Protein 1WUF (pdb70)

Organism: Listeria innocua serovar 6a (strain ATCC BAA-680 / CLIP 11262) (NCBI:txid272626)

Foldseek 3Di:
DWAFFWKKKFWFKFAWPDWDDAQPDIHRIQTWIWIWTATPVGFTFIFIQQADQDCRQPNDHRVVLVVCLVVPQLLQRLVDDDDDLVCQCVVCVVPDASQSSLARVSNRSLLRVLQVVQWASLVVVPFDDFKAFAAEEDEADPDLVVVLVVVVVLVVLQRQEYEYEDAPVGHLVNLCSNCVVCVPRAYAYEDPQHDDLVCLVVVQSNLVSNHQEYEPPHDLQDLQSLQVSQVSHPHWYEHENQAQALVSVVVSVVSNNTQEYADEQSSNRHDVRRVVNLVSSQVVNRQYAYEDRLDAVNSLLSSVSSCSHPSHDDHYNHDFNVVIGPDGQWPPTWDDDNSMTGRAGGGRSNTDGPVPVRVVGTDDMDMGGSD/DWAFFWKKKFWFKFAWPDWDDAQPDIHRIQTWIWIWTATPVGFTFIFIQQADQDCRQPNDHRVVLVVCLVVPQLLQRLVDDDDDLVCQCVVCVVPDASQSSLARVSNRSLLRVLQVVQWASLVVVPFDDFKAFAAEEDEADPDLVVVLVVVVVVVVLQRQEYEYEDAPVGHLVNLCSNCVVCVPRAYAYEDPQHDDLVCLVVVQSNLVSNHQEYEDPHDLQDLQSLQVSQVSHPHWYEHENQAQALVSVVVSVVSNNTQEYADEQSSNRHDSRRVVNLVSSQVVNRQYEYEDRLDAVNSLLSSVSSCSHPSHDDHYNGDFNVVIGPDGQWPPTWDDDNSMTGRAGGGRSNTDGPVPVRVVGTDDMDMGGSD

Radius of gyration: 26.87 Å; Cα contacts (8 Å, |Δi|>4): 1756; chains: 2; bounding box: 59×60×78 Å

Nearest PDB structures (foldseek):
  1wuf-assembly1_B  TM=1.003E+00  e=7.081E-83  Listeria innocua Clip11262
  1wue-assembly1_B  TM=9.805E-01  e=2.266E-53  Enterococcus faecalis V583
  2zc8-assembly1_A  TM=9.809E-01  e=2.786E-46  Thermus thermophilus HB8
  2ggg-assembly1_A  TM=9.840E-01  e=3.243E-42  Deinococcus radiodurans
  1xs2-assembly2_D  TM=9.824E-01  e=2.876E-42  Deinococcus radiodurans

GO terms:
  GO:0043748 O-succinylbenzoate synthase activity (F, EXP)

CATH classification: 3.30.390.10 (+1 more: 3.20.20.120)

Sequence (742 aa):
HMYFQKARLIHAELPLLAPFKTSYGELKSKDFYIIELINEEGIHGYGELEAFPLPDYTEETLSSAILIIKEQLLPLLAQRKIRKPEEIQELFSWIQGNEMAKAAVELAVWDAFAKMEKRSLAKMIGATKESIKVGVSIGLQQNVETLLQLVNQYVDQGYERVKLKIAPNKDIQFVEAVRKSFPKLSLMADANSAYNREDFLLLKELDQYDLEMIEQPFGTKDFVDHAWLQKQLKTRICLDENIRSVKDVEQAHSIGSCRAINLKLARVGGMSSALKIAEYCALNEILVWCGGMLEAGVGRAHNIALAARNEFVFPGDISASNRFFAEDIVTPAFELNQGRLKVPTNEGIGVTLDLKVLKKYTKSTEEILLNHMYFQKARLIHAELPLLAPFKTSYGELKSKDFYIIELINEEGIHGYGELEAFPLPDYTEETLSSAILIIKEQLLPLLAQRKIRKPEEIQELFSWIQGNEMAKAAVELAVWDAFAKMEKRSLAKMIGATKESIKVGVSIGLQQNVETLLQLVNQYVDQGYERVKLKIAPNKDIQFVEAVRKSFPKLSLMADANSAYNREDFLLLKELDQYDLEMIEQPFGTKDFVDHAWLQKQLKTRICLDENIRSVKDVEQAHSIGSCRAINLKLARVGGMSSALKIAEYCALNEILVWCGGMLEAGVGRAHNIALAARNEFVFPGDISASNRFFAEDIVTPAFELNQGRLKVPTNEGIGVTLDLKVLKKYTKSTEEILLN

Solvent-accessible surface area: 28281 Å² total; per-residue (Å²): 121,4,73,2,63,42,0,66,3,12,29,0,53,0,61,16,106,63,73,62,121,28,95,126,32,110,9,121,7,1,26,0,29,0,0,10,0,9,1,96,131,50,37,57,0,30,0,3,0,7,0,21,44,53,0,9,29,5,27,12,0,8,36,9,1,7,31,3,0,74,80,16,0,3,60,30,1,37,97,82,89,1,138,122,10,70,36,0,53,118,34,1,73,40,5,48,19,10,18,3,0,25,1,0,0,1,8,0,0,9,0,0,6,0,36,51,70,160,96,1,2,5,102,32,11,46,9,104,64,135,44,12,91,1,4,6,58,8,31,74,36,149,76,60,129,40,4,35,101,47,0,65,93,31,49,114,69,16,4,71,0,0,24,3,62,1,19,47,123,54,4,28,90,15,0,54,22,0,24,146,56,26,94,195,21,34,1,0,0,13,0,72,42,46,11,87,88,149,28,58,108,49,0,72,80,0,16,111,16,120,6,53,0,0,7,1,0,6,30,31,94,1,10,25,26,0,4,75,0,8,153,64,14,150,9,74,0,0,0,5,17,17,0,30,34,29,85,4,0,76,4,0,65,81,27,21,0,9,86,0,0,1,0,24,11,7,0,2,10,0,0,7,3,0,19,110,0,0,82,43,0,59,152,54,160,11,29,4,0,2,1,19,6,12,19,0,0,0,6,11,0,1,5,0,3,0,8,0,32,103,38,7,123,15,14,8,31,6,9,8,8,106,74,73,2,70,63,17,0,8,61,64,63,12,102,54,76,115,0,86,0,104,12,19,88,95,90,1,4,6,15,82,15,20,117,126,20,6,164,128,44,42,98,59,88,76,95,42,132,5,129,123,4,75,4,66,41,0,65,3,12,29,0,54,0,61,16,105,64,72,64,123,30,97,124,32,110,8,119,7,2,26,0,29,0,0,9,0,10,1,106,131,50,36,58,0,32,0,3,0,7,0,20,44,53,0,10,27,4,28,11,0,7,38,10,0,7,32,3,0,75,80,13,0,2,61,29,1,37,98,81,91,2,134,123,10,72,34,0,53,118,34,1,72,36,5,46,17,10,17,3,0,25,1,0,0,2,8,0,0,9,0,0,6,0,38,52,69,159,95,1,1,4,102,32,10,46,10,106,64,135,44,13,94,1,3,5,57,8,33,72,37,148,76,59,129,39,4,38,100,48,0,67,93,30,49,115,68,15,4,70,0,0,24,4,63,0,19,47,124,54,4,27,91,15,0,53,20,0,25,149,56,26,95,195,20,32,1,0,0,12,0,72,41,47,12,87,88,150,28,59,109,49,1,71,78,0,16,111,17,119,8,52,0,0,7,1,0,5,31,33,96,1,10,25,28,0,4,75,0,8,154,65,14,149,9,74,0,0,0,5,17,15,0,30,33,27,83,4,0,75,3,0,62,79,26,22,0,7,86,0,0,1,0,24,11,6,0,2,9,0,1,8,2,0,19,112,0,0,82,42,0,59,153,54,159,10,29,4,0,1,0,20,5,13,20,0,0,0,5,11,0,2,4,0,3,0,7,0,32,101,38,7,126,16,14,7,33,5,9,9,8,106,77,73,2,72,63,18,0,9,63,63,64,12,102,54,78,115,0,84,0,105,10,19,89,97,91,0,3,6,15,85,16,20,118,125,19,6,163,128,44,43,99,60,88,74,96,42,132,4,136

B-factor: mean 42.64, std 15.62, range [5.73, 101.29]

Structure (mmCIF, N/CA/C/O backbone):
data_1WUF
#
_entry.id   1WUF
#
_cell.length_a   54.721
_cell.length_b   87.346
_cell.length_c   161.489
_cell.angle_alpha   90.00
_cell.angle_beta   90.00
_cell.angle_gamma   90.00
#
_symmetry.space_group_name_H-M   'P 21 21 21'
#
loop_
_entity.id
_entity.type
_entity.pdbx_description
1 polymer 'hypothetical protein lin2664'
2 non-polymer 'MAGNESIUM ION'
#
loop_
_atom_site.group_PDB
_atom_site.id
_atom_site.type_symbol
_atom_site.label_atom_id
_atom_site.label_alt_id
_atom_site.label_comp_id
_atom_site.label_asym_id
_atom_site.label_entity_id
_atom_site.label_seq_id
_atom_site.pdbx_PDB_ins_code
_atom_site.Cartn_x
_atom_site.Cartn_y
_atom_site.Cartn_z
_atom_site.occupancy
_atom_site.B_iso_or_equiv
_atom_site.auth_seq_id
_atom_site.auth_comp_id
_atom_site.auth_asym_id
_atom_site.auth_atom_id
_atom_site.pdbx_PDB_model_num
ATOM 1 N N . HIS A 1 19 ? 12.493 34.550 126.105 1.00 73.30 1000 HIS A N 1
ATOM 2 C CA . HIS A 1 19 ? 12.376 34.042 127.498 1.00 74.49 1000 HIS A CA 1
ATOM 3 C C . HIS A 1 19 ? 12.804 32.584 127.605 1.00 71.12 1000 HIS A C 1
ATOM 4 O O . HIS A 1 19 ? 12.171 31.706 127.018 1.00 69.99 1000 HIS A O 1
ATOM 11 N N . MET A 1 20 ? 13.878 32.324 128.347 1.00 64.20 1001 MET A N 1
ATOM 12 C CA . MET A 1 20 ? 14.347 30.950 128.539 1.00 58.67 1001 MET A CA 1
ATOM 13 C C . MET A 1 20 ? 15.045 30.718 129.884 1.00 54.69 1001 MET A C 1
ATOM 14 O O . MET A 1 20 ? 15.497 31.663 130.531 1.00 53.85 1001 MET A O 1
ATOM 19 N N . TYR A 1 21 ? 15.097 29.455 130.306 1.00 50.50 1002 TYR A N 1
ATOM 20 C CA . TYR A 1 21 ? 15.760 29.057 131.551 1.00 46.18 1002 TYR A CA 1
ATOM 21 C C . TYR A 1 21 ? 16.777 27.979 131.187 1.00 43.86 1002 TYR A C 1
ATOM 22 O O . TYR A 1 21 ? 16.470 27.081 130.411 1.00 44.46 1002 TYR A O 1
ATOM 31 N N . PHE A 1 22 ? 17.983 28.054 131.737 1.00 44.22 1003 PHE A N 1
ATOM 32 C CA . PHE A 1 22 ? 18.972 27.041 131.412 1.00 42.49 1003 PHE A CA 1
ATOM 33 C C . PHE A 1 22 ? 18.913 25.843 132.334 1.00 44.12 1003 PHE A C 1
ATOM 34 O O . PHE A 1 22 ? 19.236 25.912 133.519 1.00 43.96 1003 PHE A O 1
ATOM 42 N N . GLN A 1 23 ? 18.474 24.736 131.757 1.00 44.23 1004 GLN A N 1
ATOM 43 C CA . GLN A 1 23 ? 18.323 23.473 132.459 1.00 47.20 1004 GLN A CA 1
ATOM 44 C C . GLN A 1 23 ? 19.652 22.902 132.960 1.00 43.70 1004 GLN A C 1
ATOM 45 O O . GLN A 1 23 ? 19.804 22.593 134.145 1.00 44.20 1004 GLN A O 1
ATOM 51 N N . LYS A 1 24 ? 20.619 22.757 132.066 1.00 40.47 1005 LYS A N 1
ATOM 52 C CA . LYS A 1 24 ? 21.907 22.239 132.485 1.00 36.97 1005 LYS A CA 1
ATOM 53 C C . LYS A 1 24 ? 23.050 22.762 131.641 1.00 33.89 1005 LYS A C 1
ATOM 54 O O . LYS A 1 24 ? 22.839 23.364 130.573 1.00 33.23 1005 LYS A O 1
ATOM 60 N N . ALA A 1 25 ? 24.262 22.521 132.133 1.00 33.27 1006 ALA A N 1
ATOM 61 C CA . ALA A 1 25 ? 25.467 22.951 131.454 1.00 33.58 1006 ALA A CA 1
ATOM 62 C C . ALA A 1 25 ? 26.408 21.764 131.312 1.00 33.14 1006 ALA A C 1
ATOM 63 O O . ALA A 1 25 ? 26.540 20.951 132.220 1.00 34.05 1006 ALA A O 1
ATOM 65 N N . ARG A 1 26 ? 27.067 21.673 130.167 1.00 32.36 1007 ARG A N 1
ATOM 66 C CA . ARG A 1 26 ? 27.976 20.573 129.897 1.00 34.99 1007 ARG A CA 1
ATOM 67 C C . ARG A 1 26 ? 29.339 21.154 129.533 1.00 32.26 1007 ARG A C 1
ATOM 68 O O . ARG A 1 26 ? 29.483 21.818 128.512 1.00 32.03 1007 ARG A O 1
ATOM 76 N N . LEU A 1 27 ? 30.335 20.906 130.379 1.00 30.95 1008 LEU A N 1
ATOM 77 C CA . LEU A 1 27 ? 31.690 21.434 130.175 1.00 28.59 1008 LEU A CA 1
ATOM 78 C C . LEU A 1 27 ? 32.609 20.403 129.563 1.00 29.17 1008 LEU A C 1
ATOM 79 O O . LEU A 1 27 ? 33.059 19.467 130.236 1.00 28.29 1008 LEU A O 1
ATOM 84 N N . ILE A 1 28 ? 32.906 20.594 128.284 1.00 30.79 1009 ILE A N 1
ATOM 85 C CA . ILE A 1 28 ? 33.756 19.667 127.553 1.00 29.83 1009 ILE A CA 1
ATOM 86 C C . ILE A 1 28 ? 35.160 20.206 127.380 1.00 32.25 1009 ILE A C 1
ATOM 87 O O . ILE A 1 28 ? 35.358 21.255 126.778 1.00 31.15 1009 ILE A O 1
ATOM 92 N N . HIS A 1 29 ? 36.128 19.466 127.911 1.00 32.72 1010 HIS A N 1
ATOM 93 C CA . HIS A 1 29 ? 37.545 19.827 127.837 1.00 32.70 1010 HIS A CA 1
ATOM 94 C C . HIS A 1 29 ? 38.205 19.080 126.677 1.00 32.02 1010 HIS A C 1
ATOM 95 O O . HIS A 1 29 ? 38.322 17.863 126.709 1.00 33.21 1010 HIS A O 1
ATOM 102 N N . ALA A 1 30 ? 38.622 19.807 125.648 1.00 31.59 1011 ALA A N 1
ATOM 103 C CA . ALA A 1 30 ? 39.260 19.177 124.506 1.00 29.76 1011 ALA A CA 1
ATOM 104 C C . ALA A 1 30 ? 40.579 19.851 124.167 1.00 28.89 1011 ALA A C 1
ATOM 105 O O . ALA A 1 30 ? 40.865 20.965 124.616 1.00 27.11 1011 ALA A O 1
ATOM 107 N N . GLU A 1 31 ? 41.383 19.162 123.368 1.00 28.23 1012 GLU A N 1
ATOM 108 C CA . GLU A 1 31 ? 42.685 19.675 122.970 1.00 28.77 1012 GLU A CA 1
ATOM 109 C C . GLU A 1 31 ? 42.993 19.246 121.530 1.00 29.07 1012 GLU A C 1
ATOM 110 O O . GLU A 1 31 ? 43.103 18.062 121.243 1.00 29.24 1012 GLU A O 1
ATOM 116 N N . LEU A 1 32 ? 43.118 20.221 120.635 1.00 29.29 1013 LEU A N 1
ATOM 117 C CA . LEU A 1 32 ? 43.392 19.962 119.228 1.00 29.94 1013 LEU A CA 1
ATOM 118 C C . LEU A 1 32 ? 44.859 20.114 118.860 1.00 33.15 1013 LEU A C 1
ATOM 119 O O . LEU A 1 32 ? 45.510 21.069 119.284 1.00 32.39 1013 LEU A O 1
ATOM 124 N N . PRO A 1 33 ? 45.399 19.174 118.056 1.00 33.97 1014 PRO A N 1
ATOM 125 C CA . PRO A 1 33 ? 46.797 19.217 117.628 1.00 33.38 1014 PRO A CA 1
ATOM 126 C C . PRO A 1 33 ? 47.001 20.337 116.640 1.00 33.77 1014 PRO A C 1
ATOM 127 O O . PRO A 1 33 ? 46.289 20.426 115.642 1.00 34.63 1014 PRO A O 1
ATOM 131 N N . LEU A 1 34 ? 47.956 21.208 116.922 1.00 31.59 1015 LEU A N 1
ATOM 132 C CA . LEU A 1 34 ? 48.233 22.290 116.001 1.00 32.80 1015 LEU A CA 1
ATOM 133 C C . LEU A 1 34 ? 49.166 21.751 114.936 1.00 34.20 1015 LEU A C 1
ATOM 134 O O . LEU A 1 34 ? 50.063 20.952 115.231 1.00 34.56 1015 LEU A O 1
ATOM 139 N N . LEU A 1 35 ? 48.941 22.165 113.695 1.00 36.99 1016 LEU A N 1
ATOM 140 C CA . LEU A 1 35 ? 49.804 21.745 112.600 1.00 38.65 1016 LEU A CA 1
ATOM 141 C C . LEU A 1 35 ? 51.231 22.163 112.963 1.00 40.28 1016 LEU A C 1
ATOM 142 O O . LEU A 1 35 ? 52.149 21.341 112.979 1.00 40.64 1016 LEU A O 1
ATOM 147 N N . ALA A 1 36 ? 51.400 23.444 113.282 1.00 43.06 1017 ALA A N 1
ATOM 148 C CA . ALA A 1 36 ? 52.702 23.977 113.667 1.00 44.27 1017 ALA A CA 1
ATOM 149 C C . ALA A 1 36 ? 52.610 24.624 115.043 1.00 44.91 1017 ALA A C 1
ATOM 150 O O . ALA A 1 36 ? 51.566 25.152 115.411 1.00 44.15 1017 ALA A O 1
ATOM 152 N N . PRO A 1 37 ? 53.714 24.605 115.812 1.00 46.03 1018 PRO A N 1
ATOM 153 C CA . PRO A 1 37 ? 53.737 25.196 117.153 1.00 44.53 1018 PRO A CA 1
ATOM 154 C C . PRO A 1 37 ? 53.437 26.678 117.109 1.00 44.06 1018 PRO A C 1
ATOM 155 O O . PRO A 1 37 ? 53.875 27.374 116.205 1.00 43.31 1018 PRO A O 1
ATOM 159 N N . PHE A 1 38 ? 52.686 27.148 118.096 1.00 45.18 1019 PHE A N 1
ATOM 160 C CA . PHE A 1 38 ? 52.305 28.552 118.198 1.00 45.63 1019 PHE A CA 1
ATOM 161 C C . PHE A 1 38 ? 53.153 29.173 119.295 1.00 47.25 1019 PHE A C 1
ATOM 162 O O . PHE A 1 38 ? 53.160 28.686 120.415 1.00 48.99 1019 PHE A O 1
ATOM 170 N N . LYS A 1 39 ? 53.869 30.242 118.989 1.00 49.05 1020 LYS A N 1
ATOM 171 C CA . LYS A 1 39 ? 54.705 30.860 120.007 1.00 52.48 1020 LYS A CA 1
ATOM 172 C C . LYS A 1 39 ? 53.992 31.936 120.814 1.00 53.79 1020 LYS A C 1
ATOM 173 O O . LYS A 1 39 ? 53.394 32.840 120.244 1.00 55.99 1020 LYS A O 1
ATOM 179 N N . THR A 1 40 ? 54.028 31.817 122.141 1.00 54.12 1021 THR A N 1
ATOM 180 C CA . THR A 1 40 ? 53.434 32.830 123.011 1.00 51.66 1021 THR A CA 1
ATOM 181 C C . THR A 1 40 ? 54.599 33.580 123.653 1.00 52.98 1021 THR A C 1
ATOM 182 O O . THR A 1 40 ? 55.765 33.275 123.381 1.00 52.10 1021 THR A O 1
ATOM 186 N N . SER A 1 41 ? 54.294 34.552 124.504 1.00 51.12 1022 SER A N 1
ATOM 187 C CA . SER A 1 41 ? 55.334 35.354 125.147 1.00 50.01 1022 SER A CA 1
ATOM 188 C C . SER A 1 41 ? 56.410 34.577 125.915 1.00 50.13 1022 SER A C 1
ATOM 189 O O . SER A 1 41 ? 57.606 34.798 125.705 1.00 51.16 1022 SER A O 1
ATOM 192 N N . TYR A 1 42 ? 55.984 33.675 126.797 1.00 50.36 1023 TYR A N 1
ATOM 193 C CA . TYR A 1 42 ? 56.903 32.874 127.601 1.00 50.50 1023 TYR A CA 1
ATOM 194 C C . TYR A 1 42 ? 56.544 31.398 127.437 1.00 49.39 1023 TYR A C 1
ATOM 195 O O . TYR A 1 42 ? 56.569 30.616 128.391 1.00 47.22 1023 TYR A O 1
ATOM 204 N N . GLY A 1 43 ? 56.209 31.026 126.205 1.00 48.50 1024 GLY A N 1
ATOM 205 C CA . GLY A 1 43 ? 55.847 29.648 125.917 1.00 49.06 1024 GLY A CA 1
ATOM 206 C C . GLY A 1 43 ? 55.684 29.342 124.434 1.00 48.18 1024 GLY A C 1
ATOM 207 O O . GLY A 1 43 ? 55.894 30.193 123.565 1.00 47.41 1024 GLY A O 1
ATOM 208 N N . GLU A 1 44 ? 55.317 28.105 124.137 1.00 50.01 1025 GLU A N 1
ATOM 209 C CA . GLU A 1 44 ? 55.123 27.689 122.763 1.00 48.90 1025 GLU A CA 1
ATOM 210 C C . GLU A 1 44 ? 54.049 26.624 122.795 1.00 49.56 1025 GLU A C 1
ATOM 211 O O . GLU A 1 44 ? 54.234 25.556 123.387 1.00 50.37 1025 GLU A O 1
ATOM 217 N N . LEU A 1 45 ? 52.910 26.937 122.189 1.00 48.80 1026 LEU A N 1
ATOM 218 C CA . LEU A 1 45 ? 51.807 26.002 122.137 1.00 47.45 1026 LEU A CA 1
ATOM 219 C C . LEU A 1 45 ? 52.084 24.953 121.088 1.00 49.27 1026 LEU A C 1
ATOM 220 O O . LEU A 1 45 ? 52.725 25.207 120.077 1.00 48.45 1026 LEU A O 1
ATOM 225 N N . LYS A 1 46 ? 51.583 23.763 121.358 1.00 49.41 1027 LYS A N 1
ATOM 226 C CA . LYS A 1 46 ? 51.742 22.602 120.502 1.00 48.87 1027 LYS A CA 1
ATOM 227 C C . LYS A 1 46 ? 50.337 22.210 120.090 1.00 46.34 1027 LYS A C 1
ATOM 228 O O . LYS A 1 46 ? 50.140 21.403 119.188 1.00 48.67 1027 LYS A O 1
ATOM 234 N N . SER A 1 47 ? 49.367 22.821 120.762 1.00 44.45 1028 SER A N 1
ATOM 235 C CA . SER A 1 47 ? 47.957 22.547 120.534 1.00 39.45 1028 SER A CA 1
ATOM 236 C C . SER A 1 47 ? 47.068 23.657 121.105 1.00 36.69 1028 SER A C 1
ATOM 237 O O . SER A 1 47 ? 47.561 24.616 121.693 1.00 34.72 1028 SER A O 1
ATOM 240 N N . LYS A 1 48 ? 45.754 23.509 120.927 1.00 31.75 1029 LYS A N 1
ATOM 241 C CA . LYS A 1 48 ? 44.780 24.462 121.469 1.00 29.44 1029 LYS A CA 1
ATOM 242 C C . LYS A 1 48 ? 44.033 23.725 122.552 1.00 28.10 1029 LYS A C 1
ATOM 243 O O . LYS A 1 48 ? 43.213 22.874 122.253 1.00 30.50 1029 LYS A O 1
ATOM 249 N N . ASP A 1 49 ? 44.347 24.027 123.806 1.00 29.14 1030 ASP A N 1
ATOM 250 C CA . ASP A 1 49 ? 43.677 23.403 124.936 1.00 27.70 1030 ASP A CA 1
ATOM 251 C C . ASP A 1 49 ? 42.549 24.371 125.258 1.00 26.20 1030 ASP A C 1
ATOM 252 O O . ASP A 1 49 ? 42.785 25.563 125.498 1.00 25.87 1030 ASP A O 1
ATOM 257 N N . PHE A 1 50 ? 41.317 23.871 125.244 1.00 24.65 1031 PHE A N 1
ATOM 258 C CA . PHE A 1 50 ? 40.168 24.736 125.496 1.00 24.81 1031 PHE A CA 1
ATOM 259 C C . PHE A 1 50 ? 38.995 24.009 126.127 1.00 23.15 1031 PHE A C 1
ATOM 260 O O . PHE A 1 50 ? 39.058 22.816 126.404 1.00 23.31 1031 PHE A O 1
ATOM 268 N N . TYR A 1 51 ? 37.924 24.747 126.366 1.00 24.20 1032 TYR A N 1
ATOM 269 C CA . TYR A 1 51 ? 36.720 24.155 126.901 1.00 23.68 1032 TYR A CA 1
ATOM 270 C C . TYR A 1 51 ? 35.568 24.569 126.029 1.00 23.56 1032 TYR A C 1
ATOM 271 O O . TYR A 1 51 ? 35.592 25.617 125.382 1.00 23.12 1032 TYR A O 1
ATOM 280 N N . ILE A 1 52 ? 34.551 23.722 126.011 1.00 21.92 1033 ILE A N 1
ATOM 281 C CA . ILE A 1 52 ? 33.356 24.012 125.268 1.00 18.76 1033 ILE A CA 1
ATOM 282 C C . ILE A 1 52 ? 32.289 24.097 126.322 1.00 18.42 1033 ILE A C 1
ATOM 283 O O . ILE A 1 52 ? 32.101 23.170 127.105 1.00 16.60 1033 ILE A O 1
ATOM 288 N N . ILE A 1 53 ? 31.644 25.249 126.385 1.00 19.04 1034 ILE A N 1
ATOM 289 C CA . ILE A 1 53 ? 30.562 25.451 127.320 1.00 18.99 1034 ILE A CA 1
ATOM 290 C C . ILE A 1 53 ? 29.281 25.216 126.531 1.00 19.86 1034 ILE A C 1
ATOM 291 O O . ILE A 1 53 ? 28.942 25.979 125.626 1.00 18.97 1034 ILE A O 1
ATOM 296 N N . GLU A 1 54 ? 28.605 24.120 126.861 1.00 23.07 1035 GLU A N 1
ATOM 297 C CA . GLU A 1 54 ? 27.350 23.746 126.227 1.00 24.77 1035 GLU A CA 1
ATOM 298 C C . GLU A 1 54 ? 26.236 24.066 127.215 1.00 26.17 1035 GLU A C 1
ATOM 299 O O . GLU A 1 54 ? 26.085 23.404 128.249 1.00 25.31 1035 GLU A O 1
ATOM 305 N N . LEU A 1 55 ? 25.483 25.116 126.909 1.00 27.46 1036 LEU A N 1
ATOM 306 C CA . LEU A 1 55 ? 24.362 25.530 127.743 1.00 29.19 1036 LEU A CA 1
ATOM 307 C C . LEU A 1 55 ? 23.094 24.965 127.106 1.00 30.63 1036 LEU A C 1
ATOM 308 O O . LEU A 1 55 ? 22.821 25.205 125.923 1.00 29.47 1036 LEU A O 1
ATOM 313 N N . ILE A 1 56 ? 22.337 24.185 127.874 1.00 34.88 1037 ILE A N 1
ATOM 314 C CA . ILE A 1 56 ? 21.115 23.591 127.337 1.00 40.01 1037 ILE A CA 1
ATOM 315 C C . ILE A 1 56 ? 19.827 24.194 127.889 1.00 38.63 1037 ILE A C 1
ATOM 316 O O . ILE A 1 56 ? 19.563 24.187 129.088 1.00 38.07 1037 ILE A O 1
ATOM 321 N N . ASN A 1 57 ? 19.039 24.713 126.961 1.00 40.58 1038 ASN A N 1
ATOM 322 C CA . ASN A 1 57 ? 17.756 25.356 127.213 1.00 44.07 1038 ASN A CA 1
ATOM 323 C C . ASN A 1 57 ? 16.803 24.443 127.972 1.00 46.20 1038 ASN A C 1
ATOM 324 O O . ASN A 1 57 ? 17.120 23.283 128.254 1.00 46.19 1038 ASN A O 1
ATOM 329 N N . GLU A 1 58 ? 15.627 24.968 128.299 1.00 51.54 1039 GLU A N 1
ATOM 330 C CA . GLU A 1 58 ? 14.631 24.170 128.996 1.00 55.50 1039 GLU A CA 1
ATOM 331 C C . GLU A 1 58 ? 13.667 23.651 127.924 1.00 55.09 1039 GLU A C 1
ATOM 332 O O . GLU A 1 58 ? 12.798 22.829 128.193 1.00 55.57 1039 GLU A O 1
ATOM 338 N N . GLU A 1 59 ? 13.851 24.135 126.697 1.00 53.59 1040 GLU A N 1
ATOM 339 C CA . GLU A 1 59 ? 13.035 23.727 125.558 1.00 53.83 1040 GLU A CA 1
ATOM 340 C C . GLU A 1 59 ? 13.863 22.886 124.589 1.00 52.29 1040 GLU A C 1
ATOM 341 O O . GLU A 1 59 ? 13.480 22.680 123.432 1.00 52.67 1040 GLU A O 1
ATOM 347 N N . GLY A 1 60 ? 15.019 22.427 125.063 1.00 51.42 1041 GLY A N 1
ATOM 348 C CA . GLY A 1 60 ? 15.874 21.582 124.250 1.00 45.80 1041 GLY A CA 1
ATOM 349 C C . GLY A 1 60 ? 16.886 22.239 123.335 1.00 42.93 1041 GLY A C 1
ATOM 350 O O . GLY A 1 60 ? 17.467 21.552 122.500 1.00 43.05 1041 GLY A O 1
ATOM 351 N N . ILE A 1 61 ? 17.112 23.544 123.472 1.00 41.24 1042 ILE A N 1
ATOM 352 C CA . ILE A 1 61 ? 18.091 24.209 122.611 1.00 36.67 1042 ILE A CA 1
ATOM 353 C C . ILE A 1 61 ? 19.469 24.216 123.245 1.00 40.39 1042 ILE A C 1
ATOM 354 O O . ILE A 1 61 ? 19.604 24.458 124.443 1.00 38.16 1042 ILE A O 1
ATOM 359 N N . HIS A 1 62 ? 20.489 23.961 122.427 1.00 39.84 1043 HIS A N 1
ATOM 360 C CA . HIS A 1 62 ? 21.869 23.912 122.902 1.00 38.80 1043 HIS A CA 1
ATOM 361 C C . HIS A 1 62 ? 22.664 25.130 122.462 1.00 36.95 1043 HIS A C 1
ATOM 362 O O . HIS A 1 62 ? 22.778 25.406 121.266 1.00 38.93 1043 HIS A O 1
ATOM 369 N N . GLY A 1 63 ? 23.200 25.861 123.434 1.00 35.91 1044 GLY A N 1
ATOM 370 C CA . GLY A 1 63 ? 24.009 27.030 123.128 1.00 33.38 1044 GLY A CA 1
ATOM 371 C C . GLY A 1 63 ? 25.471 26.666 123.338 1.00 31.53 1044 GLY A C 1
ATOM 372 O O . GLY A 1 63 ? 25.801 25.981 124.308 1.00 30.86 1044 GLY A O 1
ATOM 373 N N . TYR A 1 64 ? 26.353 27.116 122.451 1.00 28.12 1045 TYR A N 1
ATOM 374 C CA . TYR A 1 64 ? 27.773 26.777 122.573 1.00 27.57 1045 TYR A CA 1
ATOM 375 C C . TYR A 1 64 ? 28.733 27.944 122.683 1.00 27.05 1045 TYR A C 1
ATOM 376 O O . TYR A 1 64 ? 28.699 28.876 121.878 1.00 26.86 1045 TYR A O 1
ATOM 385 N N . GLY A 1 65 ? 29.607 27.873 123.679 1.00 28.30 1046 GLY A N 1
ATOM 386 C CA . GLY A 1 65 ? 30.603 28.910 123.876 1.00 27.35 1046 GLY A CA 1
ATOM 387 C C . GLY A 1 65 ? 31.955 28.236 123.949 1.00 26.28 1046 GLY A C 1
ATOM 388 O O . GLY A 1 65 ? 32.035 27.025 124.081 1.00 26.85 1046 GLY A O 1
ATOM 389 N N . GLU A 1 66 ? 33.028 28.998 123.855 1.00 27.14 1047 GLU A N 1
ATOM 390 C CA . GLU A 1 66 ? 34.343 28.394 123.937 1.00 29.23 1047 GLU A CA 1
ATOM 391 C C . GLU A 1 66 ? 35.222 29.210 124.859 1.00 28.38 1047 GLU A C 1
ATOM 392 O O . GLU A 1 66 ? 35.283 30.420 124.728 1.00 29.44 1047 GLU A O 1
ATOM 398 N N . LEU A 1 67 ? 35.881 28.551 125.807 1.00 27.50 1048 LEU A N 1
ATOM 399 C CA . LEU A 1 67 ? 36.795 29.237 126.725 1.00 26.85 1048 LEU A CA 1
ATOM 400 C C . LEU A 1 67 ? 38.124 29.330 125.997 1.00 27.18 1048 LEU A C 1
ATOM 401 O O . LEU A 1 67 ? 38.721 28.308 125.689 1.00 28.06 1048 LEU A O 1
ATOM 406 N N . GLU A 1 68 ? 38.586 30.548 125.728 1.00 30.12 1049 GLU A N 1
ATOM 407 C CA . GLU A 1 68 ? 39.831 30.752 124.988 1.00 30.45 1049 GLU A CA 1
ATOM 408 C C . GLU A 1 68 ? 41.118 30.917 125.788 1.00 29.92 1049 GLU A C 1
ATOM 409 O O . GLU A 1 68 ? 42.205 30.868 125.218 1.00 30.58 1049 GLU A O 1
ATOM 415 N N . ALA A 1 69 ? 41.001 31.116 127.095 1.00 26.44 1050 ALA A N 1
ATOM 416 C CA . ALA A 1 69 ? 42.175 31.307 127.952 1.00 27.31 1050 ALA A CA 1
ATOM 417 C C . ALA A 1 69 ? 43.355 30.374 127.675 1.00 25.68 1050 ALA A C 1
ATOM 418 O O . ALA A 1 69 ? 43.210 29.146 127.593 1.00 24.72 1050 ALA A O 1
ATOM 420 N N . PHE A 1 70 ? 44.530 30.977 127.534 1.00 25.95 1051 PHE A N 1
ATOM 421 C CA . PHE A 1 70 ? 45.751 30.221 127.284 1.00 26.84 1051 PHE A CA 1
ATOM 422 C C . PHE A 1 70 ? 46.145 29.494 128.564 1.00 26.67 1051 PHE A C 1
ATOM 423 O O . PHE A 1 70 ? 45.697 29.842 129.656 1.00 24.26 1051 PHE A O 1
ATOM 431 N N . PRO A 1 71 ? 46.987 28.461 128.444 1.00 24.29 1052 PRO A N 1
ATOM 432 C CA . PRO A 1 71 ? 47.437 27.677 129.598 1.00 23.62 1052 PRO A CA 1
ATOM 433 C C . PRO A 1 71 ? 48.340 28.412 130.597 1.00 24.73 1052 PRO A C 1
ATOM 434 O O . PRO A 1 71 ? 48.354 28.074 131.782 1.00 24.94 1052 PRO A O 1
ATOM 438 N N . LEU A 1 72 ? 49.097 29.402 130.126 1.00 22.20 1053 LEU A N 1
ATOM 439 C CA . LEU A 1 72 ? 49.971 30.165 131.002 1.00 21.32 1053 LEU A CA 1
ATOM 440 C C . LEU A 1 72 ? 49.508 31.615 131.067 1.00 20.77 1053 LEU A C 1
ATOM 441 O O . LEU A 1 72 ? 48.997 32.162 130.081 1.00 21.06 1053 LEU A O 1
ATOM 446 N N . PRO A 1 73 ? 49.698 32.270 132.225 1.00 20.82 1054 PRO A N 1
ATOM 447 C CA . PRO A 1 73 ? 49.269 33.666 132.320 1.00 20.66 1054 PRO A CA 1
ATOM 448 C C . PRO A 1 73 ? 50.323 34.563 131.689 1.00 20.16 1054 PRO A C 1
ATOM 449 O O . PRO A 1 73 ? 50.780 35.526 132.298 1.00 18.91 1054 PRO A O 1
ATOM 453 N N . ASP A 1 74 ? 50.718 34.233 130.465 1.00 23.51 1055 ASP A N 1
ATOM 454 C CA . ASP A 1 74 ? 51.717 35.030 129.783 1.00 26.39 1055 ASP A CA 1
ATOM 455 C C . ASP A 1 74 ? 51.092 35.982 128.777 1.00 28.03 1055 ASP A C 1
ATOM 456 O O . ASP A 1 74 ? 51.788 36.766 128.160 1.00 29.73 1055 ASP A O 1
ATOM 461 N N . TYR A 1 75 ? 49.774 35.908 128.617 1.00 27.76 1056 TYR A N 1
ATOM 462 C CA . TYR A 1 75 ? 49.046 36.818 127.728 1.00 26.48 1056 TYR A CA 1
ATOM 463 C C . TYR A 1 75 ? 48.328 37.806 128.641 1.00 25.43 1056 TYR A C 1
ATOM 464 O O . TYR A 1 75 ? 48.703 38.974 128.700 1.00 26.80 1056 TYR A O 1
ATOM 473 N N . THR A 1 76 ? 47.276 37.341 129.321 1.00 22.75 1057 THR A N 1
ATOM 474 C CA . THR A 1 76 ? 46.551 38.173 130.293 1.00 21.59 1057 THR A CA 1
ATOM 475 C C . THR A 1 76 ? 46.583 37.347 131.571 1.00 18.54 1057 THR A C 1
ATOM 476 O O . THR A 1 76 ? 47.114 36.234 131.537 1.00 19.23 1057 THR A O 1
ATOM 480 N N . GLU A 1 77 ? 46.038 37.857 132.682 1.00 17.92 1058 GLU A N 1
ATOM 481 C CA . GLU A 1 77 ? 46.099 37.116 133.947 1.00 18.90 1058 GLU A CA 1
ATOM 482 C C . GLU A 1 77 ? 45.391 35.791 133.944 1.00 18.37 1058 GLU A C 1
ATOM 483 O O . GLU A 1 77 ? 45.755 34.902 134.712 1.00 19.98 1058 GLU A O 1
ATOM 489 N N . GLU A 1 78 ? 44.383 35.645 133.088 1.00 19.15 1059 GLU A N 1
ATOM 490 C CA . GLU A 1 78 ? 43.612 34.406 133.028 1.00 18.59 1059 GLU A CA 1
ATOM 491 C C . GLU A 1 78 ? 44.331 33.210 132.430 1.00 18.07 1059 GLU A C 1
ATOM 492 O O . GLU A 1 78 ? 45.243 33.343 131.626 1.00 17.32 1059 GLU A O 1
ATOM 498 N N . THR A 1 79 ? 43.907 32.033 132.861 1.00 19.43 1060 THR A N 1
ATOM 499 C CA . THR A 1 79 ? 44.441 30.778 132.368 1.00 20.23 1060 THR A CA 1
ATOM 500 C C . THR A 1 79 ? 43.251 29.818 132.267 1.00 20.38 1060 THR A C 1
ATOM 501 O O . THR A 1 79 ? 42.265 29.970 132.985 1.00 18.65 1060 THR A O 1
ATOM 505 N N . LEU A 1 80 ? 43.355 28.839 131.375 1.00 19.96 1061 LEU A N 1
ATOM 506 C CA . LEU A 1 80 ? 42.307 27.858 131.169 1.00 20.94 1061 LEU A CA 1
ATOM 507 C C . LEU A 1 80 ? 41.841 27.194 132.464 1.00 21.78 1061 LEU A C 1
ATOM 508 O O . LEU A 1 80 ? 40.651 27.162 132.753 1.00 21.63 1061 LEU A O 1
ATOM 513 N N . SER A 1 81 ? 42.785 26.666 133.237 1.00 22.65 1062 SER A N 1
ATOM 514 C CA . SER A 1 81 ? 42.486 25.984 134.491 1.00 24.95 1062 SER A CA 1
ATOM 515 C C . SER A 1 81 ? 41.820 26.879 135.535 1.00 26.48 1062 SER A C 1
ATOM 516 O O . SER A 1 81 ? 40.889 26.459 136.229 1.00 27.73 1062 SER A O 1
ATOM 519 N N . SER A 1 82 ? 42.284 28.115 135.644 1.00 28.59 1063 SER A N 1
ATOM 520 C CA . SER A 1 82 ? 41.708 29.044 136.605 1.00 27.87 1063 SER A CA 1
ATOM 521 C C . SER A 1 82 ? 40.390 29.626 136.104 1.00 29.31 1063 SER A C 1
ATOM 522 O O . SER A 1 82 ? 39.497 29.896 136.898 1.00 29.79 1063 SER A O 1
ATOM 525 N N . ALA A 1 83 ? 40.265 29.822 134.795 1.00 29.95 1064 ALA A N 1
ATOM 526 C CA . ALA A 1 83 ? 39.051 30.402 134.235 1.00 29.20 1064 ALA A CA 1
ATOM 527 C C . ALA A 1 83 ? 37.886 29.447 134.318 1.00 30.13 1064 ALA A C 1
ATOM 528 O O . ALA A 1 83 ? 36.793 29.830 134.718 1.00 29.79 1064 ALA A O 1
ATOM 530 N N . ILE A 1 84 ? 38.119 28.199 133.937 1.00 29.05 1065 ILE A N 1
ATOM 531 C CA . ILE A 1 84 ? 37.068 27.194 133.990 1.00 25.27 1065 ILE A CA 1
ATOM 532 C C . ILE A 1 84 ? 36.668 27.001 135.447 1.00 24.35 1065 ILE A C 1
ATOM 533 O O . ILE A 1 84 ? 35.566 26.570 135.735 1.00 24.54 1065 ILE A O 1
ATOM 538 N N . LEU A 1 85 ? 37.572 27.322 136.363 1.00 22.13 1066 LEU A N 1
ATOM 539 C CA . LEU A 1 85 ? 37.293 27.214 137.795 1.00 20.48 1066 LEU A CA 1
ATOM 540 C C . LEU A 1 85 ? 36.307 28.336 138.175 1.00 18.92 1066 LEU A C 1
ATOM 541 O O . LEU A 1 85 ? 35.344 28.111 138.903 1.00 18.38 1066 LEU A O 1
ATOM 546 N N . ILE A 1 86 ? 36.558 29.541 137.671 1.00 18.34 1067 ILE A N 1
ATOM 547 C CA . ILE A 1 86 ? 35.691 30.686 137.918 1.00 18.05 1067 ILE A CA 1
ATOM 548 C C . ILE A 1 86 ? 34.313 30.419 137.279 1.00 18.11 1067 ILE A C 1
ATOM 549 O O . ILE A 1 86 ? 33.278 30.780 137.843 1.00 16.64 1067 ILE A O 1
ATOM 554 N N . ILE A 1 87 ? 34.298 29.780 136.105 1.00 18.69 1068 ILE A N 1
ATOM 555 C CA . ILE A 1 87 ? 33.035 29.459 135.438 1.00 17.32 1068 ILE A CA 1
ATOM 556 C C . ILE A 1 87 ? 32.180 28.576 136.335 1.00 20.37 1068 ILE A C 1
ATOM 557 O O . ILE A 1 87 ? 31.000 28.834 136.526 1.00 19.32 1068 ILE A O 1
ATOM 562 N N . LYS A 1 88 ? 32.790 27.529 136.881 1.00 22.99 1069 LYS A N 1
ATOM 563 C CA . LYS A 1 88 ? 32.088 26.590 137.744 1.00 24.45 1069 LYS A CA 1
ATOM 564 C C . LYS A 1 88 ? 31.687 27.212 139.057 1.00 25.73 1069 LYS A C 1
ATOM 565 O O . LYS A 1 88 ? 30.546 27.115 139.471 1.00 28.56 1069 LYS A O 1
ATOM 571 N N . GLU A 1 89 ? 32.626 27.870 139.707 1.00 26.66 1070 GLU A N 1
ATOM 572 C CA . GLU A 1 89 ? 32.360 28.469 140.999 1.00 27.29 1070 GLU A CA 1
ATOM 573 C C . GLU A 1 89 ? 31.696 29.818 141.012 1.00 27.03 1070 GLU A C 1
ATOM 574 O O . GLU A 1 89 ? 31.135 30.210 142.023 1.00 26.91 1070 GLU A O 1
ATOM 580 N N . GLN A 1 90 ? 31.746 30.534 139.898 1.00 26.38 1071 GLN A N 1
ATOM 581 C CA . GLN A 1 90 ? 31.199 31.878 139.875 1.00 23.81 1071 GLN A CA 1
ATOM 582 C C . GLN A 1 90 ? 30.116 32.214 138.849 1.00 22.31 1071 GLN A C 1
ATOM 583 O O . GLN A 1 90 ? 29.104 32.820 139.193 1.00 21.46 1071 GLN A O 1
ATOM 589 N N . LEU A 1 91 ? 30.314 31.828 137.597 1.00 23.08 1072 LEU A N 1
ATOM 590 C CA . LEU A 1 91 ? 29.333 32.170 136.580 1.00 22.56 1072 LEU A CA 1
ATOM 591 C C . LEU A 1 91 ? 28.120 31.266 136.483 1.00 23.99 1072 LEU A C 1
ATOM 592 O O . LEU A 1 91 ? 26.997 31.749 136.488 1.00 25.11 1072 LEU A O 1
ATOM 597 N N . LEU A 1 92 ? 28.327 29.959 136.412 1.00 24.13 1073 LEU A N 1
ATOM 598 C CA . LEU A 1 92 ? 27.201 29.050 136.284 1.00 28.29 1073 LEU A CA 1
ATOM 599 C C . LEU A 1 92 ? 26.189 29.103 137.429 1.00 31.30 1073 LEU A C 1
ATOM 600 O O . LEU A 1 92 ? 24.990 28.972 137.206 1.00 29.90 1073 LEU A O 1
ATOM 605 N N . PRO A 1 93 ? 26.643 29.314 138.662 1.00 27.78 1074 PRO A N 1
ATOM 606 C CA . PRO A 1 93 ? 25.666 29.367 139.757 1.00 32.39 1074 PRO A CA 1
ATOM 607 C C . PRO A 1 93 ? 24.644 30.491 139.604 1.00 34.96 1074 PRO A C 1
ATOM 608 O O . PRO A 1 93 ? 23.524 30.384 140.078 1.00 35.12 1074 PRO A O 1
ATOM 612 N N . LEU A 1 94 ? 25.042 31.572 138.948 1.00 36.29 1075 LEU A N 1
ATOM 613 C CA . LEU A 1 94 ? 24.164 32.717 138.734 1.00 35.79 1075 LEU A CA 1
ATOM 614 C C . LEU A 1 94 ? 23.021 32.425 137.783 1.00 39.72 1075 LEU A C 1
ATOM 615 O O . LEU A 1 94 ? 21.953 33.009 137.918 1.00 39.28 1075 LEU A O 1
ATOM 620 N N . LEU A 1 95 ? 23.255 31.543 136.811 1.00 39.50 1076 LEU A N 1
ATOM 621 C CA . LEU A 1 95 ? 22.238 31.181 135.824 1.00 38.70 1076 LEU A CA 1
ATOM 622 C C . LEU A 1 95 ? 21.251 30.167 136.378 1.00 40.66 1076 LEU A C 1
ATOM 623 O O . LEU A 1 95 ? 20.106 30.094 135.940 1.00 41.51 1076 LEU A O 1
ATOM 628 N N . ALA A 1 96 ? 21.724 29.382 137.335 1.00 44.64 1077 ALA A N 1
ATOM 629 C CA . ALA A 1 96 ? 20.948 28.326 137.966 1.00 46.44 1077 ALA A CA 1
ATOM 630 C C . ALA A 1 96 ? 19.473 28.626 138.095 1.00 47.76 1077 ALA A C 1
ATOM 631 O O . ALA A 1 96 ? 18.619 27.976 137.494 1.00 48.16 1077 ALA A O 1
ATOM 633 N N . GLN A 1 97 ? 19.180 29.626 138.899 1.00 50.54 1078 GLN A N 1
ATOM 634 C CA . GLN A 1 97 ? 17.806 30.029 139.151 1.00 53.79 1078 GLN A CA 1
ATOM 635 C C . GLN A 1 97 ? 17.151 30.755 137.965 1.00 51.07 1078 GLN A C 1
ATOM 636 O O . GLN A 1 97 ? 16.135 30.336 137.427 1.00 51.85 1078 GLN A O 1
ATOM 642 N N . ARG A 1 98 ? 17.793 31.843 137.579 1.00 49.58 1079 ARG A N 1
ATOM 643 C CA . ARG A 1 98 ? 17.388 32.767 136.541 1.00 47.87 1079 ARG A CA 1
ATOM 644 C C . ARG A 1 98 ? 16.636 32.454 135.275 1.00 43.73 1079 ARG A C 1
ATOM 645 O O . ARG A 1 98 ? 16.787 31.416 134.657 1.00 43.19 1079 ARG A O 1
ATOM 653 N N . LYS A 1 99 ? 15.845 33.450 134.901 1.00 42.68 1080 LYS A N 1
ATOM 654 C CA . LYS A 1 99 ? 15.039 33.487 133.693 1.00 42.84 1080 LYS A CA 1
ATOM 655 C C . LYS A 1 99 ? 15.773 34.544 132.880 1.00 40.36 1080 LYS A C 1
ATOM 656 O O . LYS A 1 99 ? 16.000 35.651 133.355 1.00 40.82 1080 LYS A O 1
ATOM 662 N N . ILE A 1 100 ? 16.167 34.207 131.665 1.00 39.97 1081 ILE A N 1
ATOM 663 C CA . ILE A 1 100 ? 16.904 35.156 130.853 1.00 39.45 1081 ILE A CA 1
ATOM 664 C C . ILE A 1 100 ? 16.016 35.617 129.716 1.00 41.07 1081 ILE A C 1
ATOM 665 O O . ILE A 1 100 ? 15.466 34.788 128.992 1.00 40.57 1081 ILE A O 1
ATOM 670 N N . ARG A 1 101 ? 15.872 36.934 129.567 1.00 42.72 1082 ARG A N 1
ATOM 671 C CA . ARG A 1 101 ? 15.046 37.511 128.508 1.00 46.03 1082 ARG A CA 1
ATOM 672 C C . ARG A 1 101 ? 15.856 38.015 127.322 1.00 46.31 1082 ARG A C 1
ATOM 673 O O . ARG A 1 101 ? 15.439 37.869 126.179 1.00 48.14 1082 ARG A O 1
ATOM 681 N N . LYS A 1 102 ? 17.003 38.621 127.581 1.00 47.51 1083 LYS A N 1
ATOM 682 C CA . LYS A 1 102 ? 17.840 39.104 126.489 1.00 47.62 1083 LYS A CA 1
ATOM 683 C C . LYS A 1 102 ? 19.231 38.511 126.662 1.00 47.77 1083 LYS A C 1
ATOM 684 O O . LYS A 1 102 ? 19.712 38.374 127.787 1.00 48.73 1083 LYS A O 1
ATOM 690 N N . PRO A 1 103 ? 19.897 38.140 125.561 1.00 46.34 1084 PRO A N 1
ATOM 691 C CA . PRO A 1 103 ? 21.233 37.590 125.794 1.00 46.68 1084 PRO A CA 1
ATOM 692 C C . PRO A 1 103 ? 22.090 38.629 126.532 1.00 46.03 1084 PRO A C 1
ATOM 693 O O . PRO A 1 103 ? 22.995 38.281 127.289 1.00 47.81 1084 PRO A O 1
ATOM 697 N N . GLU A 1 104 ? 21.779 39.907 126.337 1.00 45.18 1085 GLU A N 1
ATOM 698 C CA . GLU A 1 104 ? 22.546 40.951 126.989 1.00 43.84 1085 GLU A CA 1
ATOM 699 C C . GLU A 1 104 ? 22.340 41.061 128.486 1.00 40.59 1085 GLU A C 1
ATOM 700 O O . GLU A 1 104 ? 23.027 41.830 129.134 1.00 40.74 1085 GLU A O 1
ATOM 706 N N . GLU A 1 105 ? 21.404 40.309 129.050 1.00 38.42 1086 GLU A N 1
ATOM 707 C CA . GLU A 1 105 ? 21.208 40.365 130.506 1.00 38.23 1086 GLU A CA 1
ATOM 708 C C . GLU A 1 105 ? 22.408 39.688 131.192 1.00 36.09 1086 GLU A C 1
ATOM 709 O O . GLU A 1 105 ? 22.689 39.919 132.370 1.00 33.55 1086 GLU A O 1
ATOM 715 N N . ILE A 1 106 ? 23.106 38.848 130.436 1.00 36.26 1087 ILE A N 1
ATOM 716 C CA . ILE A 1 106 ? 24.251 38.112 130.946 1.00 34.84 1087 ILE A CA 1
ATOM 717 C C . ILE A 1 106 ? 25.434 38.983 131.400 1.00 36.25 1087 ILE A C 1
ATOM 718 O O . ILE A 1 106 ? 26.038 38.725 132.447 1.00 33.62 1087 ILE A O 1
ATOM 723 N N . GLN A 1 107 ? 25.780 40.004 130.623 1.00 36.12 1088 GLN A N 1
ATOM 724 C CA . GLN A 1 107 ? 26.868 40.867 131.031 1.00 39.46 1088 GLN A CA 1
ATOM 725 C C . GLN A 1 107 ? 26.504 41.500 132.373 1.00 39.71 1088 GLN A C 1
ATOM 726 O O . GLN A 1 107 ? 27.346 41.658 133.261 1.00 42.72 1088 GLN A O 1
ATOM 732 N N . GLU A 1 108 ? 25.233 41.847 132.520 1.00 41.33 1089 GLU A N 1
ATOM 733 C CA . GLU A 1 108 ? 24.750 42.474 133.735 1.00 39.92 1089 GLU A CA 1
ATOM 734 C C . GLU A 1 108 ? 24.911 41.646 134.995 1.00 38.75 1089 GLU A C 1
ATOM 735 O O . GLU A 1 108 ? 25.514 42.110 135.951 1.00 38.94 1089 GLU A O 1
ATOM 741 N N . LEU A 1 109 ? 24.387 40.427 135.031 1.00 37.41 1090 LEU A N 1
ATOM 742 C CA . LEU A 1 109 ? 24.538 39.688 136.270 1.00 35.19 1090 LEU A CA 1
ATOM 743 C C . LEU A 1 109 ? 25.978 39.311 136.547 1.00 33.92 1090 LEU A C 1
ATOM 744 O O . LEU A 1 109 ? 26.309 38.904 137.657 1.00 31.88 1090 LEU A O 1
ATOM 749 N N . PHE A 1 110 ? 26.839 39.458 135.545 1.00 30.68 1091 PHE A N 1
ATOM 750 C CA . PHE A 1 110 ? 28.263 39.168 135.734 1.00 30.26 1091 PHE A CA 1
ATOM 751 C C . PHE A 1 110 ? 28.998 40.489 136.003 1.00 30.11 1091 PHE A C 1
ATOM 752 O O . PHE A 1 110 ? 30.181 40.504 136.314 1.00 29.83 1091 PHE A O 1
ATOM 760 N N . SER A 1 111 ? 28.283 41.598 135.872 1.00 31.26 1092 SER A N 1
ATOM 761 C CA . SER A 1 111 ? 28.867 42.920 136.074 1.00 30.51 1092 SER A CA 1
ATOM 762 C C . SER A 1 111 ? 29.632 43.102 137.382 1.00 28.91 1092 SER A C 1
ATOM 763 O O . SER A 1 111 ? 30.708 43.693 137.388 1.00 27.40 1092 SER A O 1
ATOM 766 N N . TRP A 1 112 ? 29.083 42.607 138.484 1.00 28.14 1093 TRP A N 1
ATOM 767 C CA . TRP A 1 112 ? 29.737 42.763 139.775 1.00 28.47 1093 TRP A CA 1
ATOM 768 C C . TRP A 1 112 ? 31.058 42.017 139.846 1.00 30.57 1093 TRP A C 1
ATOM 769 O O . TRP A 1 112 ? 31.829 42.194 140.785 1.00 31.86 1093 TRP A O 1
ATOM 780 N N . ILE A 1 113 ? 31.320 41.171 138.862 1.00 32.31 1094 ILE A N 1
ATOM 781 C CA . ILE A 1 113 ? 32.561 40.419 138.861 1.00 32.84 1094 ILE A CA 1
ATOM 782 C C . ILE A 1 113 ? 33.682 41.214 138.205 1.00 30.46 1094 ILE A C 1
ATOM 783 O O . ILE A 1 113 ? 33.558 41.675 137.077 1.00 29.52 1094 ILE A O 1
ATOM 788 N N . GLN A 1 114 ? 34.775 41.370 138.942 1.00 27.69 1095 GLN A N 1
ATOM 789 C CA . GLN A 1 114 ? 35.948 42.090 138.470 1.00 27.25 1095 GLN A CA 1
ATOM 790 C C . GLN A 1 114 ? 36.837 41.195 137.593 1.00 26.72 1095 GLN A C 1
ATOM 791 O O . GLN A 1 114 ? 37.169 40.070 137.973 1.00 26.97 1095 GLN A O 1
ATOM 797 N N . GLY A 1 115 ? 37.225 41.703 136.427 1.00 25.47 1096 GLY A N 1
ATOM 798 C CA . GLY A 1 115 ? 38.082 40.944 135.542 1.00 24.62 1096 GLY A CA 1
ATOM 799 C C . GLY A 1 115 ? 37.453 39.637 135.148 1.00 24.59 1096 GLY A C 1
ATOM 800 O O . GLY A 1 115 ? 36.238 39.558 135.047 1.00 26.21 1096 GLY A O 1
ATOM 801 N N . ASN A 1 116 ? 38.270 38.617 134.926 1.00 25.41 1097 ASN A N 1
ATOM 802 C CA . ASN A 1 116 ? 37.749 37.315 134.547 1.00 26.49 1097 ASN A CA 1
ATOM 803 C C . ASN A 1 116 ? 36.876 37.390 133.296 1.00 27.62 1097 ASN A C 1
ATOM 804 O O . ASN A 1 116 ? 35.853 36.715 133.219 1.00 28.45 1097 ASN A O 1
ATOM 809 N N . GLU A 1 117 ? 37.287 38.197 132.320 1.00 27.65 1098 GLU A N 1
ATOM 810 C CA . GLU A 1 117 ? 36.528 38.369 131.089 1.00 28.91 1098 GLU A CA 1
ATOM 811 C C . GLU A 1 117 ? 36.428 37.150 130.194 1.00 28.24 1098 GLU A C 1
ATOM 812 O O . GLU A 1 117 ? 35.395 36.926 129.579 1.00 27.92 1098 GLU A O 1
ATOM 818 N N . MET A 1 118 ? 37.497 36.377 130.096 1.00 27.66 1099 MET A N 1
ATOM 819 C CA . MET A 1 118 ? 37.476 35.215 129.227 1.00 25.59 1099 MET A CA 1
ATOM 820 C C . MET A 1 118 ? 36.597 34.108 129.763 1.00 24.45 1099 MET A C 1
ATOM 821 O O . MET A 1 118 ? 36.141 33.261 128.996 1.00 25.20 1099 MET A O 1
ATOM 826 N N . ALA A 1 119 ? 36.358 34.109 131.071 1.00 25.21 1100 ALA A N 1
ATOM 827 C CA . ALA A 1 119 ? 35.481 33.114 131.669 1.00 25.82 1100 ALA A CA 1
ATOM 828 C C . ALA A 1 119 ? 34.066 33.560 131.311 1.00 26.94 1100 ALA A C 1
ATOM 829 O O . ALA A 1 119 ? 33.263 32.776 130.804 1.00 28.42 1100 ALA A O 1
ATOM 831 N N . LYS A 1 120 ? 33.773 34.833 131.557 1.00 24.68 1101 LYS A N 1
ATOM 832 C CA . LYS A 1 120 ? 32.467 35.392 131.234 1.00 24.23 1101 LYS A CA 1
ATOM 833 C C . LYS A 1 120 ? 32.095 35.135 129.772 1.00 24.73 1101 LYS A C 1
ATOM 834 O O . LYS A 1 120 ? 31.000 34.679 129.462 1.00 24.47 1101 LYS A O 1
ATOM 840 N N . ALA A 1 121 ? 33.026 35.442 128.881 1.00 27.43 1102 ALA A N 1
ATOM 841 C CA . ALA A 1 121 ? 32.829 35.288 127.450 1.00 26.95 1102 ALA A CA 1
ATOM 842 C C . ALA A 1 121 ? 32.406 33.890 127.045 1.00 27.67 1102 ALA A C 1
ATOM 843 O O . ALA A 1 121 ? 31.469 33.725 126.274 1.00 26.04 1102 ALA A O 1
ATOM 845 N N . ALA A 1 122 ? 33.102 32.882 127.560 1.00 28.23 1103 ALA A N 1
ATOM 846 C CA . ALA A 1 122 ? 32.783 31.500 127.220 1.00 27.01 1103 ALA A CA 1
ATOM 847 C C . ALA A 1 122 ? 31.323 31.182 127.532 1.00 26.61 1103 ALA A C 1
ATOM 848 O O . ALA A 1 122 ? 30.639 30.537 126.737 1.00 24.27 1103 ALA A O 1
ATOM 850 N N . VAL A 1 123 ? 30.850 31.648 128.686 1.00 25.14 1104 VAL A N 1
ATOM 851 C CA . VAL A 1 123 ? 29.474 31.397 129.107 1.00 25.30 1104 VAL A CA 1
ATOM 852 C C . VAL A 1 123 ? 28.471 32.295 128.403 1.00 26.79 1104 VAL A C 1
ATOM 853 O O . VAL A 1 123 ? 27.442 31.824 127.937 1.00 25.94 1104 VAL A O 1
ATOM 857 N N . GLU A 1 124 ? 28.776 33.588 128.323 1.00 28.67 1105 GLU A N 1
ATOM 858 C CA . GLU A 1 124 ? 27.878 34.543 127.687 1.00 29.51 1105 GLU A CA 1
ATOM 859 C C . GLU A 1 124 ? 27.673 34.284 126.198 1.00 30.38 1105 GLU A C 1
ATOM 860 O O . GLU A 1 124 ? 26.557 34.392 125.706 1.00 30.98 1105 GLU A O 1
ATOM 866 N N . LEU A 1 125 ? 28.744 33.955 125.480 1.00 30.64 1106 LEU A N 1
ATOM 867 C CA . LEU A 1 125 ? 28.639 33.682 124.048 1.00 29.73 1106 LEU A CA 1
ATOM 868 C C . LEU A 1 125 ? 27.770 32.458 123.825 1.00 31.23 1106 LEU A C 1
ATOM 869 O O . LEU A 1 125 ? 27.149 32.316 122.779 1.00 29.71 1106 LEU A O 1
ATOM 874 N N . ALA A 1 126 ? 27.736 31.570 124.810 1.00 33.37 1107 ALA A N 1
ATOM 875 C CA . ALA A 1 126 ? 26.910 30.383 124.713 1.00 33.58 1107 ALA A CA 1
ATOM 876 C C . ALA A 1 126 ? 25.457 30.834 124.767 1.00 35.14 1107 ALA A C 1
ATOM 877 O O . ALA A 1 126 ? 24.622 30.380 123.980 1.00 34.95 1107 ALA A O 1
ATOM 879 N N . VAL A 1 127 ? 25.163 31.737 125.701 1.00 34.67 1108 VAL A N 1
ATOM 880 C CA . VAL A 1 127 ? 23.814 32.256 125.859 1.00 31.85 1108 VAL A CA 1
ATOM 881 C C . VAL A 1 127 ? 23.339 32.966 124.601 1.00 33.54 1108 VAL A C 1
ATOM 882 O O . VAL A 1 127 ? 22.167 32.870 124.262 1.00 33.91 1108 VAL A O 1
ATOM 886 N N . TRP A 1 128 ? 24.227 33.676 123.902 1.00 33.28 1109 TRP A N 1
ATOM 887 C CA . TRP A 1 128 ? 23.809 34.351 122.670 1.00 33.99 1109 TRP A CA 1
ATOM 888 C C . TRP A 1 128 ? 23.407 33.328 121.616 1.00 34.76 1109 TRP A C 1
ATOM 889 O O . TRP A 1 128 ? 22.327 33.419 121.041 1.00 35.80 1109 TRP A O 1
ATOM 900 N N . ASP A 1 129 ? 24.281 32.357 121.367 1.00 37.06 1110 ASP A N 1
ATOM 901 C CA . ASP A 1 129 ? 24.022 31.305 120.392 1.00 37.61 1110 ASP A CA 1
ATOM 902 C C . ASP A 1 129 ? 22.673 30.650 120.676 1.00 39.20 1110 ASP A C 1
ATOM 903 O O . ASP A 1 129 ? 21.915 30.337 119.756 1.00 39.32 1110 ASP A O 1
ATOM 908 N N . ALA A 1 130 ? 22.374 30.452 121.956 1.00 38.88 1111 ALA A N 1
ATOM 909 C CA . ALA A 1 130 ? 21.111 29.843 122.372 1.00 39.17 1111 ALA A CA 1
ATOM 910 C C . ALA A 1 130 ? 19.911 30.688 121.959 1.00 40.70 1111 ALA A C 1
ATOM 911 O O . ALA A 1 130 ? 18.867 30.148 121.625 1.00 41.22 1111 ALA A O 1
ATOM 913 N N . PHE A 1 131 ? 20.049 32.009 122.001 1.00 42.19 1112 PHE A N 1
ATOM 914 C CA . PHE A 1 131 ? 18.953 32.883 121.610 1.00 41.71 1112 PHE A CA 1
ATOM 915 C C . PHE A 1 131 ? 18.809 32.965 120.102 1.00 45.10 1112 PHE A C 1
ATOM 916 O O . PHE A 1 131 ? 17.716 32.821 119.578 1.00 45.68 1112 PHE A O 1
ATOM 924 N N . ALA A 1 132 ? 19.908 33.201 119.399 1.00 48.34 1113 ALA A N 1
ATOM 925 C CA . ALA A 1 132 ? 19.843 33.278 117.950 1.00 50.45 1113 ALA A CA 1
ATOM 926 C C . ALA A 1 132 ? 19.190 31.995 117.434 1.00 51.84 1113 ALA A C 1
ATOM 927 O O . ALA A 1 132 ? 18.437 32.020 116.460 1.00 52.99 1113 ALA A O 1
ATOM 929 N N . LYS A 1 133 ? 19.475 30.879 118.102 1.00 50.54 1114 LYS A N 1
ATOM 930 C CA . LYS A 1 133 ? 18.907 29.588 117.728 1.00 49.43 1114 LYS A CA 1
ATOM 931 C C . LYS A 1 133 ? 17.393 29.637 117.900 1.00 50.35 1114 LYS A C 1
ATOM 932 O O . LYS A 1 133 ? 16.630 29.238 117.011 1.00 50.17 1114 LYS A O 1
ATOM 938 N N . MET A 1 134 ? 16.970 30.135 119.057 1.00 49.59 1115 MET A N 1
ATOM 939 C CA . MET A 1 134 ? 15.559 30.268 119.380 1.00 48.67 1115 MET A CA 1
ATOM 940 C C . MET A 1 134 ? 14.832 31.116 118.339 1.00 50.16 1115 MET A C 1
ATOM 941 O O . MET A 1 134 ? 13.702 30.817 117.979 1.00 51.46 1115 MET A O 1
ATOM 946 N N . GLU A 1 135 ? 15.487 32.161 117.845 1.00 52.84 1116 GLU A N 1
ATOM 947 C CA . GLU A 1 135 ? 14.886 33.043 116.853 1.00 55.51 1116 GLU A CA 1
ATOM 948 C C . GLU A 1 135 ? 15.132 32.626 115.408 1.00 55.24 1116 GLU A C 1
ATOM 949 O O . GLU A 1 135 ? 14.987 33.436 114.495 1.00 56.68 1116 GLU A O 1
ATOM 955 N N . LYS A 1 136 ? 15.496 31.367 115.197 1.00 54.42 1117 LYS A N 1
ATOM 956 C CA . LYS A 1 136 ? 15.755 30.858 113.854 1.00 55.32 1117 LYS A CA 1
ATOM 957 C C . LYS A 1 136 ? 16.565 31.815 112.985 1.00 54.36 1117 LYS A C 1
ATOM 958 O O . LYS A 1 136 ? 16.287 31.959 111.790 1.00 54.07 1117 LYS A O 1
ATOM 964 N N . ARG A 1 137 ? 17.565 32.465 113.579 1.00 54.28 1118 ARG A N 1
ATOM 965 C CA . ARG A 1 137 ? 18.416 33.396 112.843 1.00 53.64 1118 ARG A CA 1
ATOM 966 C C . ARG A 1 137 ? 19.892 33.031 112.968 1.00 52.71 1118 ARG A C 1
ATOM 967 O O . ARG A 1 137 ? 20.274 32.227 113.812 1.00 51.69 1118 ARG A O 1
ATOM 975 N N . SER A 1 138 ? 20.721 33.610 112.109 1.00 53.44 1119 SER A N 1
ATOM 976 C CA . SER A 1 138 ? 22.148 33.368 112.205 1.00 54.29 1119 SER A CA 1
ATOM 977 C C . SER A 1 138 ? 22.501 34.205 113.419 1.00 54.94 1119 SER A C 1
ATOM 978 O O . SER A 1 138 ? 21.725 35.075 113.812 1.00 56.49 1119 SER A O 1
ATOM 981 N N . LEU A 1 139 ? 23.646 33.946 114.033 1.00 52.57 1120 LEU A N 1
ATOM 982 C CA . LEU A 1 139 ? 24.042 34.754 115.167 1.00 48.63 1120 LEU A CA 1
ATOM 983 C C . LEU A 1 139 ? 24.459 36.062 114.509 1.00 50.34 1120 LEU A C 1
ATOM 984 O O . LEU A 1 139 ? 24.296 37.144 115.071 1.00 48.98 1120 LEU A O 1
ATOM 989 N N . ALA A 1 140 ? 24.960 35.951 113.282 1.00 50.89 1121 ALA A N 1
ATOM 990 C CA . ALA A 1 140 ? 25.385 37.121 112.528 1.00 52.28 1121 ALA A CA 1
ATOM 991 C C . ALA A 1 140 ? 24.185 37.985 112.180 1.00 52.01 1121 ALA A C 1
ATOM 992 O O . ALA A 1 140 ? 24.218 39.197 112.378 1.00 52.93 1121 ALA A O 1
ATOM 994 N N . LYS A 1 141 ? 23.129 37.362 111.658 1.00 52.87 1122 LYS A N 1
ATOM 995 C CA . LYS A 1 141 ? 21.910 38.092 111.298 1.00 51.52 1122 LYS A CA 1
ATOM 996 C C . LYS A 1 141 ? 21.404 38.853 112.522 1.00 46.69 1122 LYS A C 1
ATOM 997 O O . LYS A 1 141 ? 21.156 40.057 112.470 1.00 44.74 1122 LYS A O 1
ATOM 1003 N N . MET A 1 142 ? 21.265 38.120 113.622 1.00 41.28 1123 MET A N 1
ATOM 1004 C CA . MET A 1 142 ? 20.793 38.655 114.895 1.00 37.08 1123 MET A CA 1
ATOM 1005 C C . MET A 1 142 ? 21.549 39.879 115.416 1.00 34.62 1123 MET A C 1
ATOM 1006 O O . MET A 1 142 ? 20.908 40.889 115.737 1.00 35.70 1123 MET A O 1
ATOM 1011 N N . ILE A 1 143 ? 22.882 39.826 115.530 1.00 32.44 1124 ILE A N 1
ATOM 1012 C CA . ILE A 1 143 ? 23.568 41.021 116.026 1.00 28.51 1124 ILE A CA 1
ATOM 1013 C C . ILE A 1 143 ? 23.487 42.146 115.001 1.00 27.60 1124 ILE A C 1
ATOM 1014 O O . ILE A 1 143 ? 24.096 43.201 115.188 1.00 29.59 1124 ILE A O 1
ATOM 1019 N N . GLY A 1 144 ? 22.751 41.916 113.913 1.00 26.82 1125 GLY A N 1
ATOM 1020 C CA . GLY A 1 144 ? 22.583 42.949 112.900 1.00 26.50 1125 GLY A CA 1
ATOM 1021 C C . GLY A 1 144 ? 23.501 42.974 111.691 1.00 26.45 1125 GLY A C 1
ATOM 1022 O O . GLY A 1 144 ? 23.327 43.817 110.819 1.00 28.07 1125 GLY A O 1
ATOM 1023 N N . ALA A 1 145 ? 24.466 42.067 111.610 1.00 26.37 1126 ALA A N 1
ATOM 1024 C CA . ALA A 1 145 ? 25.381 42.072 110.474 1.00 26.67 1126 ALA A CA 1
ATOM 1025 C C . ALA A 1 145 ? 24.650 41.936 109.149 1.00 27.32 1126 ALA A C 1
ATOM 1026 O O . ALA A 1 145 ? 23.521 41.444 109.082 1.00 27.45 1126 ALA A O 1
ATOM 1028 N N . THR A 1 146 ? 25.303 42.385 108.087 1.00 28.56 1127 THR A N 1
ATOM 1029 C CA . THR A 1 146 ? 24.720 42.295 106.760 1.00 29.73 1127 THR A CA 1
ATOM 1030 C C . THR A 1 146 ? 25.643 41.599 105.770 1.00 29.76 1127 THR A C 1
ATOM 1031 O O . THR A 1 146 ? 25.168 40.937 104.824 1.00 30.96 1127 THR A O 1
ATOM 1035 N N . LYS A 1 147 ? 26.950 41.748 105.968 1.00 27.50 1128 LYS A N 1
ATOM 1036 C CA . LYS A 1 147 ? 27.897 41.107 105.068 1.00 27.33 1128 LYS A CA 1
ATOM 1037 C C . LYS A 1 147 ? 27.543 39.617 104.968 1.00 28.81 1128 LYS A C 1
ATOM 1038 O O . LYS A 1 147 ? 26.758 39.090 105.774 1.00 28.31 1128 LYS A O 1
ATOM 1044 N N . GLU A 1 148 ? 28.113 38.944 103.974 1.00 28.74 1129 GLU A N 1
ATOM 1045 C CA . GLU A 1 148 ? 27.862 37.526 103.798 1.00 32.67 1129 GLU A CA 1
ATOM 1046 C C . GLU A 1 148 ? 29.204 36.820 103.711 1.00 36.09 1129 GLU A C 1
ATOM 1047 O O . GLU A 1 148 ? 29.293 35.578 103.625 1.00 38.25 1129 GLU A O 1
ATOM 1053 N N . SER A 1 149 ? 30.247 37.636 103.736 1.00 37.43 1130 SER A N 1
ATOM 1054 C CA . SER A 1 149 ? 31.614 37.164 103.679 1.00 39.05 1130 SER A CA 1
ATOM 1055 C C . SER A 1 149 ? 32.433 38.286 104.283 1.00 40.65 1130 SER A C 1
ATOM 1056 O O . SER A 1 149 ? 31.987 39.434 104.310 1.00 41.82 1130 SER A O 1
ATOM 1059 N N . ILE A 1 150 ? 33.619 37.964 104.777 1.00 40.01 1131 ILE A N 1
ATOM 1060 C CA . ILE A 1 150 ? 34.469 38.979 105.379 1.00 35.90 1131 ILE A CA 1
ATOM 1061 C C . ILE A 1 150 ? 35.912 38.755 104.954 1.00 40.07 1131 ILE A C 1
ATOM 1062 O O . ILE A 1 150 ? 36.343 37.616 104.772 1.00 39.11 1131 ILE A O 1
ATOM 1067 N N . LYS A 1 151 ? 36.650 39.846 104.778 1.00 40.82 1132 LYS A N 1
ATOM 1068 C CA . LYS A 1 151 ? 38.051 39.769 104.377 1.00 41.56 1132 LYS A CA 1
ATOM 1069 C C . LYS A 1 151 ? 38.910 39.557 105.612 1.00 40.06 1132 LYS A C 1
ATOM 1070 O O . LYS A 1 151 ? 38.989 40.422 106.477 1.00 42.06 1132 LYS A O 1
ATOM 1076 N N . VAL A 1 152 ? 39.539 38.392 105.694 1.00 37.86 1133 VAL A N 1
ATOM 1077 C CA . VAL A 1 152 ? 40.390 38.060 106.820 1.00 34.15 1133 VAL A CA 1
ATOM 1078 C C . VAL A 1 152 ? 41.831 38.320 106.422 1.00 34.60 1133 VAL A C 1
ATOM 1079 O O . VAL A 1 152 ? 42.159 38.299 105.239 1.00 35.07 1133 VAL A O 1
ATOM 1083 N N . GLY A 1 153 ? 42.683 38.545 107.418 1.00 34.74 1134 GLY A N 1
ATOM 1084 C CA . GLY A 1 153 ? 44.087 38.809 107.168 1.00 34.70 1134 GLY A CA 1
ATOM 1085 C C . GLY A 1 153 ? 44.947 37.636 107.567 1.00 36.00 1134 GLY A C 1
ATOM 1086 O O . GLY A 1 153 ? 44.435 36.535 107.776 1.00 35.47 1134 GLY A O 1
ATOM 1087 N N . VAL A 1 154 ? 46.248 37.880 107.692 1.00 38.72 1135 VAL A N 1
ATOM 1088 C CA . VAL A 1 154 ? 47.203 36.834 108.040 1.00 42.13 1135 VAL A CA 1
ATOM 1089 C C . VAL A 1 154 ? 48.365 37.399 108.862 1.00 44.36 1135 VAL A C 1
ATOM 1090 O O . VAL A 1 154 ? 48.807 38.523 108.627 1.00 46.76 1135 VAL A O 1
ATOM 1094 N N . SER A 1 155 ? 48.866 36.622 109.816 1.00 46.17 1136 SER A N 1
ATOM 1095 C CA . SER A 1 155 ? 49.960 37.093 110.654 1.00 46.81 1136 SER A CA 1
ATOM 1096 C C . SER A 1 155 ? 51.248 36.297 110.463 1.00 46.79 1136 SER A C 1
ATOM 1097 O O . SER A 1 155 ? 51.235 35.071 110.453 1.00 48.52 1136 SER A O 1
ATOM 1100 N N . ILE A 1 156 ? 52.362 37.007 110.319 1.00 44.01 1137 ILE A N 1
ATOM 1101 C CA . ILE A 1 156 ? 53.668 36.383 110.126 1.00 41.09 1137 ILE A CA 1
ATOM 1102 C C . ILE A 1 156 ? 54.565 36.738 111.297 1.00 39.04 1137 ILE A C 1
ATOM 1103 O O . ILE A 1 156 ? 54.703 37.910 111.641 1.00 36.87 1137 ILE A O 1
ATOM 1108 N N . GLY A 1 157 ? 55.175 35.722 111.898 1.00 37.32 1138 GLY A N 1
ATOM 1109 C CA . GLY A 1 157 ? 56.060 35.938 113.028 1.00 38.42 1138 GLY A CA 1
ATOM 1110 C C . GLY A 1 157 ? 57.385 36.537 112.595 1.00 40.02 1138 GLY A C 1
ATOM 1111 O O . GLY A 1 157 ? 57.494 37.067 111.487 1.00 39.56 1138 GLY A O 1
ATOM 1112 N N . LEU A 1 158 ? 58.396 36.460 113.456 1.00 42.98 1139 LEU A N 1
ATOM 1113 C CA . LEU A 1 158 ? 59.708 37.015 113.137 1.00 46.52 1139 LEU A CA 1
ATOM 1114 C C . LEU A 1 158 ? 60.498 36.067 112.232 1.00 52.46 1139 LEU A C 1
ATOM 1115 O O . LEU A 1 158 ? 60.524 34.854 112.452 1.00 52.90 1139 LEU A O 1
ATOM 1120 N N . GLN A 1 159 ? 61.139 36.631 111.214 1.00 60.16 1140 GLN A N 1
ATOM 1121 C CA . GLN A 1 159 ? 61.939 35.853 110.275 1.00 66.04 1140 GLN A CA 1
ATOM 1122 C C . GLN A 1 159 ? 63.397 36.265 110.414 1.00 70.42 1140 GLN A C 1
ATOM 1123 O O . GLN A 1 159 ? 63.685 37.425 110.706 1.00 72.77 1140 GLN A O 1
ATOM 1129 N N . GLN A 1 160 ? 64.320 35.329 110.216 1.00 72.41 1141 GLN A N 1
ATOM 1130 C CA . GLN A 1 160 ? 65.731 35.676 110.318 1.00 74.60 1141 GLN A CA 1
ATOM 1131 C C . GLN A 1 160 ? 66.146 36.392 109.041 1.00 74.74 1141 GLN A C 1
ATOM 1132 O O . GLN A 1 160 ? 66.892 37.370 109.072 1.00 72.93 1141 GLN A O 1
ATOM 1138 N N . ASN A 1 161 ? 65.639 35.911 107.916 1.00 72.30 1142 ASN A N 1
ATOM 1139 C CA . ASN A 1 161 ? 65.957 36.520 106.635 1.00 71.55 1142 ASN A CA 1
ATOM 1140 C C . ASN A 1 161 ? 64.899 37.541 106.253 1.00 69.29 1142 ASN A C 1
ATOM 1141 O O . ASN A 1 161 ? 63.729 37.410 106.606 1.00 68.79 1142 ASN A O 1
ATOM 1146 N N . VAL A 1 162 ? 65.325 38.564 105.532 1.00 67.31 1143 VAL A N 1
ATOM 1147 C CA . VAL A 1 162 ? 64.407 39.570 105.039 1.00 62.54 1143 VAL A CA 1
ATOM 1148 C C . VAL A 1 162 ? 63.856 38.876 103.804 1.00 67.45 1143 VAL A C 1
ATOM 1149 O O . VAL A 1 162 ? 62.674 38.971 103.460 1.00 66.95 1143 VAL A O 1
ATOM 1153 N N . GLU A 1 163 ? 64.764 38.158 103.159 1.00 67.90 1144 GLU A N 1
ATOM 1154 C CA . GLU A 1 163 ? 64.501 37.413 101.946 1.00 67.87 1144 GLU A CA 1
ATOM 1155 C C . GLU A 1 163 ? 63.367 36.423 102.138 1.00 71.57 1144 GLU A C 1
ATOM 1156 O O . GLU A 1 163 ? 62.463 36.336 101.310 1.00 72.94 1144 GLU A O 1
ATOM 1162 N N . THR A 1 164 ? 63.416 35.680 103.238 1.00 70.47 1145 THR A N 1
ATOM 1163 C CA . THR A 1 164 ? 62.398 34.677 103.521 1.00 65.63 1145 THR A CA 1
ATOM 1164 C C . THR A 1 164 ? 61.066 35.279 103.953 1.00 71.65 1145 THR A C 1
ATOM 1165 O O . THR A 1 164 ? 60.014 34.669 103.770 1.00 68.81 1145 THR A O 1
ATOM 1169 N N . LEU A 1 165 ? 61.109 36.467 104.540 1.00 72.40 1146 LEU A N 1
ATOM 1170 C CA . LEU A 1 165 ? 59.880 37.125 104.955 1.00 73.59 1146 LEU A CA 1
ATOM 1171 C C . LEU A 1 165 ? 59.130 37.505 103.688 1.00 76.66 1146 LEU A C 1
ATOM 1172 O O . LEU A 1 165 ? 57.924 37.290 103.573 1.00 79.13 1146 LEU A O 1
ATOM 1177 N N . LEU A 1 166 ? 59.871 38.067 102.737 1.00 78.92 1147 LEU A N 1
ATOM 1178 C CA . LEU A 1 166 ? 59.320 38.502 101.461 1.00 78.94 1147 LEU A CA 1
ATOM 1179 C C . LEU A 1 166 ? 58.732 37.330 100.677 1.00 79.18 1147 LEU A C 1
ATOM 1180 O O . LEU A 1 166 ? 57.794 37.504 99.899 1.00 79.84 1147 LEU A O 1
ATOM 1185 N N . GLN A 1 167 ? 59.283 36.137 100.877 1.00 77.44 1148 GLN A N 1
ATOM 1186 C CA . GLN A 1 167 ? 58.774 34.957 100.192 1.00 74.99 1148 GLN A CA 1
ATOM 1187 C C . GLN A 1 167 ? 57.439 34.590 100.828 1.00 72.41 1148 GLN A C 1
ATOM 1188 O O . GLN A 1 167 ? 56.461 34.310 100.130 1.00 73.54 1148 GLN A O 1
ATOM 1194 N N . LEU A 1 168 ? 57.399 34.609 102.157 1.00 68.82 1149 LEU A N 1
ATOM 1195 C CA . LEU A 1 168 ? 56.173 34.296 102.880 1.00 65.07 1149 LEU A CA 1
ATOM 1196 C C . LEU A 1 168 ? 55.098 35.312 102.524 1.00 63.52 1149 LEU A C 1
ATOM 1197 O O . LEU A 1 168 ? 53.944 34.950 102.280 1.00 61.19 1149 LEU A O 1
ATOM 1202 N N . VAL A 1 169 ? 55.482 36.586 102.503 1.00 60.59 1150 VAL A N 1
ATOM 1203 C CA . VAL A 1 169 ? 54.551 37.659 102.173 1.00 62.83 1150 VAL A CA 1
ATOM 1204 C C . VAL A 1 169 ? 53.947 37.443 100.782 1.00 62.01 1150 VAL A C 1
ATOM 1205 O O . VAL A 1 169 ? 52.773 37.747 100.536 1.00 65.01 1150 VAL A O 1
ATOM 1209 N N . ASN A 1 170 ? 54.757 36.901 99.880 1.00 64.72 1151 ASN A N 1
ATOM 1210 C CA . ASN A 1 170 ? 54.326 36.646 98.515 1.00 63.79 1151 ASN A CA 1
ATOM 1211 C C . ASN A 1 170 ? 53.267 35.554 98.423 1.00 64.68 1151 ASN A C 1
ATOM 1212 O O . ASN A 1 170 ? 52.269 35.709 97.721 1.00 63.98 1151 ASN A O 1
ATOM 1217 N N . GLN A 1 171 ? 53.490 34.452 99.129 1.00 64.49 1152 GLN A N 1
ATOM 1218 C CA . GLN A 1 171 ? 52.552 33.338 99.124 1.00 65.77 1152 GLN A CA 1
ATOM 1219 C C . GLN A 1 171 ? 51.140 33.795 99.460 1.00 66.93 1152 GLN A C 1
ATOM 1220 O O . GLN A 1 171 ? 50.208 33.593 98.682 1.00 68.19 1152 GLN A O 1
ATOM 1226 N N . TYR A 1 172 ? 50.989 34.425 100.618 1.00 64.99 1153 TYR A N 1
ATOM 1227 C CA . TYR A 1 172 ? 49.685 34.886 101.063 1.00 62.26 1153 TYR A CA 1
ATOM 1228 C C . TYR A 1 172 ? 49.003 35.850 100.118 1.00 64.63 1153 TYR A C 1
ATOM 1229 O O . TYR A 1 172 ? 47.828 35.669 99.799 1.00 65.10 1153 TYR A O 1
ATOM 1238 N N . VAL A 1 173 ? 49.718 36.880 99.677 1.00 64.64 1154 VAL A N 1
ATOM 1239 C CA . VAL A 1 173 ? 49.122 37.852 98.764 1.00 64.14 1154 VAL A CA 1
ATOM 1240 C C . VAL A 1 173 ? 48.499 37.142 97.573 1.00 67.01 1154 VAL A C 1
ATOM 1241 O O . VAL A 1 173 ? 47.362 37.425 97.195 1.00 68.56 1154 VAL A O 1
ATOM 1245 N N . ASP A 1 174 ? 49.248 36.214 96.989 1.00 68.44 1155 ASP A N 1
ATOM 1246 C CA . ASP A 1 174 ? 48.759 35.451 95.851 1.00 68.82 1155 ASP A CA 1
ATOM 1247 C C . ASP A 1 174 ? 47.578 34.594 96.286 1.00 72.57 1155 ASP A C 1
ATOM 1248 O O . ASP A 1 174 ? 46.703 34.280 95.481 1.00 73.16 1155 ASP A O 1
ATOM 1253 N N . GLN A 1 175 ? 47.553 34.216 97.560 1.00 72.66 1156 GLN A N 1
ATOM 1254 C CA . GLN A 1 175 ? 46.466 33.400 98.082 1.00 72.96 1156 GLN A CA 1
ATOM 1255 C C . GLN A 1 175 ? 45.183 34.198 98.295 1.00 74.60 1156 GLN A C 1
ATOM 1256 O O . GLN A 1 175 ? 44.114 33.614 98.490 1.00 77.43 1156 GLN A O 1
ATOM 1262 N N . GLY A 1 176 ? 45.289 35.526 98.269 1.00 74.46 1157 GLY A N 1
ATOM 1263 C CA . GLY A 1 176 ? 44.109 36.356 98.438 1.00 72.17 1157 GLY A CA 1
ATOM 1264 C C . GLY A 1 176 ? 44.036 37.204 99.693 1.00 71.26 1157 GLY A C 1
ATOM 1265 O O . GLY A 1 176 ? 43.172 38.079 99.795 1.00 73.29 1157 GLY A O 1
ATOM 1266 N N . TYR A 1 177 ? 44.922 36.954 100.653 1.00 67.56 1158 TYR A N 1
ATOM 1267 C CA . TYR A 1 177 ? 44.917 37.728 101.889 1.00 64.08 1158 TYR A CA 1
ATOM 1268 C C . TYR A 1 177 ? 45.166 39.186 101.571 1.00 60.82 1158 TYR A C 1
ATOM 1269 O O . TYR A 1 177 ? 46.219 39.547 101.057 1.00 59.11 1158 TYR A O 1
ATOM 1278 N N . GLU A 1 178 ? 44.185 40.024 101.873 1.00 57.81 1159 GLU A N 1
ATOM 1279 C CA . GLU A 1 178 ? 44.305 41.448 101.587 1.00 56.73 1159 GLU A CA 1
ATOM 1280 C C . GLU A 1 178 ? 44.979 42.273 102.685 1.00 52.48 1159 GLU A C 1
ATOM 1281 O O . GLU A 1 178 ? 45.049 43.492 102.581 1.00 52.50 1159 GLU A O 1
ATOM 1287 N N . ARG A 1 179 ? 45.459 41.624 103.739 1.00 50.79 1160 ARG A N 1
ATOM 1288 C CA . ARG A 1 179 ? 46.127 42.352 104.817 1.00 48.06 1160 ARG A CA 1
ATOM 1289 C C . ARG A 1 179 ? 47.121 41.447 105.536 1.00 45.97 1160 ARG A C 1
ATOM 1290 O O . ARG A 1 179 ? 46.851 40.270 105.781 1.00 45.18 1160 ARG A O 1
ATOM 1298 N N . VAL A 1 180 ? 48.278 42.003 105.869 1.00 43.09 1161 VAL A N 1
ATOM 1299 C CA . VAL A 1 180 ? 49.305 41.234 106.550 1.00 39.21 1161 VAL A CA 1
ATOM 1300 C C . VAL A 1 180 ? 49.776 41.899 107.831 1.00 39.94 1161 VAL A C 1
ATOM 1301 O O . VAL A 1 180 ? 50.063 43.094 107.854 1.00 36.40 1161 VAL A O 1
ATOM 1305 N N . LYS A 1 181 ? 49.838 41.114 108.900 1.00 38.49 1162 LYS A N 1
ATOM 1306 C CA . LYS A 1 181 ? 50.320 41.606 110.181 1.00 38.82 1162 LYS A CA 1
ATOM 1307 C C . LYS A 1 181 ? 51.751 41.103 110.324 1.00 38.10 1162 LYS A C 1
ATOM 1308 O O . LYS A 1 181 ? 51.997 39.904 110.283 1.00 37.83 1162 LYS A O 1
ATOM 1314 N N . LEU A 1 182 ? 52.699 42.017 110.461 1.00 39.80 1163 LEU A N 1
ATOM 1315 C CA . LEU A 1 182 ? 54.088 41.617 110.599 1.00 41.54 1163 LEU A CA 1
ATOM 1316 C C . LEU A 1 182 ? 54.473 41.704 112.061 1.00 41.75 1163 LEU A C 1
ATOM 1317 O O . LEU A 1 182 ? 54.137 42.672 112.731 1.00 42.65 1163 LEU A O 1
ATOM 1322 N N . LYS A 1 183 ? 55.158 40.685 112.565 1.00 43.24 1164 LYS A N 1
ATOM 1323 C CA . LYS A 1 183 ? 55.571 40.709 113.953 1.00 45.61 1164 LYS A CA 1
ATOM 1324 C C . LYS A 1 183 ? 56.871 41.499 113.981 1.00 45.68 1164 LYS A C 1
ATOM 1325 O O . LYS A 1 183 ? 57.784 41.239 113.201 1.00 45.72 1164 LYS A O 1
ATOM 1331 N N . ILE A 1 184 ? 56.933 42.467 114.886 1.00 46.10 1165 ILE A N 1
ATOM 1332 C CA . ILE A 1 184 ? 58.068 43.367 115.025 1.00 50.40 1165 ILE A CA 1
ATOM 1333 C C . ILE A 1 184 ? 58.830 43.192 116.326 1.00 46.59 1165 ILE A C 1
ATOM 1334 O O . ILE A 1 184 ? 58.297 42.683 117.292 1.00 48.80 1165 ILE A O 1
ATOM 1339 N N . ALA A 1 185 ? 60.085 43.622 116.335 1.00 48.72 1166 ALA A N 1
ATOM 1340 C CA . ALA A 1 185 ? 60.943 43.552 117.516 1.00 50.08 1166 ALA A CA 1
ATOM 1341 C C . ALA A 1 185 ? 62.181 44.418 117.256 1.00 52.64 1166 ALA A C 1
ATOM 1342 O O . ALA A 1 185 ? 62.717 44.420 116.150 1.00 50.39 1166 ALA A O 1
ATOM 1344 N N . PRO A 1 186 ? 62.649 45.158 118.277 1.00 53.20 1167 PRO A N 1
ATOM 1345 C CA . PRO A 1 186 ? 63.807 46.057 118.243 1.00 55.82 1167 PRO A CA 1
ATOM 1346 C C . PRO A 1 186 ? 64.941 45.774 117.246 1.00 58.19 1167 PRO A C 1
ATOM 1347 O O . PRO A 1 186 ? 65.431 46.696 116.588 1.00 58.10 1167 PRO A O 1
ATOM 1351 N N . ASN A 1 187 ? 65.371 44.522 117.132 1.00 58.34 1168 ASN A N 1
ATOM 1352 C CA . ASN A 1 187 ? 66.446 44.189 116.193 1.00 58.61 1168 ASN A CA 1
ATOM 1353 C C . ASN A 1 187 ? 65.904 43.788 114.817 1.00 56.70 1168 ASN A C 1
ATOM 1354 O O . ASN A 1 187 ? 66.625 43.831 113.821 1.00 56.90 1168 ASN A O 1
ATOM 1359 N N . LYS A 1 188 ? 64.635 43.393 114.769 1.00 54.00 1169 LYS A N 1
ATOM 1360 C CA . LYS A 1 188 ? 64.008 42.967 113.525 1.00 50.60 1169 LYS A CA 1
ATOM 1361 C C . LYS A 1 188 ? 62.748 43.759 113.265 1.00 49.19 1169 LYS A C 1
ATOM 1362 O O . LYS A 1 188 ? 61.655 43.203 113.295 1.00 48.53 1169 LYS A O 1
ATOM 1368 N N . ASP A 1 189 ? 62.886 45.051 112.999 1.00 48.88 1170 ASP A N 1
ATOM 1369 C CA . ASP A 1 189 ? 61.708 45.867 112.756 1.00 49.36 1170 ASP A CA 1
ATOM 1370 C C . ASP A 1 189 ? 61.719 46.678 111.465 1.00 50.57 1170 ASP A C 1
ATOM 1371 O O . ASP A 1 189 ? 61.102 46.283 110.482 1.00 50.61 1170 ASP A O 1
ATOM 1376 N N . ILE A 1 190 ? 62.424 47.804 111.467 1.00 53.17 1171 ILE A N 1
ATOM 1377 C CA . ILE A 1 190 ? 62.470 48.691 110.306 1.00 55.42 1171 ILE A CA 1
ATOM 1378 C C . ILE A 1 190 ? 62.904 48.063 108.990 1.00 56.19 1171 ILE A C 1
ATOM 1379 O O . ILE A 1 190 ? 62.302 48.307 107.951 1.00 57.21 1171 ILE A O 1
ATOM 1384 N N . GLN A 1 191 ? 63.952 47.259 109.030 1.00 57.33 1172 GLN A N 1
ATOM 1385 C CA . GLN A 1 191 ? 64.454 46.619 107.825 1.00 59.11 1172 GLN A CA 1
ATOM 1386 C C . GLN A 1 191 ? 63.451 45.677 107.155 1.00 57.10 1172 GLN A C 1
ATOM 1387 O O . GLN A 1 191 ? 63.468 45.514 105.933 1.00 57.92 1172 GLN A O 1
ATOM 1393 N N . PHE A 1 192 ? 62.581 45.055 107.944 1.00 54.80 1173 PHE A N 1
ATOM 1394 C CA . PHE A 1 192 ? 61.582 44.143 107.393 1.00 52.41 1173 PHE A CA 1
ATOM 1395 C C . PHE A 1 192 ? 60.388 44.910 106.827 1.00 51.91 1173 PHE A C 1
ATOM 1396 O O . PHE A 1 192 ? 59.878 44.576 105.757 1.00 50.73 1173 PHE A O 1
ATOM 1404 N N . VAL A 1 193 ? 59.946 45.937 107.545 1.00 51.01 1174 VAL A N 1
ATOM 1405 C CA . VAL A 1 193 ? 58.819 46.725 107.091 1.00 51.38 1174 VAL A CA 1
ATOM 1406 C C . VAL A 1 193 ? 59.108 47.276 105.698 1.00 56.20 1174 VAL A C 1
ATOM 1407 O O . VAL A 1 193 ? 58.274 47.136 104.802 1.00 59.76 1174 VAL A O 1
ATOM 1411 N N . GLU A 1 194 ? 60.278 47.894 105.504 1.00 60.23 1175 GLU A N 1
ATOM 1412 C CA . GLU A 1 194 ? 60.648 48.434 104.187 1.00 61.16 1175 GLU A CA 1
ATOM 1413 C C . GLU A 1 194 ? 60.439 47.327 103.190 1.00 61.51 1175 GLU A C 1
ATOM 1414 O O . GLU A 1 194 ? 59.552 47.370 102.344 1.00 62.18 1175 GLU A O 1
ATOM 1420 N N . ALA A 1 195 ? 61.310 46.335 103.312 1.00 59.67 1176 ALA A N 1
ATOM 1421 C CA . ALA A 1 195 ? 61.308 45.172 102.458 1.00 58.67 1176 ALA A CA 1
ATOM 1422 C C . ALA A 1 195 ? 59.907 44.840 101.968 1.00 57.43 1176 ALA A C 1
ATOM 1423 O O . ALA A 1 195 ? 59.687 44.680 100.769 1.00 55.56 1176 ALA A O 1
ATOM 1425 N N . VAL A 1 196 ? 58.959 44.758 102.894 1.00 53.41 1177 VAL A N 1
ATOM 1426 C CA . VAL A 1 196 ? 57.595 44.433 102.531 1.00 50.02 1177 VAL A CA 1
ATOM 1427 C C . VAL A 1 196 ? 56.869 45.624 101.912 1.00 54.60 1177 VAL A C 1
ATOM 1428 O O . VAL A 1 196 ? 56.135 45.460 100.938 1.00 54.37 1177 VAL A O 1
ATOM 1432 N N . ARG A 1 197 ? 57.071 46.819 102.458 1.00 58.84 1178 ARG A N 1
ATOM 1433 C CA . ARG A 1 197 ? 56.400 47.998 101.920 1.00 63.14 1178 ARG A CA 1
ATOM 1434 C C . ARG A 1 197 ? 56.932 48.335 100.533 1.00 68.34 1178 ARG A C 1
ATOM 1435 O O . ARG A 1 197 ? 56.160 48.613 99.615 1.00 71.20 1178 ARG A O 1
ATOM 1443 N N . LYS A 1 198 ? 58.253 48.311 100.388 1.00 73.01 1179 LYS A N 1
ATOM 1444 C CA . LYS A 1 198 ? 58.896 48.582 99.103 1.00 74.21 1179 LYS A CA 1
ATOM 1445 C C . LYS A 1 198 ? 58.906 47.277 98.321 1.00 74.80 1179 LYS A C 1
ATOM 1446 O O . LYS A 1 198 ? 59.966 46.727 98.021 1.00 73.50 1179 LYS A O 1
ATOM 1452 N N . SER A 1 199 ? 57.714 46.786 98.002 1.00 71.98 1180 SER A N 1
ATOM 1453 C CA . SER A 1 199 ? 57.560 45.533 97.280 1.00 68.98 1180 SER A CA 1
ATOM 1454 C C . SER A 1 199 ? 56.062 45.253 97.132 1.00 69.42 1180 SER A C 1
ATOM 1455 O O . SER A 1 199 ? 55.618 44.601 96.188 1.00 69.08 1180 SER A O 1
ATOM 1458 N N . PHE A 1 200 ? 55.290 45.751 98.085 1.00 68.22 1181 PHE A N 1
ATOM 1459 C CA . PHE A 1 200 ? 53.847 45.599 98.068 1.00 65.64 1181 PHE A CA 1
ATOM 1460 C C . PHE A 1 200 ? 53.353 46.960 98.510 1.00 65.42 1181 PHE A C 1
ATOM 1461 O O . PHE A 1 200 ? 52.725 47.100 99.555 1.00 67.66 1181 PHE A O 1
ATOM 1469 N N . PRO A 1 201 ? 53.641 47.990 97.705 1.00 69.32 1182 PRO A N 1
ATOM 1470 C CA . PRO A 1 201 ? 53.260 49.381 97.964 1.00 67.13 1182 PRO A CA 1
ATOM 1471 C C . PRO A 1 201 ? 51.769 49.645 98.162 1.00 65.95 1182 PRO A C 1
ATOM 1472 O O . PRO A 1 201 ? 51.384 50.721 98.630 1.00 66.57 1182 PRO A O 1
ATOM 1476 N N . LYS A 1 202 ? 50.931 48.670 97.821 1.00 64.65 1183 LYS A N 1
ATOM 1477 C CA . LYS A 1 202 ? 49.493 48.859 97.954 1.00 62.61 1183 LYS A CA 1
ATOM 1478 C C . LYS A 1 202 ? 48.821 47.907 98.937 1.00 58.49 1183 LYS A C 1
ATOM 1479 O O . LYS A 1 202 ? 47.621 48.019 99.195 1.00 60.60 1183 LYS A O 1
ATOM 1485 N N . LEU A 1 203 ? 49.597 46.984 99.495 1.00 53.86 1184 LEU A N 1
ATOM 1486 C CA . LEU A 1 203 ? 49.083 46.015 100.456 1.00 46.67 1184 LEU A CA 1
ATOM 1487 C C . LEU A 1 203 ? 48.924 46.647 101.838 1.00 46.24 1184 LEU A C 1
ATOM 1488 O O . LEU A 1 203 ? 49.876 47.235 102.350 1.00 43.76 1184 LEU A O 1
ATOM 1493 N N . SER A 1 204 ? 47.733 46.535 102.437 1.00 44.31 1185 SER A N 1
ATOM 1494 C CA . SER A 1 204 ? 47.517 47.083 103.775 1.00 42.47 1185 SER A CA 1
ATOM 1495 C C . SER A 1 204 ? 48.429 46.250 104.661 1.00 42.62 1185 SER A C 1
ATOM 1496 O O . SER A 1 204 ? 48.453 45.017 104.570 1.00 40.01 1185 SER A O 1
ATOM 1499 N N . LEU A 1 205 ? 49.189 46.928 105.512 1.00 42.05 1186 LEU A N 1
ATOM 1500 C CA . LEU A 1 205 ? 50.148 46.246 106.362 1.00 42.68 1186 LEU A CA 1
ATOM 1501 C C . LEU A 1 205 ? 50.214 46.871 107.739 1.00 39.86 1186 LEU A C 1
ATOM 1502 O O . LEU A 1 205 ? 50.260 48.081 107.866 1.00 40.09 1186 LEU A O 1
ATOM 1507 N N . MET A 1 206 ? 50.213 46.038 108.771 1.00 40.01 1187 MET A N 1
ATOM 1508 C CA . MET A 1 206 ? 50.302 46.528 110.144 1.00 37.57 1187 MET A CA 1
ATOM 1509 C C . MET A 1 206 ? 51.460 45.821 110.829 1.00 36.08 1187 MET A C 1
ATOM 1510 O O . MET A 1 206 ? 51.963 44.815 110.330 1.00 35.13 1187 MET A O 1
ATOM 1515 N N . ALA A 1 207 ? 51.878 46.344 111.973 1.00 36.09 1188 ALA A N 1
ATOM 1516 C CA . ALA A 1 207 ? 52.962 45.728 112.715 1.00 37.58 1188 ALA A CA 1
ATOM 1517 C C . ALA A 1 207 ? 52.523 45.476 114.146 1.00 37.98 1188 ALA A C 1
ATOM 1518 O O . ALA A 1 207 ? 51.855 46.319 114.750 1.00 38.30 1188 ALA A O 1
ATOM 1520 N N . ASP A 1 208 ? 52.883 44.307 114.677 1.00 37.63 1189 ASP A N 1
ATOM 1521 C CA . ASP A 1 208 ? 52.549 43.931 116.055 1.00 39.35 1189 ASP A CA 1
ATOM 1522 C C . ASP A 1 208 ? 53.858 43.918 116.842 1.00 36.40 1189 ASP A C 1
ATOM 1523 O O . ASP A 1 208 ? 54.721 43.096 116.572 1.00 37.73 1189 ASP A O 1
ATOM 1528 N N . ALA A 1 209 ? 54.004 44.818 117.811 1.00 36.99 1190 ALA A N 1
ATOM 1529 C CA . ALA A 1 209 ? 55.237 44.899 118.582 1.00 38.28 1190 ALA A CA 1
ATOM 1530 C C . ALA A 1 209 ? 55.252 44.135 119.910 1.00 39.80 1190 ALA A C 1
ATOM 1531 O O . ALA A 1 209 ? 56.197 44.274 120.694 1.00 39.29 1190 ALA A O 1
ATOM 1533 N N . ASN A 1 210 ? 54.216 43.339 120.165 1.00 41.47 1191 ASN A N 1
ATOM 1534 C CA . ASN A 1 210 ? 54.123 42.546 121.394 1.00 46.23 1191 ASN A CA 1
ATOM 1535 C C . ASN A 1 210 ? 54.809 43.072 122.656 1.00 43.60 1191 ASN A C 1
ATOM 1536 O O . ASN A 1 210 ? 55.513 42.323 123.323 1.00 42.14 1191 ASN A O 1
ATOM 1541 N N . SER A 1 211 ? 54.589 44.338 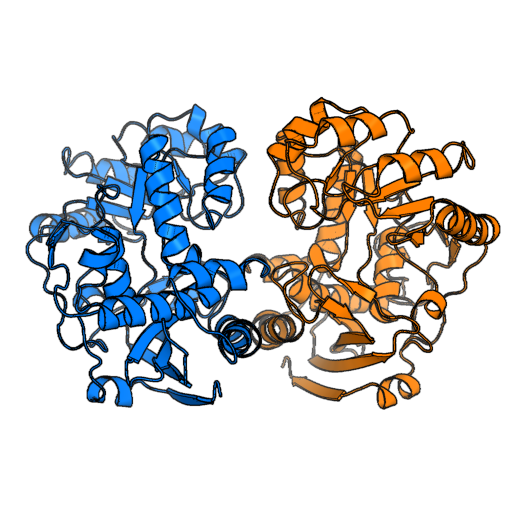122.994 1.00 41.95 1192 SER A N 1
ATOM 1542 C CA . SER A 1 211 ? 55.189 44.923 124.190 1.00 39.71 1192 SER A CA 1
ATOM 1543 C C . SER A 1 211 ? 56.685 44.659 124.282 1.00 40.95 1192 SER A C 1
ATOM 1544 O O . SER A 1 211 ? 57.173 44.217 125.325 1.00 41.43 1192 SER A O 1
ATOM 1547 N N . ALA A 1 212 ? 57.416 44.941 123.210 1.00 41.46 1193 ALA A N 1
ATOM 1548 C CA . ALA A 1 212 ? 58.847 44.690 123.213 1.00 41.91 1193 ALA A CA 1
ATOM 1549 C C . ALA A 1 212 ? 59.700 45.956 123.255 1.00 43.13 1193 ALA A C 1
ATOM 1550 O O . ALA A 1 212 ? 60.933 45.876 123.289 1.00 42.39 1193 ALA A O 1
ATOM 1552 N N . TYR A 1 213 ? 59.049 47.118 123.291 1.00 41.57 1194 TYR A N 1
ATOM 1553 C CA . TYR A 1 213 ? 59.762 48.392 123.294 1.00 42.17 1194 TYR A CA 1
ATOM 1554 C C . TYR A 1 213 ? 59.615 49.218 124.565 1.00 40.72 1194 TYR A C 1
ATOM 1555 O O . TYR A 1 213 ? 58.741 48.949 125.380 1.00 40.67 1194 TYR A O 1
ATOM 1564 N N . ASN A 1 214 ? 60.484 50.219 124.721 1.00 43.41 1195 ASN A N 1
ATOM 1565 C CA . ASN A 1 214 ? 60.464 51.139 125.868 1.00 45.15 1195 ASN A CA 1
ATOM 1566 C C . ASN A 1 214 ? 60.381 52.525 125.254 1.00 45.36 1195 ASN A C 1
ATOM 1567 O O . ASN A 1 214 ? 60.487 52.669 124.037 1.00 47.00 1195 ASN A O 1
ATOM 1572 N N . ARG A 1 215 ? 60.213 53.549 126.079 1.00 45.93 1196 ARG A N 1
ATOM 1573 C CA . ARG A 1 215 ? 60.162 54.902 125.553 1.00 47.35 1196 ARG A CA 1
ATOM 1574 C C . ARG A 1 215 ? 61.455 55.197 124.782 1.00 48.11 1196 ARG A C 1
ATOM 1575 O O . ARG A 1 215 ? 61.444 55.835 123.729 1.00 49.34 1196 ARG A O 1
ATOM 1583 N N . GLU A 1 216 ? 62.565 54.716 125.325 1.00 48.17 1197 GLU A N 1
ATOM 1584 C CA . GLU A 1 216 ? 63.875 54.917 124.738 1.00 48.23 1197 GLU A CA 1
ATOM 1585 C C . GLU A 1 216 ? 63.989 54.478 123.290 1.00 48.29 1197 GLU A C 1
ATOM 1586 O O . GLU A 1 216 ? 64.957 54.831 122.610 1.00 48.30 1197 GLU A O 1
ATOM 1592 N N . ASP A 1 217 ? 63.013 53.707 122.821 1.00 47.10 1198 ASP A N 1
ATOM 1593 C CA . ASP A 1 217 ? 63.021 53.223 121.448 1.00 47.18 1198 ASP A CA 1
ATOM 1594 C C . ASP A 1 217 ? 62.091 54.019 120.535 1.00 49.05 1198 ASP A C 1
ATOM 1595 O O . ASP A 1 217 ? 61.779 53.571 119.432 1.00 49.88 1198 ASP A O 1
ATOM 1600 N N . PHE A 1 218 ? 61.654 55.199 120.966 1.00 51.20 1199 PHE A N 1
ATOM 1601 C CA . PHE A 1 218 ? 60.742 55.957 120.133 1.00 52.54 1199 PHE A CA 1
ATOM 1602 C C . PHE A 1 218 ? 61.334 56.293 118.772 1.00 52.29 1199 PHE A C 1
ATOM 1603 O O . PHE A 1 218 ? 60.600 56.495 117.811 1.00 55.15 1199 PHE A O 1
ATOM 1611 N N . LEU A 1 219 ? 62.658 56.330 118.670 1.00 51.15 1200 LEU A N 1
ATOM 1612 C CA . LEU A 1 219 ? 63.280 56.628 117.388 1.00 47.72 1200 LEU A CA 1
ATOM 1613 C C . LEU A 1 219 ? 62.952 55.504 116.411 1.00 46.60 1200 LEU A C 1
ATOM 1614 O O . LEU A 1 219 ? 62.532 55.752 115.279 1.00 44.62 1200 LEU A O 1
ATOM 1619 N N . LEU A 1 220 ? 63.149 54.267 116.858 1.00 42.98 1201 LEU A N 1
ATOM 1620 C CA . LEU A 1 220 ? 62.864 53.113 116.028 1.00 43.39 1201 LEU A CA 1
ATOM 1621 C C . LEU A 1 220 ? 61.428 53.171 115.577 1.00 44.46 1201 LEU A C 1
ATOM 1622 O O . LEU A 1 220 ? 61.148 53.034 114.395 1.00 44.63 1201 LEU A O 1
ATOM 1627 N N . LEU A 1 221 ? 60.520 53.378 116.529 1.00 45.32 1202 LEU A N 1
ATOM 1628 C CA . LEU A 1 221 ? 59.094 53.450 116.234 1.00 44.60 1202 LEU A CA 1
ATOM 1629 C C . LEU A 1 221 ? 58.711 54.607 115.323 1.00 45.27 1202 LEU A C 1
ATOM 1630 O O . LEU A 1 221 ? 57.782 54.482 114.543 1.00 48.43 1202 LEU A O 1
ATOM 1635 N N . LYS A 1 222 ? 59.406 55.732 115.412 1.00 48.79 1203 LYS A N 1
ATOM 1636 C CA . LYS A 1 222 ? 59.075 56.847 114.544 1.00 51.29 1203 LYS A CA 1
ATOM 1637 C C . LYS A 1 222 ? 59.472 56.554 113.102 1.00 51.59 1203 LYS A C 1
ATOM 1638 O O . LYS A 1 222 ? 58.831 57.033 112.169 1.00 51.99 1203 LYS A O 1
ATOM 1644 N N . GLU A 1 223 ? 60.523 55.759 112.925 1.00 49.31 1204 GLU A N 1
ATOM 1645 C CA . GLU A 1 223 ? 61.012 55.398 111.600 1.00 51.15 1204 GLU A CA 1
ATOM 1646 C C . GLU A 1 223 ? 60.056 54.524 110.813 1.00 49.33 1204 GLU A C 1
ATOM 1647 O O . GLU A 1 223 ? 60.267 54.304 109.626 1.00 50.02 1204 GLU A O 1
ATOM 1653 N N . LEU A 1 224 ? 59.020 54.015 111.476 1.00 47.71 1205 LEU A N 1
ATOM 1654 C CA . LEU A 1 224 ? 58.031 53.159 110.835 1.00 45.17 1205 LEU A CA 1
ATOM 1655 C C . LEU A 1 224 ? 56.838 53.964 110.351 1.00 44.52 1205 LEU A C 1
ATOM 1656 O O . LEU A 1 224 ? 56.079 53.522 109.490 1.00 45.99 1205 LEU A O 1
ATOM 1661 N N . ASP A 1 225 ? 56.678 55.147 110.922 1.00 45.91 1206 ASP A N 1
ATOM 1662 C CA . ASP A 1 225 ? 55.569 56.020 110.592 1.00 45.95 1206 ASP A CA 1
ATOM 1663 C C . ASP A 1 225 ? 55.477 56.256 109.102 1.00 49.73 1206 ASP A C 1
ATOM 1664 O O . ASP A 1 225 ? 54.388 56.325 108.535 1.00 51.59 1206 ASP A O 1
ATOM 1669 N N . GLN A 1 226 ? 56.635 56.367 108.469 1.00 51.09 1207 GLN A N 1
ATOM 1670 C CA . GLN A 1 226 ? 56.700 56.634 107.045 1.00 52.72 1207 GLN A CA 1
ATOM 1671 C C . GLN A 1 226 ? 56.506 55.447 106.102 1.00 52.47 1207 GLN A C 1
ATOM 1672 O O . GLN A 1 226 ? 56.796 55.541 104.915 1.00 51.95 1207 GLN A O 1
ATOM 1678 N N . TYR A 1 227 ? 56.002 54.334 106.614 1.00 50.44 1208 TYR A N 1
ATOM 1679 C CA . TYR A 1 227 ? 55.779 53.181 105.763 1.00 50.21 1208 TYR A CA 1
ATOM 1680 C C . TYR A 1 227 ? 54.298 52.926 105.587 1.00 49.70 1208 TYR A C 1
ATOM 1681 O O . TYR A 1 227 ? 53.892 51.822 105.218 1.00 50.90 1208 TYR A O 1
ATOM 1690 N N . ASP A 1 228 ? 53.489 53.952 105.838 1.00 48.93 1209 ASP A N 1
ATOM 1691 C CA . ASP A 1 228 ? 52.043 53.833 105.704 1.00 47.60 1209 ASP A CA 1
ATOM 1692 C C . ASP A 1 228 ? 51.545 52.602 106.432 1.00 47.81 1209 ASP A C 1
ATOM 1693 O O . ASP A 1 228 ? 50.699 51.872 105.924 1.00 50.06 1209 ASP A O 1
ATOM 1698 N N . LEU A 1 229 ? 52.080 52.364 107.619 1.00 48.95 1210 LEU A N 1
ATOM 1699 C CA . LEU A 1 229 ? 51.664 51.219 108.402 1.00 48.86 1210 LEU A CA 1
ATOM 1700 C C . LEU A 1 229 ? 50.241 51.483 108.889 1.00 51.19 1210 LEU A C 1
ATOM 1701 O O . LEU A 1 229 ? 49.953 52.547 109.430 1.00 51.68 1210 LEU A O 1
ATOM 1706 N N . GLU A 1 230 ? 49.351 50.521 108.678 1.00 48.62 1211 GLU A N 1
ATOM 1707 C CA . GLU A 1 230 ? 47.951 50.655 109.082 1.00 47.83 1211 GLU A CA 1
ATOM 1708 C C . GLU A 1 230 ? 47.831 50.945 110.580 1.00 45.33 1211 GLU A C 1
ATOM 1709 O O . GLU A 1 230 ? 46.985 51.731 111.015 1.00 45.93 1211 GLU A O 1
ATOM 1715 N N . MET A 1 231 ? 48.697 50.299 111.357 1.00 43.69 1212 MET A N 1
ATOM 1716 C CA . MET A 1 231 ? 48.732 50.461 112.803 1.00 38.12 1212 MET A CA 1
ATOM 1717 C C . MET A 1 231 ? 49.897 49.663 113.392 1.00 34.99 1212 MET A C 1
ATOM 1718 O O . MET A 1 231 ? 50.424 48.748 112.755 1.00 31.76 1212 MET A O 1
ATOM 1723 N N . ILE A 1 232 ? 50.287 50.024 114.612 1.00 28.81 1213 ILE A N 1
ATOM 1724 C CA . ILE A 1 232 ? 51.365 49.356 115.336 1.00 26.52 1213 ILE A CA 1
ATOM 1725 C C . ILE A 1 232 ? 50.757 48.925 116.670 1.00 28.60 1213 ILE A C 1
ATOM 1726 O O . ILE A 1 232 ? 50.448 49.776 117.513 1.00 27.85 1213 ILE A O 1
ATOM 1731 N N . GLU A 1 233 ? 50.589 47.612 116.861 1.00 29.73 1214 GLU A N 1
ATOM 1732 C CA . GLU A 1 233 ? 49.976 47.086 118.078 1.00 28.12 1214 GLU A CA 1
ATOM 1733 C C . GLU A 1 233 ? 50.879 46.981 119.289 1.00 27.58 1214 GLU A C 1
ATOM 1734 O O . GLU A 1 233 ? 51.991 46.471 119.212 1.00 28.38 1214 GLU A O 1
ATOM 1740 N N . GLN A 1 234 ? 50.349 47.474 120.405 1.00 27.85 1215 GLN A N 1
ATOM 1741 C CA . GLN A 1 234 ? 50.986 47.490 121.713 1.00 26.25 1215 GLN A CA 1
ATOM 1742 C C . GLN A 1 234 ? 52.513 47.520 121.782 1.00 26.89 1215 GLN A C 1
ATOM 1743 O O . GLN A 1 234 ? 53.142 46.526 122.155 1.00 27.45 1215 GLN A O 1
ATOM 1749 N N . PRO A 1 235 ? 53.129 48.670 121.452 1.00 28.89 1216 PRO A N 1
ATOM 1750 C CA . PRO A 1 235 ? 54.580 48.820 121.490 1.00 27.61 1216 PRO A CA 1
ATOM 1751 C C . PRO A 1 235 ? 55.078 48.717 122.913 1.00 28.78 1216 PRO A C 1
ATOM 1752 O O . PRO A 1 235 ? 56.062 48.037 123.184 1.00 32.59 1216 PRO A O 1
ATOM 1756 N N . PHE A 1 236 ? 54.389 49.395 123.826 1.00 32.91 1217 PHE A N 1
ATOM 1757 C CA . PHE A 1 236 ? 54.789 49.427 125.229 1.00 33.44 1217 PHE A CA 1
ATOM 1758 C C . PHE A 1 236 ? 54.013 48.468 126.130 1.00 33.75 1217 PHE A C 1
ATOM 1759 O O . PHE A 1 236 ? 53.427 47.504 125.650 1.00 33.33 1217 PHE A O 1
ATOM 1767 N N . GLY A 1 237 ? 54.014 48.753 127.433 1.00 32.53 1218 GLY A N 1
ATOM 1768 C CA . GLY A 1 237 ? 53.362 47.909 128.420 1.00 30.26 1218 GLY A CA 1
ATOM 1769 C C . GLY A 1 237 ? 51.955 47.424 128.170 1.00 29.63 1218 GLY A C 1
ATOM 1770 O O . GLY A 1 237 ? 51.138 48.110 127.557 1.00 29.50 1218 GLY A O 1
ATOM 1771 N N . THR A 1 238 ? 51.664 46.234 128.680 1.00 30.81 1219 THR A N 1
ATOM 1772 C CA . THR A 1 238 ? 50.343 45.646 128.529 1.00 27.49 1219 THR A CA 1
ATOM 1773 C C . THR A 1 238 ? 49.282 46.296 129.422 1.00 32.41 1219 THR A C 1
ATOM 1774 O O . THR A 1 238 ? 48.115 45.923 129.370 1.00 30.59 1219 THR A O 1
ATOM 1778 N N . LYS A 1 239 ? 49.684 47.251 130.252 1.00 33.71 1220 LYS A N 1
ATOM 1779 C CA . LYS A 1 239 ? 48.742 47.948 131.119 1.00 36.30 1220 LYS A CA 1
ATOM 1780 C C . LYS A 1 239 ? 48.866 49.431 130.889 1.00 39.05 1220 LYS A C 1
ATOM 1781 O O . LYS A 1 239 ? 48.078 50.213 131.413 1.00 42.09 1220 LYS A O 1
ATOM 1787 N N . ASP A 1 240 ? 49.855 49.807 130.088 1.00 40.98 1221 ASP A N 1
ATOM 1788 C CA . ASP A 1 240 ? 50.131 51.207 129.801 1.00 40.24 1221 ASP A CA 1
ATOM 1789 C C . ASP A 1 240 ? 49.147 51.981 128.931 1.00 37.27 1221 ASP A C 1
ATOM 1790 O O . ASP A 1 240 ? 48.625 51.476 127.938 1.00 37.18 1221 ASP A O 1
ATOM 1795 N N . PHE A 1 241 ? 48.930 53.230 129.323 1.00 33.36 1222 PHE A N 1
ATOM 1796 C CA . PHE A 1 241 ? 48.060 54.157 128.622 1.00 28.25 1222 PHE A CA 1
ATOM 1797 C C . PHE A 1 241 ? 48.938 55.355 128.351 1.00 27.04 1222 PHE A C 1
ATOM 1798 O O . PHE A 1 241 ? 48.997 55.863 127.238 1.00 24.62 1222 PHE A O 1
ATOM 1806 N N . VAL A 1 242 ? 49.622 55.785 129.405 1.00 25.32 1223 VAL A N 1
ATOM 1807 C CA . VAL A 1 242 ? 50.514 56.935 129.388 1.00 23.65 1223 VAL A CA 1
ATOM 1808 C C . VAL A 1 242 ? 51.615 56.950 128.316 1.00 24.99 1223 VAL A C 1
ATOM 1809 O O . VAL A 1 242 ? 51.647 57.853 127.483 1.00 24.07 1223 VAL A O 1
ATOM 1813 N N . ASP A 1 243 ? 52.518 55.974 128.332 1.00 26.09 1224 ASP A N 1
ATOM 1814 C CA . ASP A 1 243 ? 53.590 55.933 127.335 1.00 27.48 1224 ASP A CA 1
ATOM 1815 C C . ASP A 1 243 ? 53.048 55.784 125.916 1.00 25.89 1224 ASP A C 1
ATOM 1816 O O . ASP A 1 243 ? 53.631 56.290 124.961 1.00 25.90 1224 ASP A O 1
ATOM 1821 N N . HIS A 1 244 ? 51.930 55.086 125.781 1.00 26.57 1225 HIS A N 1
ATOM 1822 C CA . HIS A 1 244 ? 51.317 54.905 124.479 1.00 27.17 1225 HIS A CA 1
ATOM 1823 C C . HIS A 1 244 ? 50.861 56.255 123.965 1.00 29.08 1225 HIS A C 1
ATOM 1824 O O . HIS A 1 244 ? 51.094 56.590 122.809 1.00 29.67 1225 HIS A O 1
ATOM 1831 N N . ALA A 1 245 ? 50.219 57.034 124.826 1.00 30.79 1226 ALA A N 1
ATOM 1832 C CA . ALA A 1 245 ? 49.755 58.370 124.448 1.00 32.82 1226 ALA A CA 1
ATOM 1833 C C . ALA A 1 245 ? 50.943 59.267 124.073 1.00 34.16 1226 ALA A C 1
ATOM 1834 O O . ALA A 1 245 ? 50.892 60.022 123.111 1.00 35.13 1226 ALA A O 1
ATOM 1836 N N . TRP A 1 246 ? 52.012 59.177 124.845 1.00 36.40 1227 TRP A N 1
ATOM 1837 C CA . TRP A 1 246 ? 53.191 59.976 124.584 1.00 35.77 1227 TRP A CA 1
ATOM 1838 C C . TRP A 1 246 ? 53.784 59.644 123.217 1.00 37.12 1227 TRP A C 1
ATOM 1839 O O . TRP A 1 246 ? 54.466 60.466 122.610 1.00 36.60 1227 TRP A O 1
ATOM 1850 N N . LEU A 1 247 ? 53.514 58.436 122.735 1.00 34.99 1228 LEU A N 1
ATOM 1851 C CA . LEU A 1 247 ? 54.030 57.980 121.443 1.00 32.59 1228 LEU A CA 1
ATOM 1852 C C . LEU A 1 247 ? 53.060 58.286 120.312 1.00 32.21 1228 LEU A C 1
ATOM 1853 O O . LEU A 1 247 ? 53.470 58.627 119.211 1.00 31.88 1228 LEU A O 1
ATOM 1858 N N . GLN A 1 248 ? 51.770 58.145 120.595 1.00 32.17 1229 GLN A N 1
ATOM 1859 C CA . GLN A 1 248 ? 50.730 58.376 119.605 1.00 31.98 1229 GLN A CA 1
ATOM 1860 C C . GLN A 1 248 ? 50.761 59.792 119.072 1.00 30.91 1229 GLN A C 1
ATOM 1861 O O . GLN A 1 248 ? 50.588 60.025 117.877 1.00 30.49 1229 GLN A O 1
ATOM 1867 N N . LYS A 1 249 ? 50.994 60.736 119.972 1.00 31.58 1230 LYS A N 1
ATOM 1868 C CA . LYS A 1 249 ? 51.035 62.147 119.627 1.00 34.19 1230 LYS A CA 1
ATOM 1869 C C . LYS A 1 249 ? 52.226 62.499 118.732 1.00 33.87 1230 LYS A C 1
ATOM 1870 O O . LYS A 1 249 ? 52.281 63.590 118.167 1.00 35.34 1230 LYS A O 1
ATOM 1876 N N . GLN A 1 250 ? 53.168 61.568 118.601 1.00 35.83 1231 GLN A N 1
ATOM 1877 C CA . GLN A 1 250 ? 54.369 61.772 117.789 1.00 34.76 1231 GLN A CA 1
ATOM 1878 C C . GLN A 1 250 ? 54.331 60.965 116.496 1.00 35.00 1231 GLN A C 1
ATOM 1879 O O . GLN A 1 250 ? 55.306 60.958 115.749 1.00 32.64 1231 GLN A O 1
ATOM 1885 N N . LEU A 1 251 ? 53.212 60.300 116.220 1.00 33.18 1232 LEU A N 1
ATOM 1886 C CA . LEU A 1 251 ? 53.116 59.488 115.012 1.00 36.26 1232 LEU A CA 1
ATOM 1887 C C . LEU A 1 251 ? 51.866 59.723 114.175 1.00 39.13 1232 LEU A C 1
ATOM 1888 O O . LEU A 1 251 ? 50.843 60.163 114.683 1.00 39.96 1232 LEU A O 1
ATOM 1893 N N . LYS A 1 252 ? 51.959 59.395 112.888 1.00 42.63 1233 LYS A N 1
ATOM 1894 C CA . LYS A 1 252 ? 50.837 59.517 111.954 1.00 46.56 1233 LYS A CA 1
ATOM 1895 C C . LYS A 1 252 ? 50.078 58.190 112.014 1.00 47.03 1233 LYS A C 1
ATOM 1896 O O . LYS A 1 252 ? 48.852 58.165 112.009 1.00 49.74 1233 LYS A O 1
ATOM 1902 N N . THR A 1 253 ? 50.835 57.096 112.065 1.00 47.72 1234 THR A N 1
ATOM 1903 C CA . THR A 1 253 ? 50.290 55.750 112.135 1.00 43.02 1234 THR A CA 1
ATOM 1904 C C . THR A 1 253 ? 49.480 55.627 113.414 1.00 45.07 1234 THR A C 1
ATOM 1905 O O . THR A 1 253 ? 49.784 56.273 114.408 1.00 44.58 1234 THR A O 1
ATOM 1909 N N . ARG A 1 254 ? 48.444 54.805 113.392 1.00 43.20 1235 ARG A N 1
ATOM 1910 C CA . ARG A 1 254 ? 47.629 54.609 114.582 1.00 42.28 1235 ARG A CA 1
ATOM 1911 C C . ARG A 1 254 ? 48.337 53.641 115.512 1.00 41.66 1235 ARG A C 1
ATOM 1912 O O . ARG A 1 254 ? 49.086 52.783 115.061 1.00 42.50 1235 ARG A O 1
ATOM 1920 N N . ILE A 1 255 ? 48.100 53.776 116.809 1.00 37.28 1236 ILE A N 1
ATOM 1921 C CA . ILE A 1 255 ? 48.668 52.849 117.782 1.00 32.63 1236 ILE A CA 1
ATOM 1922 C C . ILE A 1 255 ? 47.483 51.954 118.143 1.00 30.56 1236 ILE A C 1
ATOM 1923 O O . ILE A 1 255 ? 46.339 52.414 118.185 1.00 29.96 1236 ILE A O 1
ATOM 1928 N N . CYS A 1 256 ? 47.741 50.682 118.394 1.00 27.42 1237 CYS A N 1
ATOM 1929 C CA . CYS A 1 256 ? 46.653 49.786 118.703 1.00 25.10 1237 CYS A CA 1
ATOM 1930 C C . CYS A 1 256 ? 46.846 49.102 120.031 1.00 25.81 1237 CYS A C 1
ATOM 1931 O O . CYS A 1 256 ? 47.907 48.547 120.295 1.00 26.68 1237 CYS A O 1
ATOM 1934 N N . LEU A 1 257 ? 45.824 49.149 120.878 1.00 27.42 1238 LEU A N 1
ATOM 1935 C CA . LEU A 1 257 ? 45.899 48.490 122.172 1.00 28.12 1238 LEU A CA 1
ATOM 1936 C C . LEU A 1 257 ? 45.265 47.119 122.082 1.00 28.81 1238 LEU A C 1
ATOM 1937 O O . LEU A 1 257 ? 44.460 46.841 121.189 1.00 29.26 1238 LEU A O 1
ATOM 1942 N N . ASP A 1 258 ? 45.630 46.265 123.024 1.00 28.68 1239 ASP A N 1
ATOM 1943 C CA . ASP A 1 258 ? 45.148 44.899 123.032 1.00 28.78 1239 ASP A CA 1
ATOM 1944 C C . ASP A 1 258 ? 44.806 44.455 124.448 1.00 26.68 1239 ASP A C 1
ATOM 1945 O O . ASP A 1 258 ? 43.658 44.536 124.876 1.00 25.47 1239 ASP A O 1
ATOM 1950 N N . GLU A 1 259 ? 45.837 44.006 125.160 1.00 25.01 1240 GLU A N 1
ATOM 1951 C CA . GLU A 1 259 ? 45.732 43.481 126.513 1.00 23.59 1240 GLU A CA 1
ATOM 1952 C C . GLU A 1 259 ? 44.887 44.284 127.495 1.00 23.14 1240 GLU A C 1
ATOM 1953 O O . GLU A 1 259 ? 44.005 43.734 128.136 1.00 22.79 1240 GLU A O 1
ATOM 1959 N N . ASN A 1 260 ? 45.141 45.584 127.614 1.00 23.04 1241 ASN A N 1
ATOM 1960 C CA . ASN A 1 260 ? 44.407 46.409 128.568 1.00 21.33 1241 ASN A CA 1
ATOM 1961 C C . ASN A 1 260 ? 43.048 46.941 128.145 1.00 18.79 1241 ASN A C 1
ATOM 1962 O O . ASN A 1 260 ? 42.471 47.793 128.820 1.00 18.67 1241 ASN A O 1
ATOM 1967 N N . ILE A 1 261 ? 42.539 46.442 127.031 1.00 18.74 1242 ILE A N 1
ATOM 1968 C CA . ILE A 1 261 ? 41.229 46.851 126.537 1.00 17.29 1242 ILE A CA 1
ATOM 1969 C C . ILE A 1 261 ? 40.240 45.753 126.879 1.00 17.38 1242 ILE A C 1
ATOM 1970 O O . ILE A 1 261 ? 40.148 44.759 126.163 1.00 15.97 1242 ILE A O 1
ATOM 1975 N N . ARG A 1 262 ? 39.508 45.933 127.974 1.00 17.13 1243 ARG A N 1
ATOM 1976 C CA . ARG A 1 262 ? 38.528 44.942 128.407 1.00 17.99 1243 ARG A CA 1
ATOM 1977 C C . ARG A 1 262 ? 37.076 45.396 128.262 1.00 20.27 1243 ARG A C 1
ATOM 1978 O O . ARG A 1 262 ? 36.168 44.587 128.347 1.00 19.98 1243 ARG A O 1
ATOM 1986 N N . SER A 1 263 ? 36.849 46.685 128.058 1.00 23.92 1244 SER A N 1
ATOM 1987 C CA . SER A 1 263 ? 35.488 47.176 127.958 1.00 26.42 1244 SER A CA 1
ATOM 1988 C C . SER A 1 263 ? 35.396 48.551 127.303 1.00 29.47 1244 SER A C 1
ATOM 1989 O O . SER A 1 263 ? 36.415 49.175 127.005 1.00 31.45 1244 SER A O 1
ATOM 1992 N N . VAL A 1 264 ? 34.172 49.021 127.075 1.00 31.40 1245 VAL A N 1
ATOM 1993 C CA . VAL A 1 264 ? 33.984 50.333 126.468 1.00 32.66 1245 VAL A CA 1
ATOM 1994 C C . VAL A 1 264 ? 34.660 51.325 127.387 1.00 33.04 1245 VAL A C 1
ATOM 1995 O O . VAL A 1 264 ? 35.351 52.231 126.935 1.00 33.62 1245 VAL A O 1
ATOM 1999 N N . LYS A 1 265 ? 34.450 51.135 128.686 1.00 32.40 1246 LYS A N 1
ATOM 2000 C CA . LYS A 1 265 ? 35.044 51.993 129.703 1.00 35.31 1246 LYS A CA 1
ATOM 2001 C C . LYS A 1 265 ? 36.562 52.045 129.488 1.00 32.93 1246 LYS A C 1
ATOM 2002 O O . LYS A 1 265 ? 37.163 53.109 129.592 1.00 34.01 1246 LYS A O 1
ATOM 2008 N N . ASP A 1 266 ? 37.179 50.904 129.182 1.00 34.27 1247 ASP A N 1
ATOM 2009 C CA . ASP A 1 266 ? 38.617 50.890 128.965 1.00 34.41 1247 ASP A CA 1
ATOM 2010 C C . ASP A 1 266 ? 38.996 51.665 127.721 1.00 33.97 1247 ASP A C 1
ATOM 2011 O O . ASP A 1 266 ? 40.036 52.315 127.686 1.00 34.52 1247 ASP A O 1
ATOM 2016 N N . VAL A 1 267 ? 38.162 51.598 126.693 1.00 33.31 1248 VAL A N 1
ATOM 2017 C CA . VAL A 1 267 ? 38.442 52.333 125.471 1.00 33.87 1248 VAL A CA 1
ATOM 2018 C C . VAL A 1 267 ? 38.308 53.824 125.775 1.00 36.25 1248 VAL A C 1
ATOM 2019 O O . VAL A 1 267 ? 39.142 54.625 125.344 1.00 37.06 1248 VAL A O 1
ATOM 2023 N N . GLU A 1 268 ? 37.271 54.190 126.529 1.00 35.67 1249 GLU A N 1
ATOM 2024 C CA . GLU A 1 268 ? 37.042 55.584 126.899 1.00 36.52 1249 GLU A CA 1
ATOM 2025 C C . GLU A 1 268 ? 38.264 56.212 127.545 1.00 36.85 1249 GLU A C 1
ATOM 2026 O O . GLU A 1 268 ? 38.594 57.357 127.258 1.00 39.88 1249 GLU A O 1
ATOM 2032 N N . GLN A 1 269 ? 38.934 55.477 128.425 1.00 37.21 1250 GLN A N 1
ATOM 2033 C CA . GLN A 1 269 ? 40.125 56.004 129.072 1.00 36.40 1250 GLN A CA 1
ATOM 2034 C C . GLN A 1 269 ? 41.243 56.178 128.069 1.00 36.28 1250 GLN A C 1
ATOM 2035 O O . GLN A 1 269 ? 41.856 57.246 127.993 1.00 35.29 1250 GLN A O 1
ATOM 2041 N N . ALA A 1 270 ? 41.514 55.120 127.309 1.00 35.59 1251 ALA A N 1
ATOM 2042 C CA . ALA A 1 270 ? 42.567 55.163 126.302 1.00 35.79 1251 ALA A CA 1
ATOM 2043 C C . ALA A 1 270 ? 42.329 56.335 125.356 1.00 35.44 1251 ALA A C 1
ATOM 2044 O O . ALA A 1 270 ? 43.269 56.985 124.899 1.00 34.47 1251 ALA A O 1
ATOM 2046 N N . HIS A 1 271 ? 41.060 56.607 125.086 1.00 35.41 1252 HIS A N 1
ATOM 2047 C CA . HIS A 1 271 ? 40.682 57.689 124.197 1.00 36.73 1252 HIS A CA 1
ATOM 2048 C C . HIS A 1 271 ? 40.993 59.051 124.789 1.00 35.73 1252 HIS A C 1
ATOM 2049 O O . HIS A 1 271 ? 41.765 59.809 124.223 1.00 35.92 1252 HIS A O 1
ATOM 2056 N N . SER A 1 272 ? 40.392 59.367 125.930 1.00 36.14 1253 SER A N 1
ATOM 2057 C CA . SER A 1 272 ? 40.623 60.663 126.549 1.00 37.02 1253 SER A CA 1
ATOM 2058 C C . SER A 1 272 ? 42.097 60.904 126.844 1.00 36.01 1253 SER A C 1
ATOM 2059 O O . SER A 1 272 ? 42.558 62.045 126.830 1.00 35.22 1253 SER A O 1
ATOM 2062 N N . ILE A 1 273 ? 42.843 59.834 127.104 1.00 35.05 1254 ILE A N 1
ATOM 2063 C CA . ILE A 1 273 ? 44.274 59.967 127.380 1.00 31.56 1254 ILE A CA 1
ATOM 2064 C C . ILE A 1 273 ? 45.048 60.095 126.061 1.00 34.43 1254 ILE A C 1
ATOM 2065 O O . ILE A 1 273 ? 46.133 60.694 126.004 1.00 33.87 1254 ILE A O 1
ATOM 2070 N N . GLY A 1 274 ? 44.468 59.549 124.998 1.00 33.84 1255 GLY A N 1
ATOM 2071 C CA . GLY A 1 274 ? 45.109 59.613 123.702 1.00 34.38 1255 GLY A CA 1
ATOM 2072 C C . GLY A 1 274 ? 46.173 58.550 123.612 1.00 35.55 1255 GLY A C 1
ATOM 2073 O O . GLY A 1 274 ? 47.259 58.787 123.102 1.00 38.34 1255 GLY A O 1
ATOM 2074 N N . SER A 1 275 ? 45.859 57.368 124.119 1.00 35.15 1256 SER A N 1
ATOM 2075 C CA . SER A 1 275 ? 46.797 56.259 124.099 1.00 32.95 1256 SER A CA 1
ATOM 2076 C C . SER A 1 275 ? 46.811 55.547 122.741 1.00 32.33 1256 SER A C 1
ATOM 2077 O O . SER A 1 275 ? 47.812 54.930 122.367 1.00 30.62 1256 SER A O 1
ATOM 2080 N N . CYS A 1 276 ? 45.710 55.635 121.996 1.00 30.47 1257 CYS A N 1
ATOM 2081 C CA . CYS A 1 276 ? 45.647 54.943 120.716 1.00 31.63 1257 CYS A CA 1
ATOM 2082 C C . CYS A 1 276 ? 44.646 55.502 119.725 1.00 32.02 1257 CYS A C 1
ATOM 2083 O O . CYS A 1 276 ? 43.880 56.392 120.034 1.00 32.55 1257 CYS A O 1
ATOM 2086 N N . ARG A 1 277 ? 44.675 54.961 118.517 1.00 34.79 1258 ARG A N 1
ATOM 2087 C CA . ARG A 1 277 ? 43.770 55.371 117.462 1.00 35.48 1258 ARG A CA 1
ATOM 2088 C C . ARG A 1 277 ? 43.109 54.141 116.876 1.00 33.53 1258 ARG A C 1
ATOM 2089 O O . ARG A 1 277 ? 42.265 54.252 116.000 1.00 33.59 1258 ARG A O 1
ATOM 2097 N N . ALA A 1 278 ? 43.499 52.970 117.380 1.00 33.06 1259 ALA A N 1
ATOM 2098 C CA . ALA A 1 278 ? 42.944 51.697 116.928 1.00 30.70 1259 ALA A CA 1
ATOM 2099 C C . ALA A 1 278 ? 42.855 50.685 118.084 1.00 28.54 1259 ALA A C 1
ATOM 2100 O O . ALA A 1 278 ? 43.676 50.706 118.986 1.00 26.59 1259 ALA A O 1
ATOM 2102 N N . ILE A 1 279 ? 41.852 49.807 118.045 1.00 24.88 1260 ILE A N 1
ATOM 2103 C CA . ILE A 1 279 ? 41.629 48.791 119.082 1.00 21.98 1260 ILE A CA 1
ATOM 2104 C C . ILE A 1 279 ? 41.537 47.366 118.545 1.00 21.47 1260 ILE A C 1
ATOM 2105 O O . ILE A 1 279 ? 40.739 47.084 117.655 1.00 18.97 1260 ILE A O 1
ATOM 2110 N N . ASN A 1 280 ? 42.345 46.464 119.101 1.00 21.89 1261 ASN A N 1
ATOM 2111 C CA . ASN A 1 280 ? 42.335 45.052 118.686 1.00 21.19 1261 ASN A CA 1
ATOM 2112 C C . ASN A 1 280 ? 41.271 44.366 119.520 1.00 21.10 1261 ASN A C 1
ATOM 2113 O O . ASN A 1 280 ? 41.533 43.956 120.644 1.00 21.31 1261 ASN A O 1
ATOM 2118 N N . LEU A 1 281 ? 40.072 44.242 118.978 1.00 22.78 1262 LEU A N 1
ATOM 2119 C CA . LEU A 1 281 ? 38.981 43.635 119.722 1.00 25.15 1262 LEU A CA 1
ATOM 2120 C C . LEU A 1 281 ? 38.853 42.115 119.621 1.00 27.52 1262 LEU A C 1
ATOM 2121 O O . LEU A 1 281 ? 38.612 41.587 118.539 1.00 28.47 1262 LEU A O 1
ATOM 2126 N N . LYS A 1 282 ? 39.016 41.425 120.753 1.00 28.02 1263 LYS A N 1
ATOM 2127 C CA . LYS A 1 282 ? 38.898 39.960 120.824 1.00 30.14 1263 LYS A CA 1
ATOM 2128 C C . LYS A 1 282 ? 37.759 39.604 121.771 1.00 31.71 1263 LYS A C 1
ATOM 2129 O O . LYS A 1 282 ? 37.836 39.914 122.952 1.00 33.97 1263 LYS A O 1
ATOM 2135 N N . LEU A 1 283 ? 36.718 38.948 121.266 1.00 34.66 1264 LEU A N 1
ATOM 2136 C CA . LEU A 1 283 ? 35.569 38.582 122.096 1.00 34.21 1264 LEU A CA 1
ATOM 2137 C C . LEU A 1 283 ? 35.894 38.096 123.504 1.00 32.49 1264 LEU A C 1
ATOM 2138 O O . LEU A 1 283 ? 35.364 38.618 124.486 1.00 31.53 1264 LEU A O 1
ATOM 2143 N N . ALA A 1 284 ? 36.762 37.095 123.604 1.00 28.97 1265 ALA A N 1
ATOM 2144 C CA . ALA A 1 284 ? 37.122 36.535 124.907 1.00 27.68 1265 ALA A CA 1
ATOM 2145 C C . ALA A 1 284 ? 37.697 37.569 125.865 1.00 26.48 1265 ALA A C 1
ATOM 2146 O O . ALA A 1 284 ? 37.209 37.737 126.988 1.00 26.37 1265 ALA A O 1
ATOM 2148 N N . ARG A 1 285 ? 38.731 38.271 125.418 1.00 26.96 1266 ARG A N 1
ATOM 2149 C CA . ARG A 1 285 ? 39.391 39.256 126.258 1.00 25.19 1266 ARG A CA 1
ATOM 2150 C C . ARG A 1 285 ? 38.492 40.410 126.691 1.00 25.82 1266 ARG A C 1
ATOM 2151 O O . ARG A 1 285 ? 38.795 41.118 127.658 1.00 27.73 1266 ARG A O 1
ATOM 2159 N N . VAL A 1 286 ? 37.379 40.591 125.993 1.00 24.06 1267 VAL A N 1
ATOM 2160 C CA . VAL A 1 286 ? 36.488 41.701 126.275 1.00 21.13 1267 VAL A CA 1
ATOM 2161 C C . VAL A 1 286 ? 35.215 41.295 127.012 1.00 21.49 1267 VAL A C 1
ATOM 2162 O O . VAL A 1 286 ? 34.326 42.114 127.236 1.00 20.35 1267 VAL A O 1
ATOM 2166 N N . GLY A 1 287 ? 35.123 40.021 127.376 1.00 22.71 1268 GLY A N 1
ATOM 2167 C CA . GLY A 1 287 ? 33.963 39.538 128.113 1.00 24.50 1268 GLY A CA 1
ATOM 2168 C C . GLY A 1 287 ? 32.686 39.118 127.395 1.00 25.47 1268 GLY A C 1
ATOM 2169 O O . GLY A 1 287 ? 31.642 38.945 128.037 1.00 24.60 1268 GLY A O 1
ATOM 2170 N N . GLY A 1 288 ? 32.737 38.959 126.080 1.00 28.41 1269 GLY A N 1
ATOM 2171 C CA . GLY A 1 288 ? 31.541 38.536 125.377 1.00 31.28 1269 GLY A CA 1
ATOM 2172 C C . GLY A 1 288 ? 31.060 39.412 124.239 1.00 33.92 1269 GLY A C 1
ATOM 2173 O O . GLY A 1 288 ? 31.724 40.365 123.824 1.00 33.51 1269 GLY A O 1
ATOM 2174 N N . MET A 1 289 ? 29.872 39.079 123.750 1.00 36.86 1270 MET A N 1
ATOM 2175 C CA . MET A 1 289 ? 29.241 39.774 122.639 1.00 37.97 1270 MET A CA 1
ATOM 2176 C C . MET A 1 289 ? 28.671 41.147 123.000 1.00 39.91 1270 MET A C 1
ATOM 2177 O O . MET A 1 289 ? 28.954 42.132 122.319 1.00 41.13 1270 MET A O 1
ATOM 2182 N N . SER A 1 290 ? 27.863 41.217 124.055 1.00 39.88 1271 SER A N 1
ATOM 2183 C CA . SER A 1 290 ? 27.265 42.491 124.464 1.00 40.28 1271 SER A CA 1
ATOM 2184 C C . SER A 1 290 ? 28.355 43.534 124.512 1.00 39.95 1271 SER A C 1
ATOM 2185 O O . SER A 1 290 ? 28.252 44.582 123.892 1.00 41.97 1271 SER A O 1
ATOM 2188 N N . SER A 1 291 ? 29.409 43.208 125.252 1.00 39.18 1272 SER A N 1
ATOM 2189 C CA . SER A 1 291 ? 30.565 44.069 125.430 1.00 36.66 1272 SER A CA 1
ATOM 2190 C C . SER A 1 291 ? 31.277 44.406 124.124 1.00 36.82 1272 SER A C 1
ATOM 2191 O O . SER A 1 291 ? 31.633 45.559 123.894 1.00 37.31 1272 SER A O 1
ATOM 2194 N N . ALA A 1 292 ? 31.492 43.413 123.270 1.00 38.23 1273 ALA A N 1
ATOM 2195 C CA . ALA A 1 292 ? 32.181 43.658 122.010 1.00 38.10 1273 ALA A CA 1
ATOM 2196 C C . ALA A 1 292 ? 31.438 44.659 121.122 1.00 39.02 1273 ALA A C 1
ATOM 2197 O O . ALA A 1 292 ? 32.047 45.568 120.550 1.00 39.21 1273 ALA A O 1
ATOM 2199 N N . LEU A 1 293 ? 30.124 44.495 121.005 1.00 37.88 1274 LEU A N 1
ATOM 2200 C CA . LEU A 1 293 ? 29.326 45.401 120.184 1.00 38.49 1274 LEU A CA 1
ATOM 2201 C C . LEU A 1 293 ? 29.372 46.818 120.744 1.00 38.15 1274 LEU A C 1
ATOM 2202 O O . LEU A 1 293 ? 29.555 47.772 119.999 1.00 38.48 1274 LEU A O 1
ATOM 2207 N N . LYS A 1 294 ? 29.207 46.960 122.056 1.00 38.92 1275 LYS A N 1
ATOM 2208 C CA . LYS A 1 294 ? 29.253 48.277 122.676 1.00 37.91 1275 LYS A CA 1
ATOM 2209 C C . LYS A 1 294 ? 30.541 48.983 122.284 1.00 38.46 1275 LYS A C 1
ATOM 2210 O O . LYS A 1 294 ? 30.535 50.173 121.974 1.00 38.32 1275 LYS A O 1
ATOM 2216 N N . ILE A 1 295 ? 31.644 48.239 122.302 1.00 36.82 1276 ILE A N 1
ATOM 2217 C CA . ILE A 1 295 ? 32.953 48.779 121.946 1.00 35.67 1276 ILE A CA 1
ATOM 2218 C C . ILE A 1 295 ? 33.050 49.137 120.467 1.00 38.27 1276 ILE A C 1
ATOM 2219 O O . ILE A 1 295 ? 33.603 50.178 120.119 1.00 35.27 1276 ILE A O 1
ATOM 2224 N N . ALA A 1 296 ? 32.520 48.271 119.606 1.00 39.45 1277 ALA A N 1
ATOM 2225 C CA . ALA A 1 296 ? 32.541 48.502 118.162 1.00 41.27 1277 ALA A CA 1
ATOM 2226 C C . ALA A 1 296 ? 31.788 49.779 117.835 1.00 42.98 1277 ALA A C 1
ATOM 2227 O O . ALA A 1 296 ? 32.268 50.627 117.073 1.00 45.56 1277 ALA A O 1
ATOM 2229 N N . GLU A 1 297 ? 30.598 49.903 118.410 1.00 43.80 1278 GLU A N 1
ATOM 2230 C CA . GLU A 1 297 ? 29.777 51.077 118.201 1.00 42.89 1278 GLU A CA 1
ATOM 2231 C C . GLU A 1 297 ? 30.529 52.323 118.654 1.00 41.67 1278 GLU A C 1
ATOM 2232 O O . GLU A 1 297 ? 30.559 53.325 117.948 1.00 42.75 1278 GLU A O 1
ATOM 2238 N N . TYR A 1 298 ? 31.166 52.251 119.815 1.00 38.01 1279 TYR A N 1
ATOM 2239 C CA . TYR A 1 298 ? 31.923 53.384 120.343 1.00 35.63 1279 TYR A CA 1
ATOM 2240 C C . TYR A 1 298 ? 33.119 53.789 119.483 1.00 34.36 1279 TYR A C 1
ATOM 2241 O O . TYR A 1 298 ? 33.380 54.973 119.295 1.00 34.34 1279 TYR A O 1
ATOM 2250 N N . CYS A 1 299 ? 33.867 52.814 118.984 1.00 34.11 1280 CYS A N 1
ATOM 2251 C CA . CYS A 1 299 ? 35.010 53.130 118.143 1.00 32.72 1280 CYS A CA 1
ATOM 2252 C C . CYS A 1 299 ? 34.525 53.806 116.874 1.00 32.16 1280 CYS A C 1
ATOM 2253 O O . CYS A 1 299 ? 35.156 54.730 116.373 1.00 31.72 1280 CYS A O 1
ATOM 2256 N N . ALA A 1 300 ? 33.394 53.339 116.356 1.00 33.00 1281 ALA A N 1
ATOM 2257 C CA . ALA A 1 300 ? 32.797 53.914 115.150 1.00 34.25 1281 ALA A CA 1
ATOM 2258 C C . ALA A 1 300 ? 32.455 55.403 115.348 1.00 34.79 1281 ALA A C 1
ATOM 2259 O O . ALA A 1 300 ? 32.699 56.228 114.471 1.00 35.33 1281 ALA A O 1
ATOM 2261 N N . LEU A 1 301 ? 31.900 55.741 116.509 1.00 36.10 1282 LEU A N 1
ATOM 2262 C CA . LEU A 1 301 ? 31.535 57.119 116.809 1.00 37.37 1282 LEU A CA 1
ATOM 2263 C C . LEU A 1 301 ? 32.711 58.022 117.148 1.00 40.64 1282 LEU A C 1
ATOM 2264 O O . LEU A 1 301 ? 32.559 59.241 117.173 1.00 40.68 1282 LEU A O 1
ATOM 2269 N N . ASN A 1 302 ? 33.870 57.442 117.441 1.00 43.05 1283 ASN A N 1
ATOM 2270 C CA . ASN A 1 302 ? 35.019 58.256 117.807 1.00 45.18 1283 ASN A CA 1
ATOM 2271 C C . ASN A 1 302 ? 36.259 58.005 116.972 1.00 49.20 1283 ASN A C 1
ATOM 2272 O O . ASN A 1 302 ? 37.376 58.054 117.475 1.00 50.39 1283 ASN A O 1
ATOM 2277 N N . GLU A 1 303 ? 36.041 57.740 115.688 1.00 52.33 1284 GLU A N 1
ATOM 2278 C CA . GLU A 1 303 ? 37.106 57.522 114.719 1.00 54.50 1284 GLU A CA 1
ATOM 2279 C C . GLU A 1 303 ? 38.197 56.530 115.109 1.00 53.56 1284 GLU A C 1
ATOM 2280 O O . GLU A 1 303 ? 39.300 56.568 114.555 1.00 56.00 1284 GLU A O 1
ATOM 2286 N N . ILE A 1 304 ? 37.895 55.641 116.049 1.00 50.47 1285 ILE A N 1
ATOM 2287 C CA . ILE A 1 304 ? 38.867 54.644 116.478 1.00 42.44 1285 ILE A CA 1
ATOM 2288 C C . ILE A 1 304 ? 38.695 53.373 115.638 1.00 42.97 1285 ILE A C 1
ATOM 2289 O O . ILE A 1 304 ? 37.611 52.802 115.579 1.00 39.46 1285 ILE A O 1
ATOM 2294 N N . LEU A 1 305 ? 39.770 52.948 114.978 1.00 39.49 1286 LEU A N 1
ATOM 2295 C CA . LEU A 1 305 ? 39.759 51.761 114.132 1.00 38.74 1286 LEU A CA 1
ATOM 2296 C C . LEU A 1 305 ? 39.573 50.506 114.992 1.00 38.31 1286 LEU A C 1
ATOM 2297 O O . LEU A 1 305 ? 40.281 50.308 115.974 1.00 38.96 1286 LEU A O 1
ATOM 2302 N N . VAL A 1 306 ? 38.622 49.658 114.622 1.00 38.39 1287 VAL A N 1
ATOM 2303 C CA . VAL A 1 306 ? 38.368 48.450 115.382 1.00 35.23 1287 VAL A CA 1
ATOM 2304 C C . VAL A 1 306 ? 38.391 47.239 114.457 1.00 34.99 1287 VAL A C 1
ATOM 2305 O O . VAL A 1 306 ? 37.906 47.292 113.329 1.00 36.06 1287 VAL A O 1
ATOM 2309 N N . TRP A 1 307 ? 38.977 46.148 114.934 1.00 34.24 1288 TRP A N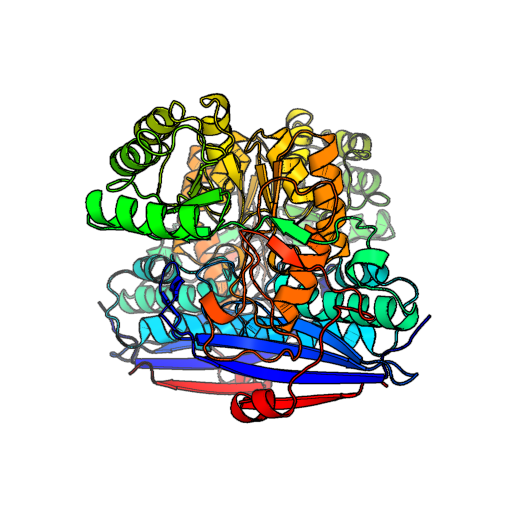 1
ATOM 2310 C CA . TRP A 1 307 ? 39.072 44.928 114.146 1.00 33.74 1288 TRP A CA 1
ATOM 2311 C C . TRP A 1 307 ? 39.124 43.713 115.052 1.00 34.33 1288 TRP A C 1
ATOM 2312 O O . TRP A 1 307 ? 39.500 43.814 116.214 1.00 35.04 1288 TRP A O 1
ATOM 2323 N N . CYS A 1 308 ? 38.754 42.558 114.519 1.00 34.78 1289 CYS A N 1
ATOM 2324 C CA . CYS A 1 308 ? 38.757 41.344 115.318 1.00 36.70 1289 CYS A CA 1
ATOM 2325 C C . CYS A 1 308 ? 40.107 40.659 115.390 1.00 34.75 1289 CYS A C 1
ATOM 2326 O O . CYS A 1 308 ? 40.609 40.165 114.380 1.00 35.66 1289 CYS A O 1
ATOM 2329 N N . GLY A 1 309 ? 40.693 40.633 116.582 1.00 34.15 1290 GLY A N 1
ATOM 2330 C CA . GLY A 1 309 ? 41.959 39.952 116.751 1.00 33.07 1290 GLY A CA 1
ATOM 2331 C C . GLY A 1 309 ? 41.622 38.482 116.919 1.00 31.98 1290 GLY A C 1
ATOM 2332 O O . GLY A 1 309 ? 40.465 38.106 116.816 1.00 31.69 1290 GLY A O 1
ATOM 2333 N N . GLY A 1 310 ? 42.606 37.643 117.189 1.00 31.78 1291 GLY A N 1
ATOM 2334 C CA . GLY A 1 310 ? 42.303 36.237 117.353 1.00 32.28 1291 GLY A CA 1
ATOM 2335 C C . GLY A 1 310 ? 42.938 35.611 118.579 1.00 34.02 1291 GLY A C 1
ATOM 2336 O O . GLY A 1 310 ? 43.787 36.222 119.245 1.00 33.99 1291 GLY A O 1
ATOM 2337 N N . MET A 1 311 ? 42.528 34.381 118.873 1.00 34.72 1292 MET A N 1
ATOM 2338 C CA . MET A 1 311 ? 43.056 33.650 120.017 1.00 33.66 1292 MET A CA 1
ATOM 2339 C C . MET A 1 311 ? 43.176 32.153 119.734 1.00 36.08 1292 MET A C 1
ATOM 2340 O O . MET A 1 311 ? 43.027 31.329 120.647 1.00 36.42 1292 MET A O 1
ATOM 2345 N N . LEU A 1 312 ? 43.448 31.806 118.474 1.00 35.91 1293 LEU A N 1
ATOM 2346 C CA . LEU A 1 312 ? 43.577 30.411 118.078 1.00 35.21 1293 LEU A CA 1
ATOM 2347 C C . LEU A 1 312 ? 42.307 29.645 118.388 1.00 35.73 1293 LEU A C 1
ATOM 2348 O O . LEU A 1 312 ? 42.367 28.561 118.956 1.00 37.03 1293 LEU A O 1
ATOM 2353 N N . GLU A 1 313 ? 41.159 30.195 118.017 1.00 34.08 1294 GLU A N 1
ATOM 2354 C CA . GLU A 1 313 ? 39.894 29.534 118.300 1.00 35.10 1294 GLU A CA 1
ATOM 2355 C C . GLU A 1 313 ? 39.641 28.224 117.558 1.00 34.48 1294 GLU A C 1
ATOM 2356 O O . GLU A 1 313 ? 40.068 28.043 116.419 1.00 36.17 1294 GLU A O 1
ATOM 2362 N N . ALA A 1 314 ? 38.952 27.303 118.219 1.00 34.67 1295 ALA A N 1
ATOM 2363 C CA . ALA A 1 314 ? 38.607 26.043 117.588 1.00 34.17 1295 ALA A CA 1
ATOM 2364 C C . ALA A 1 314 ? 37.367 26.400 116.760 1.00 34.09 1295 ALA A C 1
ATOM 2365 O O . ALA A 1 314 ? 37.086 27.576 116.559 1.00 34.51 1295 ALA A O 1
ATOM 2367 N N . GLY A 1 315 ? 36.619 25.408 116.294 1.00 34.34 1296 GLY A N 1
ATOM 2368 C CA . GLY A 1 315 ? 35.441 25.698 115.487 1.00 34.60 1296 GLY A CA 1
ATOM 2369 C C . GLY A 1 315 ? 34.388 26.634 116.067 1.00 34.22 1296 GLY A C 1
ATOM 2370 O O . GLY A 1 315 ? 33.903 27.525 115.376 1.00 33.54 1296 GLY A O 1
ATOM 2371 N N . VAL A 1 316 ? 34.029 26.428 117.331 1.00 33.14 1297 VAL A N 1
ATOM 2372 C CA . VAL A 1 316 ? 33.024 27.243 118.008 1.00 33.00 1297 VAL A CA 1
ATOM 2373 C C . VAL A 1 316 ? 33.489 28.689 118.198 1.00 30.61 1297 VAL A C 1
ATOM 2374 O O . VAL A 1 316 ? 32.753 29.630 117.924 1.00 29.03 1297 VAL A O 1
ATOM 2378 N N . GLY A 1 317 ? 34.712 28.858 118.680 1.00 31.52 1298 GLY A N 1
ATOM 2379 C CA . GLY A 1 317 ? 35.231 30.191 118.886 1.00 32.93 1298 GLY A CA 1
ATOM 2380 C C . GLY A 1 317 ? 35.226 30.973 117.596 1.00 33.17 1298 GLY A C 1
ATOM 2381 O O . GLY A 1 317 ? 34.814 32.130 117.575 1.00 30.54 1298 GLY A O 1
ATOM 2382 N N . ARG A 1 318 ? 35.672 30.331 116.515 1.00 37.03 1299 ARG A N 1
ATOM 2383 C CA . ARG A 1 318 ? 35.759 30.960 115.200 1.00 42.14 1299 ARG A CA 1
ATOM 2384 C C . ARG A 1 318 ? 34.409 31.382 114.657 1.00 39.48 1299 ARG A C 1
ATOM 2385 O O . ARG A 1 318 ? 34.286 32.460 114.083 1.00 41.37 1299 ARG A O 1
ATOM 2393 N N . ALA A 1 319 ? 33.395 30.535 114.842 1.00 38.65 1300 ALA A N 1
ATOM 2394 C CA . ALA A 1 319 ? 32.050 30.835 114.347 1.00 36.48 1300 ALA A CA 1
ATOM 2395 C C . ALA A 1 319 ? 31.501 32.122 114.936 1.00 35.43 1300 ALA A C 1
ATOM 2396 O O . ALA A 1 319 ? 30.890 32.916 114.224 1.00 34.56 1300 ALA A O 1
ATOM 2398 N N . HIS A 1 320 ? 31.717 32.323 116.233 1.00 34.15 1301 HIS A N 1
ATOM 2399 C CA . HIS A 1 320 ? 31.265 33.539 116.912 1.00 33.70 1301 HIS A CA 1
ATOM 2400 C C . HIS A 1 320 ? 32.052 34.710 116.370 1.00 35.49 1301 HIS A C 1
ATOM 2401 O O . HIS A 1 320 ? 31.496 35.733 115.998 1.00 36.17 1301 HIS A O 1
ATOM 2408 N N . ASN A 1 321 ? 33.363 34.545 116.335 1.00 37.89 1302 ASN A N 1
ATOM 2409 C CA . ASN A 1 321 ? 34.241 35.594 115.869 1.00 38.05 1302 ASN A CA 1
ATOM 2410 C C . ASN A 1 321 ? 33.831 36.119 114.498 1.00 39.07 1302 ASN A C 1
ATOM 2411 O O . ASN A 1 321 ? 33.863 37.324 114.255 1.00 38.32 1302 ASN A O 1
ATOM 2416 N N . ILE A 1 322 ? 33.430 35.218 113.607 1.00 38.60 1303 ILE A N 1
ATOM 2417 C CA . ILE A 1 322 ? 33.041 35.614 112.257 1.00 35.00 1303 ILE A CA 1
ATOM 2418 C C . ILE A 1 322 ? 31.743 36.400 112.227 1.00 36.38 1303 ILE A C 1
ATOM 2419 O O . ILE A 1 322 ? 31.571 37.269 111.380 1.00 36.98 1303 ILE A O 1
ATOM 2424 N N . ALA A 1 323 ? 30.829 36.108 113.147 1.00 35.69 1304 ALA A N 1
ATOM 2425 C CA . ALA A 1 323 ? 29.560 36.837 113.216 1.00 33.51 1304 ALA A CA 1
ATOM 2426 C C . ALA A 1 323 ? 29.829 38.259 113.717 1.00 33.95 1304 ALA A C 1
ATOM 2427 O O . ALA A 1 323 ? 29.185 39.208 113.286 1.00 34.46 1304 ALA A O 1
ATOM 2429 N N . LEU A 1 324 ? 30.777 38.403 114.633 1.00 35.75 1305 LEU A N 1
ATOM 2430 C CA . LEU A 1 324 ? 31.131 39.716 115.154 1.00 36.34 1305 LEU A CA 1
ATOM 2431 C C . LEU A 1 324 ? 31.774 40.489 114.017 1.00 39.52 1305 LEU A C 1
ATOM 2432 O O . LEU A 1 324 ? 31.409 41.626 113.740 1.00 41.86 1305 LEU A O 1
ATOM 2437 N N . ALA A 1 325 ? 32.734 39.850 113.359 1.00 42.15 1306 ALA A N 1
ATOM 2438 C CA . ALA A 1 325 ? 33.460 40.442 112.243 1.00 43.68 1306 ALA A CA 1
ATOM 2439 C C . ALA A 1 325 ? 32.563 40.914 111.089 1.00 44.54 1306 ALA A C 1
ATOM 2440 O O . ALA A 1 325 ? 32.943 41.801 110.324 1.00 45.18 1306 ALA A O 1
ATOM 2442 N N . ALA A 1 326 ? 31.379 40.318 110.968 1.00 42.99 1307 ALA A N 1
ATOM 2443 C CA . ALA A 1 326 ? 30.432 40.667 109.914 1.00 42.32 1307 ALA A CA 1
ATOM 2444 C C . ALA A 1 326 ? 29.784 42.045 110.103 1.00 40.79 1307 ALA A C 1
ATOM 2445 O O . ALA A 1 326 ? 29.169 42.570 109.166 1.00 41.45 1307 ALA A O 1
ATOM 2447 N N . ARG A 1 327 ? 29.910 42.619 111.305 1.00 39.11 1308 ARG A N 1
ATOM 2448 C CA . ARG A 1 327 ? 29.349 43.942 111.605 1.00 37.60 1308 ARG A CA 1
ATOM 2449 C C . ARG A 1 327 ? 29.959 44.987 110.683 1.00 37.26 1308 ARG A C 1
ATOM 2450 O O . ARG A 1 327 ? 31.061 44.794 110.170 1.00 37.74 1308 ARG A O 1
ATOM 2458 N N . ASN A 1 328 ? 29.258 46.100 110.484 1.00 38.23 1309 ASN A N 1
ATOM 2459 C CA . ASN A 1 328 ? 29.762 47.148 109.599 1.00 40.75 1309 ASN A CA 1
ATOM 2460 C C . ASN A 1 328 ? 30.972 47.907 110.131 1.00 41.26 1309 ASN A C 1
ATOM 2461 O O . ASN A 1 328 ? 31.808 48.348 109.342 1.00 41.90 1309 ASN A O 1
ATOM 2466 N N . GLU A 1 329 ? 31.078 48.060 111.454 1.00 40.99 1310 GLU A N 1
ATOM 2467 C CA . GLU A 1 329 ? 32.210 48.787 112.037 1.00 41.82 1310 GLU A CA 1
ATOM 2468 C C . GLU A 1 329 ? 33.565 48.199 111.638 1.00 43.50 1310 GLU A C 1
ATOM 2469 O O . GLU A 1 329 ? 34.519 48.929 111.367 1.00 44.97 1310 GLU A O 1
ATOM 2475 N N . PHE A 1 330 ? 33.649 46.878 111.609 1.00 45.34 1311 PHE A N 1
ATOM 2476 C CA . PHE A 1 330 ? 34.892 46.219 111.262 1.00 44.51 1311 PHE A CA 1
ATOM 2477 C C . PHE A 1 330 ? 35.156 46.317 109.781 1.00 46.45 1311 PHE A C 1
ATOM 2478 O O . PHE A 1 330 ? 34.428 45.763 108.963 1.00 45.91 1311 PHE A O 1
ATOM 2486 N N . VAL A 1 331 ? 36.208 47.045 109.444 1.00 45.50 1312 VAL A N 1
ATOM 2487 C CA . VAL A 1 331 ? 36.583 47.227 108.059 1.00 45.43 1312 VAL A CA 1
ATOM 2488 C C . VAL A 1 331 ? 37.904 46.522 107.831 1.00 47.47 1312 VAL A C 1
ATOM 2489 O O . VAL A 1 331 ? 38.086 45.807 106.851 1.00 46.85 1312 VAL A O 1
ATOM 2493 N N . PHE A 1 332 ? 38.832 46.732 108.749 1.00 46.26 1313 PHE A N 1
ATOM 2494 C CA . PHE A 1 332 ? 40.137 46.108 108.656 1.00 47.23 1313 PHE A CA 1
ATOM 2495 C C . PHE A 1 332 ? 39.972 44.595 108.828 1.00 49.53 1313 PHE A C 1
ATOM 2496 O O . PHE A 1 332 ? 39.242 44.127 109.713 1.00 47.28 1313 PHE A O 1
ATOM 2504 N N . PRO A 1 333 ? 40.640 43.811 107.972 1.00 45.76 1314 PRO A N 1
ATOM 2505 C CA . PRO A 1 333 ? 40.559 42.349 108.050 1.00 48.52 1314 PRO A CA 1
ATOM 2506 C C . PRO A 1 333 ? 40.958 41.843 109.450 1.00 49.66 1314 PRO A C 1
ATOM 2507 O O . PRO A 1 333 ? 41.937 42.315 110.021 1.00 48.70 1314 PRO A O 1
ATOM 2511 N N . GLY A 1 334 ? 40.204 40.895 110.003 1.00 45.63 1315 GLY A N 1
ATOM 2512 C CA . GLY A 1 334 ? 40.522 40.387 111.328 1.00 46.23 1315 GLY A CA 1
ATOM 2513 C C . GLY A 1 334 ? 41.472 39.208 111.316 1.00 46.80 1315 GLY A C 1
ATOM 2514 O O . GLY A 1 334 ? 41.964 38.818 110.259 1.00 46.71 1315 GLY A O 1
ATOM 2515 N N . AS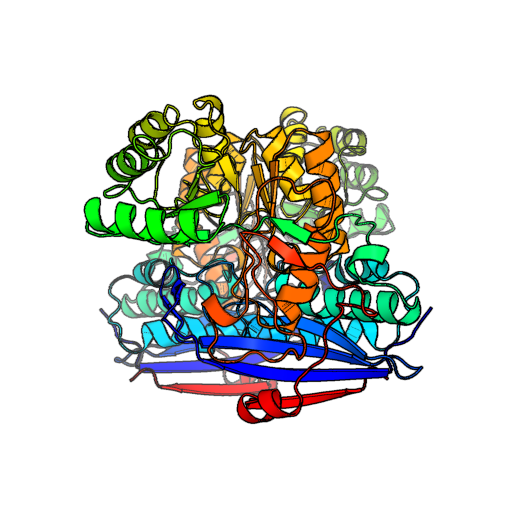P A 1 335 ? 41.740 38.645 112.492 1.00 44.86 1316 ASP A N 1
ATOM 2516 C CA . ASP A 1 335 ? 42.636 37.494 112.607 1.00 43.98 1316 ASP A CA 1
ATOM 2517 C C . ASP A 1 335 ? 41.850 36.197 112.648 1.00 43.68 1316 ASP A C 1
ATOM 2518 O O . ASP A 1 335 ? 41.884 35.451 113.629 1.00 43.60 1316 ASP A O 1
ATOM 2523 N N . ILE A 1 336 ? 41.133 35.938 111.567 1.00 45.28 1317 ILE A N 1
ATOM 2524 C CA . ILE A 1 336 ? 40.341 34.730 111.454 1.00 45.22 1317 ILE A CA 1
ATOM 2525 C C . ILE A 1 336 ? 40.830 33.991 110.217 1.00 49.60 1317 ILE A C 1
ATOM 2526 O O . ILE A 1 336 ? 41.380 34.607 109.307 1.00 48.15 1317 ILE A O 1
ATOM 2531 N N . SER A 1 337 ? 40.648 32.677 110.179 1.00 52.50 1318 SER A N 1
ATOM 2532 C CA . SER A 1 337 ? 41.087 31.925 109.014 1.00 58.99 1318 SER A CA 1
ATOM 2533 C C . SER A 1 337 ? 40.473 30.539 108.952 1.00 63.27 1318 SER A C 1
ATOM 2534 O O . SER A 1 337 ? 39.838 30.095 109.906 1.00 65.63 1318 SER A O 1
ATOM 2537 N N . ALA A 1 338 ? 40.656 29.868 107.817 1.00 67.46 1319 ALA A N 1
ATOM 2538 C CA . ALA A 1 338 ? 40.135 28.520 107.629 1.00 69.60 1319 ALA A CA 1
ATOM 2539 C C . ALA A 1 338 ? 40.854 27.622 108.625 1.00 72.52 1319 ALA A C 1
ATOM 2540 O O . ALA A 1 338 ? 42.061 27.755 108.823 1.00 74.23 1319 ALA A O 1
ATOM 2542 N N . SER A 1 339 ? 40.114 26.719 109.256 1.00 73.54 1320 SER A N 1
ATOM 2543 C CA . SER A 1 339 ? 40.693 25.818 110.243 1.00 73.59 1320 SER A CA 1
ATOM 2544 C C . SER A 1 339 ? 42.003 25.243 109.738 1.00 76.73 1320 SER A C 1
ATOM 2545 O O . SER A 1 339 ? 42.981 25.136 110.482 1.00 75.22 1320 SER A O 1
ATOM 2548 N N . ASN A 1 340 ? 42.001 24.894 108.456 1.00 76.00 1321 ASN A N 1
ATOM 2549 C CA . ASN A 1 340 ? 43.142 24.294 107.776 1.00 77.07 1321 ASN A CA 1
ATOM 2550 C C . ASN A 1 340 ? 44.473 25.030 107.879 1.00 77.66 1321 ASN A C 1
ATOM 2551 O O . ASN A 1 340 ? 45.510 24.499 107.477 1.00 79.38 1321 ASN A O 1
ATOM 2556 N N . ARG A 1 341 ? 44.452 26.248 108.409 1.00 77.44 1322 ARG A N 1
ATOM 2557 C CA . ARG A 1 341 ? 45.678 27.014 108.552 1.00 74.71 1322 ARG A CA 1
ATOM 2558 C C . ARG A 1 341 ? 46.406 26.647 109.830 1.00 71.30 1322 ARG A C 1
ATOM 2559 O O . ARG A 1 341 ? 47.628 26.736 109.897 1.00 71.28 1322 ARG A O 1
ATOM 2567 N N . PHE A 1 342 ? 45.655 26.226 110.841 1.00 67.23 1323 PHE A N 1
ATOM 2568 C CA . PHE A 1 342 ? 46.247 25.866 112.126 1.00 63.76 1323 PHE A CA 1
ATOM 2569 C C . PHE A 1 342 ? 46.055 24.411 112.520 1.00 62.30 1323 PHE A C 1
ATOM 2570 O O . PHE A 1 342 ? 46.997 23.727 112.927 1.00 61.69 1323 PHE A O 1
ATOM 2578 N N . PHE A 1 343 ? 44.821 23.946 112.400 1.00 62.04 1324 PHE A N 1
ATOM 2579 C CA . PHE A 1 343 ? 44.488 22.594 112.805 1.00 62.09 1324 PHE A CA 1
ATOM 2580 C C . PHE A 1 343 ? 44.425 21.579 111.688 1.00 62.98 1324 PHE A C 1
ATOM 2581 O O . PHE A 1 343 ? 44.053 21.896 110.552 1.00 62.93 1324 PHE A O 1
ATOM 2589 N N . ALA A 1 344 ? 44.799 20.348 112.022 1.00 63.42 1325 ALA A N 1
ATOM 2590 C CA . ALA A 1 344 ? 44.735 19.264 111.061 1.00 64.43 1325 ALA A CA 1
ATOM 2591 C C . ALA A 1 344 ? 43.242 19.003 110.936 1.00 65.31 1325 ALA A C 1
ATOM 2592 O O . ALA A 1 344 ? 42.719 18.831 109.840 1.00 66.16 1325 ALA A O 1
ATOM 2594 N N . GLU A 1 345 ? 42.565 18.999 112.080 1.00 65.55 1326 GLU A N 1
ATOM 2595 C CA . GLU A 1 345 ? 41.123 18.785 112.140 1.00 64.58 1326 GLU A CA 1
ATOM 2596 C C . GLU A 1 345 ? 40.493 19.798 113.074 1.00 62.24 1326 GLU A C 1
ATOM 2597 O O . GLU A 1 345 ? 41.172 20.367 113.924 1.00 62.88 1326 GLU A O 1
ATOM 2603 N N . ASP A 1 346 ? 39.193 20.023 112.915 1.00 58.14 1327 ASP A N 1
ATOM 2604 C CA . ASP A 1 346 ? 38.488 20.944 113.792 1.00 53.03 1327 ASP A CA 1
ATOM 2605 C C . ASP A 1 346 ? 37.278 20.216 114.336 1.00 48.96 1327 ASP A C 1
ATOM 2606 O O . ASP A 1 346 ? 36.991 19.092 113.935 1.00 48.72 1327 ASP A O 1
ATOM 2611 N N . ILE A 1 347 ? 36.573 20.864 115.251 1.00 44.10 1328 ILE A N 1
ATOM 2612 C CA . ILE A 1 347 ? 35.397 20.286 115.876 1.00 40.72 1328 ILE A CA 1
ATOM 2613 C C . ILE A 1 347 ? 34.087 20.901 115.361 1.00 39.26 1328 ILE A C 1
ATOM 2614 O O . ILE A 1 347 ? 33.088 20.937 116.076 1.00 38.23 1328 ILE A O 1
ATOM 2619 N N . VAL A 1 348 ? 34.086 21.373 114.122 1.00 40.84 1329 VAL A N 1
ATOM 2620 C CA . VAL A 1 348 ? 32.889 21.979 113.560 1.00 43.80 1329 VAL A CA 1
ATOM 2621 C C . VAL A 1 348 ? 32.670 21.491 112.127 1.00 46.07 1329 VAL A C 1
ATOM 2622 O O . VAL A 1 348 ? 33.535 21.661 111.265 1.00 48.26 1329 VAL A O 1
ATOM 2626 N N . THR A 1 349 ? 31.505 20.881 111.895 1.00 51.32 1330 THR A N 1
ATOM 2627 C CA . THR A 1 349 ? 31.131 20.285 110.608 1.00 55.11 1330 THR A CA 1
ATOM 2628 C C . THR A 1 349 ? 31.262 21.103 109.336 1.00 53.80 1330 THR A C 1
ATOM 2629 O O . THR A 1 349 ? 31.833 20.629 108.358 1.00 55.29 1330 THR A O 1
ATOM 2633 N N . PRO A 1 350 ? 30.713 22.321 109.302 1.00 55.02 1331 PRO A N 1
ATOM 2634 C CA . PRO A 1 350 ? 30.917 22.999 108.018 1.00 53.16 1331 PRO A CA 1
ATOM 2635 C C . PRO A 1 350 ? 32.247 23.765 108.004 1.00 52.89 1331 PRO A C 1
ATOM 2636 O O . PRO A 1 350 ? 32.305 24.938 108.372 1.00 54.74 1331 PRO A O 1
ATOM 2640 N N . ALA A 1 351 ? 33.315 23.092 107.585 1.00 57.14 1332 ALA A N 1
ATOM 2641 C CA . ALA A 1 351 ? 34.646 23.701 107.534 1.00 58.75 1332 ALA A CA 1
ATOM 2642 C C . ALA A 1 351 ? 34.625 25.069 106.854 1.00 59.54 1332 ALA A C 1
ATOM 2643 O O . ALA A 1 351 ? 33.821 25.313 105.953 1.00 58.36 1332 ALA A O 1
ATOM 2645 N N . PHE A 1 352 ? 35.510 25.962 107.281 1.00 60.47 1333 PHE A N 1
ATOM 2646 C CA . PHE A 1 352 ? 35.552 27.291 106.693 1.00 65.39 1333 PHE A CA 1
ATOM 2647 C C . PHE A 1 352 ? 36.455 27.351 105.480 1.00 65.21 1333 PHE A C 1
ATOM 2648 O O . PHE A 1 352 ? 37.676 27.231 105.582 1.00 66.22 1333 PHE A O 1
ATOM 2656 N N . GLU A 1 353 ? 35.837 27.554 104.325 1.00 66.74 1334 GLU A N 1
ATOM 2657 C CA . GLU A 1 353 ? 36.565 27.611 103.071 1.00 68.66 1334 GLU A CA 1
ATOM 2658 C C . GLU A 1 353 ? 37.083 29.009 102.772 1.00 67.23 1334 GLU A C 1
ATOM 2659 O O . GLU A 1 353 ? 36.334 29.987 102.807 1.00 69.14 1334 GLU A O 1
ATOM 2665 N N . LEU A 1 354 ? 38.373 29.098 102.481 1.00 67.47 1335 LEU A N 1
ATOM 2666 C CA . LEU A 1 354 ? 38.973 30.371 102.143 1.00 68.73 1335 LEU A CA 1
ATOM 2667 C C . LEU A 1 354 ? 38.730 30.608 100.655 1.00 69.14 1335 LEU A C 1
ATOM 2668 O O . LEU A 1 354 ? 39.098 29.780 99.817 1.00 68.47 1335 LEU A O 1
ATOM 2673 N N . ASN A 1 355 ? 38.090 31.724 100.322 1.00 69.44 1336 ASN A N 1
ATOM 2674 C CA . ASN A 1 355 ? 37.835 32.052 98.924 1.00 71.24 1336 ASN A CA 1
ATOM 2675 C C . ASN A 1 355 ? 38.454 33.394 98.566 1.00 72.72 1336 ASN A C 1
ATOM 2676 O O . ASN A 1 355 ? 37.761 34.416 98.444 1.00 72.12 1336 ASN A O 1
ATOM 2681 N N . GLN A 1 356 ? 39.775 33.371 98.407 1.00 75.09 1337 GLN A N 1
ATOM 2682 C CA . GLN A 1 356 ? 40.540 34.555 98.059 1.00 77.47 1337 GLN A CA 1
ATOM 2683 C C . GLN A 1 356 ? 40.348 35.646 99.102 1.00 75.80 1337 GLN A C 1
ATOM 2684 O O . GLN A 1 356 ? 39.650 36.635 98.867 1.00 78.79 1337 GLN A O 1
ATOM 2690 N N . GLY A 1 357 ? 40.964 35.435 100.261 1.00 74.54 1338 GLY A N 1
ATOM 2691 C CA . GLY A 1 357 ? 40.896 36.389 101.350 1.00 70.74 1338 GLY A CA 1
ATOM 2692 C C . GLY A 1 357 ? 39.550 36.596 102.009 1.00 68.37 1338 GLY A C 1
ATOM 2693 O O . GLY A 1 357 ? 39.387 37.560 102.754 1.00 68.73 1338 GLY A O 1
ATOM 2694 N N . ARG A 1 358 ? 38.585 35.715 101.756 1.00 64.72 1339 ARG A N 1
ATOM 2695 C CA . ARG A 1 358 ? 37.265 35.872 102.364 1.00 63.05 1339 ARG A CA 1
ATOM 2696 C C . ARG A 1 358 ? 36.674 34.586 102.931 1.00 58.43 1339 ARG A C 1
ATOM 2697 O O . ARG A 1 358 ? 36.923 33.494 102.420 1.00 56.56 1339 ARG A O 1
ATOM 2705 N N . LEU A 1 359 ? 35.890 34.740 103.998 1.00 53.83 1340 LEU A N 1
ATOM 2706 C CA . LEU A 1 359 ? 35.208 33.625 104.655 1.00 50.45 1340 LEU A CA 1
ATOM 2707 C C . LEU A 1 359 ? 33.699 33.850 104.558 1.00 48.64 1340 LEU A C 1
ATOM 2708 O O . LEU A 1 359 ? 33.221 34.984 104.658 1.00 49.46 1340 LEU A O 1
ATOM 2713 N N . LYS A 1 360 ? 32.954 32.773 104.355 1.00 51.96 1341 LYS A N 1
ATOM 2714 C CA . LYS A 1 360 ? 31.510 32.877 104.243 1.00 52.46 1341 LYS A CA 1
ATOM 2715 C C . LYS A 1 360 ? 30.876 32.924 105.622 1.00 50.95 1341 LYS A C 1
ATOM 2716 O O . LYS A 1 360 ? 31.118 32.050 106.453 1.00 51.13 1341 LYS A O 1
ATOM 2722 N N . VAL A 1 361 ? 30.074 33.960 105.862 1.00 47.35 1342 VAL A N 1
ATOM 2723 C CA . VAL A 1 361 ? 29.384 34.127 107.136 1.00 44.30 1342 VAL A CA 1
ATOM 2724 C C . VAL A 1 361 ? 28.242 33.124 107.255 1.00 42.61 1342 VAL A C 1
ATOM 2725 O O . VAL A 1 361 ? 27.362 33.069 106.406 1.00 40.28 1342 VAL A O 1
ATOM 2729 N N . PRO A 1 362 ? 28.250 32.311 108.315 1.00 43.00 1343 PRO A N 1
ATOM 2730 C CA . PRO A 1 362 ? 27.209 31.310 108.538 1.00 42.31 1343 PRO A CA 1
ATOM 2731 C C . PRO A 1 362 ? 25.797 31.880 108.438 1.00 42.88 1343 PRO A C 1
ATOM 2732 O O . PRO A 1 362 ? 25.536 33.001 108.886 1.00 43.43 1343 PRO A O 1
ATOM 2736 N N . THR A 1 363 ? 24.893 31.096 107.854 1.00 43.84 1344 THR A N 1
ATOM 2737 C CA . THR A 1 363 ? 23.504 31.509 107.694 1.00 43.51 1344 THR A CA 1
ATOM 2738 C C . THR A 1 363 ? 22.584 30.586 108.489 1.00 44.00 1344 THR A C 1
ATOM 2739 O O . THR A 1 363 ? 21.427 30.918 108.764 1.00 43.08 1344 THR A O 1
ATOM 2743 N N . ASN A 1 364 ? 23.118 29.428 108.865 1.00 44.21 1345 ASN A N 1
ATOM 2744 C CA . ASN A 1 364 ? 22.386 28.450 109.664 1.00 46.75 1345 ASN A CA 1
ATOM 2745 C C . ASN A 1 364 ? 22.080 29.054 111.032 1.00 47.15 1345 ASN A C 1
ATOM 2746 O O . ASN A 1 364 ? 22.775 29.974 111.477 1.00 48.80 1345 ASN A O 1
ATOM 2751 N N . GLU A 1 365 ? 21.049 28.538 111.696 1.00 49.52 1346 GLU A N 1
ATOM 2752 C CA . GLU A 1 365 ? 20.657 29.016 113.022 1.00 51.86 1346 GLU A CA 1
ATOM 2753 C C . GLU A 1 365 ? 21.826 29.082 114.013 1.00 50.46 1346 GLU A C 1
ATOM 2754 O O . GLU A 1 365 ? 22.729 28.243 113.990 1.00 51.38 1346 GLU A O 1
ATOM 2760 N N . GLY A 1 366 ? 21.799 30.087 114.886 1.00 50.91 1347 GLY A N 1
ATOM 2761 C CA . GLY A 1 366 ? 22.853 30.246 115.877 1.00 48.64 1347 GLY A CA 1
ATOM 2762 C C . GLY A 1 366 ? 24.202 30.625 115.293 1.00 47.45 1347 GLY A C 1
ATOM 2763 O O . GLY A 1 366 ? 24.280 31.452 114.393 1.00 46.55 1347 GLY A O 1
ATOM 2764 N N . ILE A 1 367 ? 25.269 30.027 115.815 1.00 46.53 1348 ILE A N 1
ATOM 2765 C CA . ILE A 1 367 ? 26.617 30.302 115.320 1.00 44.18 1348 ILE A CA 1
ATOM 2766 C C . ILE A 1 367 ? 26.776 29.768 113.901 1.00 46.20 1348 ILE A C 1
ATOM 2767 O O . ILE A 1 367 ? 27.759 30.060 113.227 1.00 45.41 1348 ILE A O 1
ATOM 2772 N N . GLY A 1 368 ? 25.807 28.970 113.463 1.00 45.58 1349 GLY A N 1
ATOM 2773 C CA . GLY A 1 368 ? 25.826 28.442 112.111 1.00 44.82 1349 GLY A CA 1
ATOM 2774 C C . GLY A 1 368 ? 26.608 27.180 111.820 1.00 44.39 1349 GLY A C 1
ATOM 2775 O O . GLY A 1 368 ? 26.692 26.768 110.668 1.00 44.47 1349 GLY A O 1
ATOM 2776 N N . VAL A 1 369 ? 27.177 26.551 112.835 1.00 44.75 1350 VAL A N 1
ATOM 2777 C CA . VAL A 1 369 ? 27.943 25.341 112.593 1.00 44.29 1350 VAL A CA 1
ATOM 2778 C C . VAL A 1 369 ? 27.641 24.265 113.630 1.00 47.43 1350 VAL A C 1
ATOM 2779 O O . VAL A 1 369 ? 27.168 24.572 114.731 1.00 46.27 1350 VAL A O 1
ATOM 2783 N N . THR A 1 370 ? 27.913 23.006 113.280 1.00 48.69 1351 THR A N 1
ATOM 2784 C CA . THR A 1 370 ? 27.646 21.897 114.191 1.00 51.03 1351 THR A CA 1
ATOM 2785 C C . THR A 1 370 ? 28.899 21.180 114.651 1.00 52.17 1351 THR A C 1
ATOM 2786 O O . THR A 1 370 ? 29.924 21.201 113.975 1.00 54.78 1351 THR A O 1
ATOM 2790 N N . LEU A 1 371 ? 28.804 20.533 115.804 1.00 53.17 1352 LEU A N 1
ATOM 2791 C CA . LEU A 1 371 ? 29.929 19.806 116.369 1.00 53.19 1352 LEU A CA 1
ATOM 2792 C C . LEU A 1 371 ? 30.082 18.402 115.801 1.00 54.14 1352 LEU A C 1
ATOM 2793 O O . LEU A 1 371 ? 29.111 17.653 115.732 1.00 54.22 1352 LEU A O 1
ATOM 2798 N N . ASP A 1 372 ? 31.296 18.044 115.391 1.00 53.88 1353 ASP A N 1
ATOM 2799 C CA . ASP A 1 372 ? 31.542 16.692 114.904 1.00 55.89 1353 ASP A CA 1
ATOM 2800 C C . ASP A 1 372 ? 31.666 15.907 116.192 1.00 55.96 1353 ASP A C 1
ATOM 2801 O O . ASP A 1 372 ? 32.774 15.698 116.675 1.00 57.71 1353 ASP A O 1
ATOM 2806 N N . LEU A 1 373 ? 30.550 15.489 116.771 1.00 55.98 1354 LEU A N 1
ATOM 2807 C CA . LEU A 1 373 ? 30.623 14.729 118.010 1.00 54.97 1354 LEU A CA 1
ATOM 2808 C C . LEU A 1 373 ? 31.648 13.613 117.869 1.00 54.19 1354 LEU A C 1
ATOM 2809 O O . LEU A 1 373 ? 32.179 13.131 118.863 1.00 54.44 1354 LEU A O 1
ATOM 2814 N N . LYS A 1 374 ? 31.926 13.228 116.622 1.00 55.56 1355 LYS A N 1
ATOM 2815 C CA . LYS A 1 374 ? 32.895 12.179 116.302 1.00 55.57 1355 LYS A CA 1
ATOM 2816 C C . LYS A 1 374 ? 34.301 12.713 116.520 1.00 52.69 1355 LYS A C 1
ATOM 2817 O O . LYS A 1 374 ? 35.034 12.242 117.389 1.00 51.70 1355 LYS A O 1
ATOM 2823 N N . VAL A 1 375 ? 34.669 13.696 115.707 1.00 47.33 1356 VAL A N 1
ATOM 2824 C CA . VAL A 1 375 ? 35.981 14.324 115.794 1.00 44.16 1356 VAL A CA 1
ATOM 2825 C C . VAL A 1 375 ? 36.251 14.752 117.230 1.00 43.91 1356 VAL A C 1
ATOM 2826 O O . VAL A 1 375 ? 37.340 14.547 117.756 1.00 43.76 1356 VAL A O 1
ATOM 2830 N N . LEU A 1 376 ? 35.248 15.347 117.861 1.00 42.56 1357 LEU A N 1
ATOM 2831 C CA . LEU A 1 376 ? 35.356 15.804 119.241 1.00 41.03 1357 LEU A CA 1
ATOM 2832 C C . LEU A 1 376 ? 35.803 14.711 120.185 1.00 43.29 1357 LEU A C 1
ATOM 2833 O O . LEU A 1 376 ? 36.796 14.860 120.882 1.00 44.69 1357 LEU A O 1
ATOM 2838 N N . LYS A 1 377 ? 35.044 13.623 120.218 1.00 46.83 1358 LYS A N 1
ATOM 2839 C CA . LYS A 1 377 ? 35.336 12.494 121.089 1.00 49.43 1358 LYS A CA 1
ATOM 2840 C C . LYS A 1 377 ? 36.809 12.129 121.194 1.00 51.00 1358 LYS A C 1
ATOM 2841 O O . LYS A 1 377 ? 37.301 11.859 122.293 1.00 51.92 1358 LYS A O 1
ATOM 2847 N N . LYS A 1 378 ? 37.515 12.119 120.064 1.00 50.13 1359 LYS A N 1
ATOM 2848 C CA . LYS A 1 378 ? 38.924 11.743 120.075 1.00 48.06 1359 LYS A CA 1
ATOM 2849 C C . LYS A 1 378 ? 39.881 12.833 120.518 1.00 47.64 1359 LYS A C 1
ATOM 2850 O O . LYS A 1 378 ? 41.100 12.657 120.475 1.00 47.17 1359 LYS A O 1
ATOM 2856 N N . TYR A 1 379 ? 39.331 13.959 120.952 1.00 45.94 1360 TYR A N 1
ATOM 2857 C CA . TYR A 1 379 ? 40.149 15.059 121.427 1.00 41.94 1360 TYR A CA 1
ATOM 2858 C C . TYR A 1 379 ? 39.640 15.543 122.760 1.00 38.57 1360 TYR A C 1
ATOM 2859 O O . TYR A 1 379 ? 40.201 16.458 123.352 1.00 39.18 1360 TYR A O 1
ATOM 2868 N N . THR A 1 380 ? 38.577 14.903 123.235 1.00 33.83 1361 THR A N 1
ATOM 2869 C CA . THR A 1 380 ? 37.981 15.251 124.517 1.00 29.57 1361 THR A CA 1
ATOM 2870 C C . THR A 1 380 ? 38.732 14.565 125.652 1.00 26.95 1361 THR A C 1
ATOM 2871 O O . THR A 1 380 ? 38.968 13.369 125.613 1.00 26.56 1361 THR A O 1
ATOM 2875 N N . LYS A 1 381 ? 39.102 15.332 126.668 1.00 26.80 1362 LYS A N 1
ATOM 2876 C CA . LYS A 1 381 ? 39.837 14.799 127.813 1.00 25.38 1362 LYS A CA 1
ATOM 2877 C C . LYS A 1 381 ? 38.929 14.563 129.025 1.00 24.95 1362 LYS A C 1
ATOM 2878 O O . LYS A 1 381 ? 39.240 13.760 129.910 1.00 25.10 1362 LYS A O 1
ATOM 2884 N N . SER A 1 382 ? 37.806 15.262 129.081 1.00 25.16 1363 SER A N 1
ATOM 2885 C CA . SER A 1 382 ? 36.885 15.060 130.192 1.00 26.52 1363 SER A CA 1
ATOM 2886 C C . SER A 1 382 ? 35.555 15.714 129.891 1.00 26.21 1363 SER A C 1
ATOM 2887 O O . SER A 1 382 ? 35.469 16.640 129.084 1.00 27.55 1363 SER A O 1
ATOM 2890 N N . THR A 1 383 ? 34.517 15.210 130.535 1.00 25.52 1364 THR A N 1
ATOM 2891 C CA . THR A 1 383 ? 33.186 15.746 130.348 1.00 24.91 1364 THR A CA 1
ATOM 2892 C C . THR A 1 383 ? 32.527 15.912 131.705 1.00 25.65 1364 THR A C 1
ATOM 2893 O O . THR A 1 383 ? 32.616 15.037 132.580 1.00 26.67 1364 THR A O 1
ATOM 2897 N N . GLU A 1 384 ? 31.866 17.043 131.887 1.00 25.51 1365 GLU A N 1
ATOM 2898 C CA . GLU A 1 384 ? 31.213 17.301 133.149 1.00 25.69 1365 GLU A CA 1
ATOM 2899 C C . GLU A 1 384 ? 29.883 17.968 132.965 1.00 26.77 1365 GLU A C 1
ATOM 2900 O O . GLU A 1 384 ? 29.800 19.013 132.316 1.00 30.19 1365 GLU A O 1
ATOM 2906 N N . GLU A 1 385 ? 28.838 17.374 133.533 1.00 25.98 1366 GLU A N 1
ATOM 2907 C CA . GLU A 1 385 ? 27.507 17.959 133.421 1.00 24.59 1366 GLU A CA 1
ATOM 2908 C C . GLU A 1 385 ? 27.109 18.620 134.711 1.00 23.31 1366 GLU A C 1
ATOM 2909 O O . GLU A 1 385 ? 27.320 18.087 135.788 1.00 22.40 1366 GLU A O 1
ATOM 2915 N N . ILE A 1 386 ? 26.518 19.793 134.596 1.00 24.77 1367 ILE A N 1
ATOM 2916 C CA . ILE A 1 386 ? 26.098 20.527 135.771 1.00 25.70 1367 ILE A CA 1
ATOM 2917 C C . ILE A 1 386 ? 24.627 20.908 135.706 1.00 26.30 1367 ILE A C 1
ATOM 2918 O O . ILE A 1 386 ? 24.173 21.565 134.778 1.00 25.95 1367 ILE A O 1
ATOM 2923 N N . LEU A 1 387 ? 23.890 20.462 136.707 1.00 27.50 1368 LEU A N 1
ATOM 2924 C CA . LEU A 1 387 ? 22.477 20.736 136.816 1.00 28.08 1368 LEU A CA 1
ATOM 2925 C C . LEU A 1 387 ? 22.233 22.171 137.258 1.00 30.10 1368 LEU A C 1
ATOM 2926 O O . LEU A 1 387 ? 22.759 22.612 138.305 1.00 32.33 1368 LEU A O 1
ATOM 2931 N N . LEU A 1 388 ? 21.399 22.875 136.496 1.00 29.24 1369 LEU A N 1
ATOM 2932 C CA . LEU A 1 388 ? 21.053 24.250 136.826 1.00 28.65 1369 LEU A CA 1
ATOM 2933 C C . LEU A 1 388 ? 19.594 24.361 137.364 1.00 30.65 1369 LEU A C 1
ATOM 2934 O O . LEU A 1 388 ? 19.003 25.451 137.320 1.00 32.02 1369 LEU A O 1
ATOM 2939 N N . ASN A 1 389 ? 19.011 23.247 137.842 1.00 30.78 1370 ASN A N 1
ATOM 2940 C CA . ASN A 1 389 ? 17.636 23.240 138.406 1.00 30.23 1370 ASN A CA 1
ATOM 2941 C C . ASN A 1 389 ? 17.551 22.584 139.797 1.00 31.44 1370 ASN A C 1
ATOM 2942 O O . ASN A 1 389 ? 18.595 22.125 140.339 1.00 33.45 1370 ASN A O 1
ATOM 2947 N N . HIS B 1 19 ? 71.796 32.607 150.020 1.00 74.00 2000 HIS B N 1
ATOM 2948 C CA . HIS B 1 19 ? 71.790 31.425 149.117 1.00 75.06 2000 HIS B CA 1
ATOM 2949 C C . HIS B 1 19 ? 71.018 30.237 149.716 1.00 71.10 2000 HIS B C 1
ATOM 2950 O O . HIS B 1 19 ? 71.432 29.683 150.728 1.00 70.10 2000 HIS B O 1
ATOM 2957 N N . MET B 1 20 ? 69.899 29.854 149.093 1.00 63.70 2001 MET B N 1
ATOM 2958 C CA . MET B 1 20 ? 69.081 28.719 149.555 1.00 57.35 2001 MET B CA 1
ATOM 2959 C C . MET B 1 20 ? 68.232 28.071 148.449 1.00 52.79 2001 MET B C 1
ATOM 2960 O O . MET B 1 20 ? 67.976 28.678 147.412 1.00 49.58 2001 MET B O 1
ATOM 2965 N N . TYR B 1 21 ? 67.823 26.826 148.681 1.00 49.28 2002 TYR B N 1
ATOM 2966 C CA . TYR B 1 21 ? 66.981 26.077 147.747 1.00 46.05 2002 TYR B CA 1
ATOM 2967 C C . TYR B 1 21 ? 65.743 25.626 148.529 1.00 43.28 2002 TYR B C 1
ATOM 2968 O O . TYR B 1 21 ? 65.854 25.192 149.673 1.00 45.47 2002 TYR B O 1
ATOM 2977 N N . PHE B 1 22 ? 64.565 25.716 147.928 1.00 43.04 2003 PHE B N 1
ATOM 2978 C CA . PHE B 1 22 ? 63.378 25.285 148.643 1.00 41.03 2003 PHE B CA 1
ATOM 2979 C C . PHE B 1 22 ? 63.056 23.826 148.417 1.00 42.90 2003 PHE B C 1
ATOM 2980 O O . PHE B 1 22 ? 62.657 23.412 147.336 1.00 42.02 2003 PHE B O 1
ATOM 2988 N N . GLN B 1 23 ? 63.252 23.050 149.472 1.00 44.41 2004 GLN B N 1
ATOM 2989 C CA . GLN B 1 23 ? 63.022 21.615 149.461 1.00 47.86 2004 GLN B CA 1
ATOM 2990 C C . GLN B 1 23 ? 61.541 21.252 149.225 1.00 44.98 2004 GLN B C 1
ATOM 2991 O O . GLN B 1 23 ? 61.218 20.469 148.325 1.00 46.55 2004 GLN B O 1
ATOM 2997 N N . LYS B 1 24 ? 60.641 21.813 150.024 1.00 40.78 2005 LYS B N 1
ATOM 2998 C CA . LYS B 1 24 ? 59.237 21.519 149.843 1.00 36.28 2005 LYS B CA 1
ATOM 2999 C C . LYS B 1 24 ? 58.340 22.660 150.260 1.00 33.96 2005 LYS B C 1
ATOM 3000 O O . LYS B 1 24 ? 58.782 23.619 150.900 1.00 33.95 2005 LYS B O 1
ATOM 3006 N N . ALA B 1 25 ? 57.069 22.538 149.890 1.00 34.29 2006 ALA B N 1
ATOM 3007 C CA . ALA B 1 25 ? 56.071 23.536 150.201 1.00 33.48 2006 ALA B CA 1
ATOM 3008 C C . ALA B 1 25 ? 54.889 22.847 150.829 1.00 32.96 2006 ALA B C 1
ATOM 3009 O O . ALA B 1 25 ? 54.507 21.754 150.424 1.00 32.22 2006 ALA B O 1
ATOM 3011 N N . ARG B 1 26 ? 54.313 23.502 151.827 1.00 33.07 2007 ARG B N 1
ATOM 3012 C CA . ARG B 1 26 ? 53.168 22.964 152.546 1.00 35.68 2007 ARG B CA 1
ATOM 3013 C C . ARG B 1 26 ? 52.028 23.991 152.505 1.00 32.98 2007 ARG B C 1
ATOM 3014 O O . ARG B 1 26 ? 52.133 25.063 153.090 1.00 33.65 2007 ARG B O 1
ATOM 3022 N N . LEU B 1 27 ? 50.948 23.657 151.804 1.00 30.76 2008 LEU B N 1
ATOM 3023 C CA . LEU B 1 27 ? 49.800 24.551 151.664 1.00 28.06 2008 LEU B CA 1
ATOM 3024 C C . LEU B 1 27 ? 48.701 24.205 152.647 1.00 29.75 2008 LEU B C 1
ATOM 3025 O O . LEU B 1 27 ? 47.995 23.201 152.489 1.00 29.33 2008 LEU B O 1
ATOM 3030 N N . ILE B 1 28 ? 48.546 25.058 153.652 1.00 31.79 2009 ILE B N 1
ATOM 3031 C CA . ILE B 1 28 ? 47.548 24.860 154.695 1.00 30.97 2009 ILE B CA 1
ATOM 3032 C C . ILE B 1 28 ? 46.345 25.771 154.518 1.00 33.52 2009 ILE B C 1
ATOM 3033 O O . ILE B 1 28 ? 46.469 26.991 154.554 1.00 31.82 2009 ILE B O 1
ATOM 3038 N N . HIS B 1 29 ? 45.182 25.156 154.341 1.00 33.41 2010 HIS B N 1
ATOM 3039 C CA . HIS B 1 29 ? 43.915 25.871 154.154 1.00 33.25 2010 HIS B CA 1
ATOM 3040 C C . HIS B 1 29 ? 43.181 25.968 155.486 1.00 32.62 2010 HIS B C 1
ATOM 3041 O O . HIS B 1 29 ? 42.771 24.960 156.053 1.00 32.73 2010 HIS B O 1
ATOM 3048 N N . ALA B 1 30 ? 43.028 27.178 155.996 1.00 32.45 2011 ALA B N 1
ATOM 3049 C CA . ALA B 1 30 ? 42.339 27.345 157.261 1.00 31.39 2011 ALA B CA 1
ATOM 3050 C C . ALA B 1 30 ? 41.273 28.422 157.158 1.00 31.33 2011 ALA B C 1
ATOM 3051 O O . ALA B 1 30 ? 41.248 29.194 156.197 1.00 31.08 2011 ALA B O 1
ATOM 3053 N N . GLU B 1 31 ? 40.395 28.462 158.157 1.00 29.77 2012 GLU B N 1
ATOM 3054 C CA . GLU B 1 31 ? 39.300 29.414 158.187 1.00 29.56 2012 GLU B CA 1
ATOM 3055 C C . GLU B 1 31 ? 38.991 29.820 159.619 1.00 30.50 2012 GLU B C 1
ATOM 3056 O O . GLU B 1 31 ? 38.566 28.993 160.425 1.00 30.87 2012 GLU B O 1
ATOM 3062 N N . LEU B 1 32 ? 39.214 31.097 159.927 1.00 30.84 2013 LEU B N 1
ATOM 3063 C CA . LEU B 1 32 ? 38.986 31.644 161.263 1.00 31.21 2013 LEU B CA 1
ATOM 3064 C C . LEU B 1 32 ? 37.639 32.341 161.417 1.00 35.46 2013 LEU B C 1
ATOM 3065 O O . LEU B 1 32 ? 37.222 33.110 160.552 1.00 36.10 2013 LEU B O 1
ATOM 3070 N N . PRO B 1 33 ? 36.932 32.069 162.522 1.00 36.56 2014 PRO B N 1
ATOM 3071 C CA . PRO B 1 33 ? 35.631 32.678 162.788 1.00 35.84 2014 PRO B CA 1
ATOM 3072 C C . PRO B 1 33 ? 35.801 34.142 163.129 1.00 35.89 2014 PRO B C 1
ATOM 3073 O O . PRO B 1 33 ? 36.571 34.498 164.026 1.00 34.10 2014 PRO B O 1
ATOM 3077 N N . LEU B 1 34 ? 35.083 34.993 162.409 1.00 33.75 2015 LEU B N 1
ATOM 3078 C CA . LEU B 1 34 ? 35.151 36.421 162.671 1.00 34.87 2015 LEU B CA 1
ATOM 3079 C C . LEU B 1 34 ? 34.191 36.730 163.794 1.00 36.40 2015 LEU B C 1
ATOM 3080 O O . LEU B 1 34 ? 33.079 36.182 163.835 1.00 36.94 2015 LEU B O 1
ATOM 3085 N N . LEU B 1 35 ? 34.622 37.587 164.715 1.00 38.20 2016 LEU B N 1
ATOM 3086 C CA . LEU B 1 35 ? 33.771 37.978 165.823 1.00 37.86 2016 LEU B CA 1
ATOM 3087 C C . LEU B 1 35 ? 32.501 38.542 165.210 1.00 38.59 2016 LEU B C 1
ATOM 3088 O O . LEU B 1 35 ? 31.405 38.100 165.530 1.00 39.70 2016 LEU B O 1
ATOM 3093 N N . ALA B 1 36 ? 32.654 39.506 164.309 1.00 40.87 2017 ALA B N 1
ATOM 3094 C CA . ALA B 1 36 ? 31.506 40.111 163.635 1.00 43.16 2017 ALA B CA 1
ATOM 3095 C C . ALA B 1 36 ? 31.653 39.969 162.118 1.00 45.03 2017 ALA B C 1
ATOM 3096 O O . ALA B 1 36 ? 32.769 39.952 161.591 1.00 44.84 2017 ALA B O 1
ATOM 3098 N N . PRO B 1 37 ? 30.525 39.867 161.394 1.00 46.28 2018 PRO B N 1
ATOM 3099 C CA . PRO B 1 37 ? 30.545 39.728 159.937 1.00 45.53 2018 PRO B CA 1
ATOM 3100 C C . PRO B 1 37 ? 31.215 40.915 159.272 1.00 45.90 2018 PRO B C 1
ATOM 3101 O O . PRO B 1 37 ? 31.047 42.053 159.696 1.00 46.75 2018 PRO B O 1
ATOM 3105 N N . PHE B 1 38 ? 31.978 40.634 158.228 1.00 46.55 2019 PHE B N 1
ATOM 3106 C CA . PHE B 1 38 ? 32.695 41.661 157.491 1.00 46.34 2019 PHE B CA 1
ATOM 3107 C C . PHE B 1 38 ? 31.942 41.864 156.190 1.00 48.01 2019 PHE B C 1
ATOM 3108 O O . PHE B 1 38 ? 31.697 40.911 155.462 1.00 47.82 2019 PHE B O 1
ATOM 3116 N N . LYS B 1 39 ? 31.565 43.096 155.892 1.00 50.22 2020 LYS B N 1
ATOM 3117 C CA . LYS B 1 39 ? 30.837 43.355 154.658 1.00 52.39 2020 LYS B CA 1
ATOM 3118 C C . LYS B 1 39 ? 31.746 43.690 153.479 1.00 53.29 2020 LYS B C 1
ATOM 3119 O O . LYS B 1 39 ? 32.601 44.567 153.581 1.00 55.63 2020 LYS B O 1
ATOM 3125 N N . THR B 1 40 ? 31.581 42.967 152.372 1.00 52.80 2021 THR B N 1
ATOM 3126 C CA . THR B 1 40 ? 32.352 43.236 151.164 1.00 49.54 2021 THR B CA 1
ATOM 3127 C C . THR B 1 40 ? 31.377 43.861 150.179 1.00 50.85 2021 THR B C 1
ATOM 3128 O O . THR B 1 40 ? 30.207 44.056 150.503 1.00 49.38 2021 THR B O 1
ATOM 3132 N N . SER B 1 41 ? 31.849 44.164 148.975 1.00 50.34 2022 SER B N 1
ATOM 3133 C CA . SER B 1 41 ? 31.017 44.814 147.964 1.00 49.72 2022 SER B CA 1
ATOM 3134 C C . SER B 1 41 ? 29.721 44.088 147.605 1.00 49.96 2022 SER B C 1
ATOM 3135 O O . SER B 1 41 ? 28.640 44.685 147.613 1.00 50.48 2022 SER B O 1
ATOM 3138 N N . TYR B 1 42 ? 29.833 42.802 147.296 1.00 50.85 2023 TYR B N 1
ATOM 3139 C CA . TYR B 1 42 ? 28.673 41.999 146.924 1.00 50.77 2023 TYR B CA 1
ATOM 3140 C C . TYR B 1 42 ? 28.645 40.748 147.807 1.00 49.41 2023 TYR B C 1
ATOM 3141 O O . TYR B 1 42 ? 28.356 39.641 147.347 1.00 46.94 2023 TYR B O 1
ATOM 3150 N N . GLY B 1 43 ? 28.954 40.937 149.087 1.00 47.99 2024 GLY B N 1
ATOM 3151 C CA . GLY B 1 43 ? 28.962 39.820 150.012 1.00 49.06 2024 GLY B CA 1
ATOM 3152 C C . GLY B 1 43 ? 29.155 40.226 151.458 1.00 48.42 2024 GLY B C 1
ATOM 3153 O O . GLY B 1 43 ? 29.217 41.414 151.789 1.00 49.51 2024 GLY B O 1
ATOM 3154 N N . GLU B 1 44 ? 29.238 39.235 152.334 1.00 49.46 2025 GLU B N 1
ATOM 3155 C CA . GLU B 1 44 ? 29.425 39.495 153.750 1.00 48.71 2025 GLU B CA 1
ATOM 3156 C C . GLU B 1 44 ? 30.189 38.310 154.291 1.00 48.64 2025 GLU B C 1
ATOM 3157 O O . GLU B 1 44 ? 29.711 37.180 154.256 1.00 48.09 2025 GLU B O 1
ATOM 3163 N N . LEU B 1 45 ? 31.401 38.569 154.752 1.00 48.82 2026 LEU B N 1
ATOM 3164 C CA . LEU B 1 45 ? 32.224 37.517 155.303 1.00 48.18 2026 LEU B CA 1
ATOM 3165 C C . LEU B 1 45 ? 31.751 37.205 156.709 1.00 49.86 2026 LEU B C 1
ATOM 3166 O O . LEU B 1 45 ? 31.265 38.074 157.431 1.00 48.02 2026 LEU B O 1
ATOM 3171 N N . LYS B 1 46 ? 31.903 35.944 157.074 1.00 49.10 2027 LYS B N 1
ATOM 3172 C CA . LYS B 1 46 ? 31.519 35.426 158.371 1.00 48.28 2027 LYS B CA 1
ATOM 3173 C C . LYS B 1 46 ? 32.800 34.935 159.019 1.00 46.16 2027 LYS B C 1
ATOM 3174 O O . LYS B 1 46 ? 32.833 34.642 160.211 1.00 47.58 2027 LYS B O 1
ATOM 3180 N N . SER B 1 47 ? 33.853 34.872 158.203 1.00 45.75 2028 SER B N 1
ATOM 3181 C CA . SER B 1 47 ? 35.168 34.387 158.621 1.00 40.22 2028 SER B CA 1
ATOM 3182 C C . SER B 1 47 ? 36.259 34.816 157.641 1.00 36.95 2028 SER B C 1
ATOM 3183 O O . SER B 1 47 ? 35.987 35.464 156.634 1.00 34.07 2028 SER B O 1
ATOM 3186 N N . LYS B 1 48 ? 37.495 34.434 157.947 1.00 32.53 2029 LYS B N 1
ATOM 3187 C CA . LYS B 1 48 ? 38.633 34.707 157.063 1.00 31.48 2029 LYS B CA 1
ATOM 3188 C C . LYS B 1 48 ? 39.099 33.372 156.498 1.00 28.78 2029 LYS B C 1
ATOM 3189 O O . LYS B 1 48 ? 39.741 32.587 157.196 1.00 27.61 2029 LYS B O 1
ATOM 3195 N N . ASP B 1 49 ? 38.745 33.110 155.245 1.00 29.77 2030 ASP B N 1
ATOM 3196 C CA . ASP B 1 49 ? 39.151 31.881 154.587 1.00 30.46 2030 ASP B CA 1
ATOM 3197 C C . ASP B 1 49 ? 40.470 32.241 153.900 1.00 28.23 2030 ASP B C 1
ATOM 3198 O O . ASP B 1 49 ? 40.526 33.175 153.089 1.00 27.07 2030 ASP B O 1
ATOM 3203 N N . PHE B 1 50 ? 41.531 31.510 154.232 1.00 26.54 2031 PHE B N 1
ATOM 3204 C CA . PHE B 1 50 ? 42.850 31.802 153.668 1.00 28.12 2031 PHE B CA 1
ATOM 3205 C C . PHE B 1 50 ? 43.748 30.578 153.544 1.00 27.03 2031 PHE B C 1
ATOM 3206 O O . PHE B 1 50 ? 43.366 29.459 153.900 1.00 30.37 2031 PHE B O 1
ATOM 3214 N N . TYR B 1 51 ? 44.947 30.797 153.028 1.00 26.46 2032 TYR B N 1
ATOM 3215 C CA . TYR B 1 51 ? 45.897 29.717 152.931 1.00 24.42 2032 TYR B CA 1
ATOM 3216 C C . TYR B 1 51 ? 47.172 30.176 153.574 1.00 23.89 2032 TYR B C 1
ATOM 3217 O O . TYR B 1 51 ? 47.453 31.373 153.666 1.00 21.94 2032 TYR B O 1
ATOM 3226 N N . ILE B 1 52 ? 47.935 29.205 154.045 1.00 22.54 2033 ILE B N 1
ATOM 3227 C CA . ILE B 1 52 ? 49.219 29.489 154.639 1.00 20.70 2033 ILE B CA 1
ATOM 3228 C C . ILE B 1 52 ? 50.198 28.771 153.749 1.00 20.63 2033 ILE B C 1
ATOM 3229 O O . ILE B 1 52 ? 50.088 27.556 153.563 1.00 18.33 2033 ILE B O 1
ATOM 3234 N N . ILE B 1 53 ? 51.111 29.534 153.155 1.00 20.64 2034 ILE B N 1
ATOM 3235 C CA . ILE B 1 53 ? 52.132 28.950 152.301 1.00 21.64 2034 ILE B CA 1
ATOM 3236 C C . ILE B 1 53 ? 53.372 28.778 153.183 1.00 23.83 2034 ILE B C 1
ATOM 3237 O O . ILE B 1 53 ? 53.954 29.755 153.658 1.00 24.89 2034 ILE B O 1
ATOM 3242 N N . GLU B 1 54 ? 53.727 27.523 153.442 1.00 25.23 2035 GLU B N 1
ATOM 3243 C CA . GLU B 1 54 ? 54.882 27.199 154.263 1.00 26.41 2035 GLU B CA 1
ATOM 3244 C C . GLU B 1 54 ? 55.956 26.702 153.323 1.00 27.84 2035 GLU B C 1
ATOM 3245 O O . GLU B 1 54 ? 55.845 25.618 152.749 1.00 28.36 2035 GLU B O 1
ATOM 3251 N N . LEU B 1 55 ? 56.978 27.526 153.130 1.00 29.04 2036 LEU B N 1
ATOM 3252 C CA . LEU B 1 55 ? 58.099 27.178 152.254 1.00 30.62 2036 LEU B CA 1
ATOM 3253 C C . LEU B 1 55 ? 59.228 26.676 153.144 1.00 30.81 2036 LEU B C 1
ATOM 3254 O O . LEU B 1 55 ? 59.665 27.380 154.055 1.00 30.67 2036 LEU B O 1
ATOM 3259 N N . ILE B 1 56 ? 59.682 25.451 152.906 1.00 33.58 2037 ILE B N 1
ATOM 3260 C CA . ILE B 1 56 ? 60.747 24.899 153.735 1.00 37.86 2037 ILE B CA 1
ATOM 3261 C C . ILE B 1 56 ? 62.096 24.813 153.037 1.00 36.07 2037 ILE B C 1
ATOM 3262 O O . ILE B 1 56 ? 62.256 24.184 151.990 1.00 32.78 2037 ILE B O 1
ATOM 3267 N N . ASN B 1 57 ? 63.061 25.466 153.666 1.00 39.13 2038 ASN B N 1
ATOM 3268 C CA . ASN B 1 57 ? 64.450 25.546 153.216 1.00 44.47 2038 ASN B CA 1
ATOM 3269 C C . ASN B 1 57 ? 65.102 24.176 153.036 1.00 47.33 2038 ASN B C 1
ATOM 3270 O O . ASN B 1 57 ? 64.499 23.133 153.338 1.00 50.59 2038 ASN B O 1
ATOM 3275 N N . GLU B 1 58 ? 66.336 24.167 152.547 1.00 51.41 2039 GLU B N 1
ATOM 3276 C CA . GLU B 1 58 ? 67.041 22.906 152.381 1.00 55.68 2039 GLU B CA 1
ATOM 3277 C C . GLU B 1 58 ? 67.925 22.716 153.617 1.00 53.95 2039 GLU B C 1
ATOM 3278 O O . GLU B 1 58 ? 68.560 21.681 153.802 1.00 53.28 2039 GLU B O 1
ATOM 3284 N N . GLU B 1 59 ? 67.937 23.739 154.466 1.00 52.93 2040 GLU B N 1
ATOM 3285 C CA . GLU B 1 59 ? 68.697 23.728 155.707 1.00 53.60 2040 GLU B CA 1
ATOM 3286 C C . GLU B 1 59 ? 67.752 23.693 156.908 1.00 51.85 2040 GLU B C 1
ATOM 3287 O O . GLU B 1 59 ? 68.163 23.948 158.038 1.00 53.10 2040 GLU B O 1
ATOM 3293 N N . GLY B 1 60 ? 66.478 23.401 156.652 1.00 50.78 2041 GLY B N 1
ATOM 3294 C CA . GLY B 1 60 ? 65.510 23.307 157.729 1.00 45.49 2041 GLY B CA 1
ATOM 3295 C C . GLY B 1 60 ? 64.775 24.564 158.163 1.00 44.63 2041 GLY B C 1
ATOM 3296 O O . GLY B 1 60 ? 64.100 24.551 159.196 1.00 45.35 2041 GLY B O 1
ATOM 3297 N N . ILE B 1 61 ? 64.882 25.651 157.403 1.00 43.50 2042 ILE B N 1
ATOM 3298 C CA . ILE B 1 61 ? 64.178 26.880 157.774 1.00 37.11 2042 ILE B CA 1
ATOM 3299 C C . ILE B 1 61 ? 62.804 26.942 157.120 1.00 39.66 2042 ILE B C 1
ATOM 3300 O O . ILE B 1 61 ? 62.643 26.599 155.948 1.00 35.96 2042 ILE B O 1
ATOM 3305 N N . HIS B 1 62 ? 61.819 27.394 157.890 1.00 39.07 2043 HIS B N 1
ATOM 3306 C CA . HIS B 1 62 ? 60.444 27.495 157.417 1.00 37.57 2043 HIS B CA 1
ATOM 3307 C C . HIS B 1 62 ? 60.030 28.936 157.182 1.00 34.93 2043 HIS B C 1
ATOM 3308 O O . HIS B 1 62 ? 60.078 29.755 158.091 1.00 35.80 2043 HIS B O 1
ATOM 3315 N N . GLY B 1 63 ? 59.619 29.232 155.952 1.00 34.63 2044 GLY B N 1
ATOM 3316 C CA . GLY B 1 63 ? 59.177 30.570 155.606 1.00 30.75 2044 GLY B CA 1
ATOM 3317 C C . GLY B 1 63 ? 57.674 30.534 155.499 1.00 29.32 2044 GLY B C 1
ATOM 3318 O O . GLY B 1 63 ? 57.130 29.574 154.961 1.00 28.29 2044 GLY B O 1
ATOM 3319 N N . TYR B 1 64 ? 57.000 31.565 156.001 1.00 27.93 2045 TYR B N 1
ATOM 3320 C CA . TYR B 1 64 ? 55.539 31.603 155.973 1.00 28.09 2045 TYR B CA 1
ATOM 3321 C C . TYR B 1 64 ? 54.932 32.791 155.252 1.00 28.00 2045 TYR B C 1
ATOM 3322 O O . TYR B 1 64 ? 55.310 33.930 155.492 1.00 29.10 2045 TYR B O 1
ATOM 3331 N N . GLY B 1 65 ? 53.967 32.512 154.387 1.00 28.74 2046 GLY B N 1
ATOM 3332 C CA . GLY B 1 65 ? 53.280 33.560 153.665 1.00 27.11 2046 GLY B CA 1
ATOM 3333 C C . GLY B 1 65 ? 51.799 33.289 153.831 1.00 27.44 2046 GLY B C 1
ATOM 3334 O O . GLY B 1 65 ? 51.423 32.202 154.274 1.00 28.28 2046 GLY B O 1
ATOM 3335 N N . GLU B 1 66 ? 50.956 34.255 153.490 1.00 26.84 2047 GLU B N 1
ATOM 3336 C CA . GLU B 1 66 ? 49.524 34.058 153.621 1.00 29.24 2047 GLU B CA 1
ATOM 3337 C C . GLU B 1 66 ? 48.805 34.543 152.369 1.00 29.44 2047 GLU B C 1
ATOM 3338 O O . GLU B 1 66 ? 49.061 35.645 151.901 1.00 30.67 2047 GLU B O 1
ATOM 3344 N N . LEU B 1 67 ? 47.918 33.714 151.816 1.00 28.80 2048 LEU B N 1
ATOM 3345 C CA . LEU B 1 67 ? 47.153 34.079 150.621 1.00 26.95 2048 LEU B CA 1
ATOM 3346 C C . LEU B 1 67 ? 45.941 34.847 151.128 1.00 27.82 2048 LEU B C 1
ATOM 3347 O O . LEU B 1 67 ? 45.111 34.292 151.835 1.00 30.00 2048 LEU B O 1
ATOM 3352 N N . GLU B 1 68 ? 45.840 36.120 150.769 1.00 30.37 2049 GLU B N 1
ATOM 3353 C CA . GLU B 1 68 ? 44.752 36.970 151.245 1.00 29.58 2049 GLU B CA 1
ATOM 3354 C C . GLU B 1 68 ? 43.495 37.073 150.394 1.00 28.97 2049 GLU B C 1
ATOM 3355 O O . GLU B 1 68 ? 42.487 37.604 150.853 1.00 28.17 2049 GLU B O 1
ATOM 3361 N N . ALA B 1 69 ? 43.553 36.571 149.164 1.00 27.64 2050 ALA B N 1
ATOM 3362 C CA . ALA B 1 69 ? 42.419 36.636 148.239 1.00 27.32 2050 ALA B CA 1
ATOM 3363 C C . ALA B 1 69 ? 41.071 36.294 148.867 1.00 26.82 2050 ALA B C 1
ATOM 3364 O O . ALA B 1 69 ? 40.907 35.269 149.533 1.00 26.49 2050 ALA B O 1
ATOM 3366 N N . PHE B 1 70 ? 40.103 37.177 148.653 1.00 27.67 2051 PHE B N 1
ATOM 3367 C CA . PHE B 1 70 ? 38.757 36.979 149.165 1.00 27.29 2051 PHE B CA 1
ATOM 3368 C C . PHE B 1 70 ? 38.099 35.872 148.365 1.00 26.24 2051 PHE B C 1
ATOM 3369 O O . PHE B 1 70 ? 38.551 35.539 147.269 1.00 24.03 2051 PHE B O 1
ATOM 3377 N N . PRO B 1 71 ? 37.024 35.283 148.904 1.00 23.01 2052 PRO B N 1
ATOM 3378 C CA . PRO B 1 71 ? 36.293 34.202 148.244 1.00 22.54 2052 PRO B CA 1
ATOM 3379 C C . PRO B 1 71 ? 35.537 34.586 146.958 1.00 22.55 2052 PRO B C 1
ATOM 3380 O O . PRO B 1 71 ? 35.352 33.758 146.072 1.00 20.90 2052 PRO B O 1
ATOM 3384 N N . LEU B 1 72 ? 35.104 35.836 146.854 1.00 21.42 2053 LEU B N 1
ATOM 3385 C CA . LEU B 1 72 ? 34.386 36.284 145.665 1.00 23.55 2053 LEU B CA 1
ATOM 3386 C C . LEU B 1 72 ? 35.198 37.336 144.929 1.00 22.33 2053 LEU B C 1
ATOM 3387 O O . LEU B 1 72 ? 35.895 38.129 145.546 1.00 24.03 2053 LEU B O 1
ATOM 3392 N N . PRO B 1 73 ? 35.106 37.371 143.598 1.00 20.81 2054 PRO B N 1
ATOM 3393 C CA . PRO B 1 73 ? 35.873 38.373 142.866 1.00 21.94 2054 PRO B CA 1
ATOM 3394 C C . PRO B 1 73 ? 35.128 39.706 142.916 1.00 24.33 2054 PRO B C 1
ATOM 3395 O O . PRO B 1 73 ? 34.868 40.329 141.870 1.00 24.51 2054 PRO B O 1
ATOM 3399 N N . ASP B 1 74 ? 34.766 40.133 144.127 1.00 26.13 2055 ASP B N 1
ATOM 3400 C CA . ASP B 1 74 ? 34.060 41.393 144.281 1.00 25.74 2055 ASP B CA 1
ATOM 3401 C C . ASP B 1 74 ? 34.984 42.503 144.752 1.00 25.82 2055 ASP B C 1
ATOM 3402 O O . ASP B 1 74 ? 34.554 43.630 144.896 1.00 26.15 2055 ASP B O 1
ATOM 3407 N N . TYR B 1 75 ? 36.253 42.180 144.989 1.00 24.35 2056 TYR B N 1
ATOM 3408 C CA . TYR B 1 75 ? 37.249 43.180 145.380 1.00 23.67 2056 TYR B CA 1
ATOM 3409 C C . TYR B 1 75 ? 38.127 43.379 144.148 1.00 23.49 2056 TYR B C 1
ATOM 3410 O O . TYR B 1 75 ? 38.056 44.422 143.499 1.00 23.23 2056 TYR B O 1
ATOM 3419 N N . THR B 1 76 ? 38.974 42.388 143.853 1.00 23.34 2057 THR B N 1
ATOM 3420 C CA . THR B 1 76 ? 39.806 42.408 142.645 1.00 23.37 2057 THR B CA 1
ATOM 3421 C C . THR B 1 76 ? 39.450 41.113 141.897 1.00 20.43 2057 THR B C 1
ATOM 3422 O O . THR B 1 76 ? 38.640 40.330 142.397 1.00 22.19 2057 THR B O 1
ATOM 3426 N N . GLU B 1 77 ? 40.025 40.876 140.720 1.00 20.76 2058 GLU B N 1
ATOM 3427 C CA . GLU B 1 77 ? 39.675 39.666 139.963 1.00 21.78 2058 GLU B CA 1
ATOM 3428 C C . GLU B 1 77 ? 40.029 38.380 140.656 1.00 19.77 2058 GLU B C 1
ATOM 3429 O O . GLU B 1 77 ? 39.413 37.363 140.383 1.00 22.18 2058 GLU B O 1
ATOM 3435 N N . GLU B 1 78 ? 41.016 38.412 141.540 1.00 19.59 2059 GLU B N 1
ATOM 3436 C CA . GLU B 1 78 ? 41.438 37.204 142.233 1.00 21.18 2059 GLU B CA 1
ATOM 3437 C C . GLU B 1 78 ? 40.485 36.673 143.293 1.00 20.95 2059 GLU B C 1
ATOM 3438 O O . GLU B 1 78 ? 39.725 37.424 143.896 1.00 21.25 2059 GLU B O 1
ATOM 3444 N N . THR B 1 79 ? 40.534 35.357 143.491 1.00 21.44 2060 THR B N 1
ATOM 3445 C CA . THR B 1 79 ? 39.738 34.669 144.505 1.00 20.28 2060 THR B CA 1
ATOM 3446 C C . THR B 1 79 ? 40.645 33.598 145.119 1.00 20.53 2060 THR B C 1
ATOM 3447 O O . THR B 1 79 ? 41.587 33.124 144.479 1.00 19.73 2060 THR B O 1
ATOM 3451 N N . LEU B 1 80 ? 40.363 33.232 146.362 1.00 20.19 2061 LEU B N 1
ATOM 3452 C CA . LEU B 1 80 ? 41.147 32.240 147.080 1.00 20.20 2061 LEU B CA 1
ATOM 3453 C C . LEU B 1 80 ? 41.326 30.933 146.300 1.00 20.72 2061 LEU B C 1
ATOM 3454 O O . LEU B 1 80 ? 42.448 30.456 146.122 1.00 21.93 2061 LEU B O 1
ATOM 3459 N N . SER B 1 81 ? 40.216 30.361 145.838 1.00 20.53 2062 SER B N 1
ATOM 3460 C CA . SER B 1 81 ? 40.222 29.114 145.084 1.00 22.31 2062 SER B CA 1
ATOM 3461 C C . SER B 1 81 ? 41.017 29.188 143.791 1.00 25.16 2062 SER B C 1
ATOM 3462 O O . SER B 1 81 ? 41.743 28.253 143.464 1.00 27.46 2062 SER B O 1
ATOM 3465 N N . SER B 1 82 ? 40.889 30.295 143.062 1.00 27.70 2063 SER B N 1
ATOM 3466 C CA . SER B 1 82 ? 41.614 30.472 141.811 1.00 27.22 2063 SER B CA 1
ATOM 3467 C C . SER B 1 82 ? 43.074 30.854 142.050 1.00 27.43 2063 SER B C 1
ATOM 3468 O O . SER B 1 82 ? 43.948 30.456 141.293 1.00 27.29 2063 SER B O 1
ATOM 3471 N N . ALA B 1 83 ? 43.342 31.621 143.098 1.00 27.54 2064 ALA B N 1
ATOM 3472 C CA . ALA B 1 83 ? 44.706 32.044 143.369 1.00 29.00 2064 ALA B CA 1
ATOM 3473 C C . ALA B 1 83 ? 45.577 30.888 143.831 1.00 30.64 2064 ALA B C 1
ATOM 3474 O O . ALA B 1 83 ? 46.713 30.727 143.373 1.00 30.63 2064 ALA B O 1
ATOM 3476 N N . ILE B 1 84 ? 45.044 30.082 144.741 1.00 28.73 2065 ILE B N 1
ATOM 3477 C CA . ILE B 1 84 ? 45.792 28.948 145.241 1.00 25.58 2065 ILE B CA 1
ATOM 3478 C C . ILE B 1 84 ? 46.016 27.986 144.081 1.00 25.90 2065 ILE B C 1
ATOM 3479 O O . ILE B 1 84 ? 46.942 27.194 144.091 1.00 28.07 2065 ILE B O 1
ATOM 3484 N N . LEU B 1 85 ? 45.165 28.067 143.071 1.00 23.85 2066 LEU B N 1
ATOM 3485 C CA . LEU B 1 85 ? 45.297 27.210 141.903 1.00 21.82 2066 LEU B CA 1
ATOM 3486 C C . LEU B 1 85 ? 46.499 27.706 141.096 1.00 19.94 2066 LEU B C 1
ATOM 3487 O O . LEU B 1 85 ? 47.304 26.918 140.623 1.00 19.72 2066 LEU B O 1
ATOM 3492 N N . ILE B 1 86 ? 46.617 29.023 140.951 1.00 20.37 2067 ILE B N 1
ATOM 3493 C CA . ILE B 1 86 ? 47.735 29.630 140.217 1.00 20.56 2067 ILE B CA 1
ATOM 3494 C C . ILE B 1 86 ? 49.040 29.344 140.988 1.00 20.62 2067 ILE B C 1
ATOM 3495 O O . ILE B 1 86 ? 50.085 29.094 140.381 1.00 21.46 2067 ILE B O 1
ATOM 3500 N N . ILE B 1 87 ? 48.974 29.358 142.321 1.00 19.95 2068 ILE B N 1
ATOM 3501 C CA . ILE B 1 87 ? 50.152 29.070 143.135 1.00 17.60 2068 ILE B CA 1
ATOM 3502 C C . ILE B 1 87 ? 50.668 27.671 142.836 1.00 18.86 2068 ILE B C 1
ATOM 3503 O O . ILE B 1 87 ? 51.854 27.468 142.627 1.00 17.21 2068 ILE B O 1
ATOM 3508 N N . LYS B 1 88 ? 49.762 26.708 142.826 1.00 20.95 2069 LYS B N 1
ATOM 3509 C CA . LYS B 1 88 ? 50.128 25.327 142.566 1.00 23.31 2069 LYS B CA 1
ATOM 3510 C C . LYS B 1 88 ? 50.588 25.085 141.141 1.00 24.99 2069 LYS B C 1
ATOM 3511 O O . LYS B 1 88 ? 51.617 24.458 140.917 1.00 25.66 2069 LYS B O 1
ATOM 3517 N N . GLU B 1 89 ? 49.829 25.590 140.178 1.00 25.30 2070 GLU B N 1
ATOM 3518 C CA . GLU B 1 89 ? 50.148 25.398 138.782 1.00 25.83 2070 GLU B CA 1
ATOM 3519 C C . GLU B 1 89 ? 51.142 26.361 138.161 1.00 26.53 2070 GLU B C 1
ATOM 3520 O O . GLU B 1 89 ? 51.716 26.065 137.114 1.00 23.26 2070 GLU B O 1
ATOM 3526 N N . GLN B 1 90 ? 51.362 27.503 138.800 1.00 25.60 2071 GLN B N 1
ATOM 3527 C CA . GLN B 1 90 ? 52.228 28.501 138.201 1.00 24.51 2071 GLN B CA 1
ATOM 3528 C C . GLN B 1 90 ? 53.430 28.994 138.993 1.00 23.43 2071 GLN B C 1
ATOM 3529 O O . GLN B 1 90 ? 54.528 29.097 138.450 1.00 22.49 2071 GLN B O 1
ATOM 3535 N N . LEU B 1 91 ? 53.240 29.306 140.266 1.00 23.44 2072 LEU B N 1
ATOM 3536 C CA . LEU B 1 91 ? 54.349 29.829 141.053 1.00 22.89 2072 LEU B CA 1
ATOM 3537 C C . LEU B 1 91 ? 55.313 28.804 141.652 1.00 24.08 2072 LEU B C 1
ATOM 3538 O O . LEU B 1 91 ? 56.527 28.918 141.492 1.00 23.04 2072 LEU B O 1
ATOM 3543 N N . LEU B 1 92 ? 54.785 27.800 142.335 1.00 24.39 2073 LEU B N 1
ATOM 3544 C CA . LEU B 1 92 ? 55.636 26.799 142.950 1.00 26.40 2073 LEU B CA 1
ATOM 3545 C C . LEU B 1 92 ? 56.510 26.016 141.980 1.00 30.09 2073 LEU B C 1
ATOM 3546 O O . LEU B 1 92 ? 57.627 25.665 142.319 1.00 29.06 2073 LEU B O 1
ATOM 3551 N N . PRO B 1 93 ? 56.036 25.737 140.760 1.00 27.67 2074 PRO B N 1
ATOM 3552 C CA . PRO B 1 93 ? 56.906 24.985 139.844 1.00 31.23 2074 PRO B CA 1
ATOM 3553 C C . PRO B 1 93 ? 58.208 25.742 139.503 1.00 33.68 2074 PRO B C 1
ATOM 3554 O O . PRO B 1 93 ? 59.243 25.138 139.220 1.00 32.07 2074 PRO B O 1
ATOM 3558 N N . LEU B 1 94 ? 58.143 27.068 139.523 1.00 33.78 2075 LEU B N 1
ATOM 3559 C CA . LEU B 1 94 ? 59.295 27.898 139.213 1.00 33.91 2075 LEU B CA 1
ATOM 3560 C C . LEU B 1 94 ? 60.400 27.811 140.250 1.00 38.42 2075 LEU B C 1
ATOM 3561 O O . LEU B 1 94 ? 61.572 27.954 139.915 1.00 38.07 2075 LEU B O 1
ATOM 3566 N N . LEU B 1 95 ? 60.026 27.606 141.510 1.00 38.13 2076 LEU B N 1
ATOM 3567 C CA . LEU B 1 95 ? 60.997 27.508 142.600 1.00 37.45 2076 LEU B CA 1
ATOM 3568 C C . LEU B 1 95 ? 61.627 26.121 142.658 1.00 39.71 2076 LEU B C 1
ATOM 3569 O O . LEU B 1 95 ? 62.744 25.959 143.135 1.00 38.76 2076 LEU B O 1
ATOM 3574 N N . ALA B 1 96 ? 60.883 25.129 142.181 1.00 44.81 2077 ALA B N 1
ATOM 3575 C CA . ALA B 1 96 ? 61.305 23.731 142.183 1.00 47.46 2077 ALA B CA 1
ATOM 3576 C C . ALA B 1 96 ? 62.793 23.540 141.999 1.00 49.49 2077 ALA B C 1
ATOM 3577 O O . ALA B 1 96 ? 63.501 23.047 142.882 1.00 50.54 2077 ALA B O 1
ATOM 3579 N N . GLN B 1 97 ? 63.263 23.926 140.829 1.00 51.27 2078 GLN B N 1
ATOM 3580 C CA . GLN B 1 97 ? 64.672 23.784 140.500 1.00 54.37 2078 GLN B CA 1
ATOM 3581 C C . GLN B 1 97 ? 65.601 24.778 141.224 1.00 51.04 2078 GLN B C 1
ATOM 3582 O O . GLN B 1 97 ? 66.536 24.407 141.925 1.00 49.69 2078 GLN B O 1
ATOM 3588 N N . ARG B 1 98 ? 65.280 26.046 141.029 1.00 49.94 2079 ARG B N 1
ATOM 3589 C CA . ARG B 1 98 ? 65.992 27.211 141.507 1.00 48.71 2079 ARG B CA 1
ATOM 3590 C C . ARG B 1 98 ? 66.749 27.355 142.805 1.00 45.69 2079 ARG B C 1
ATOM 3591 O O . ARG B 1 98 ? 66.393 26.810 143.847 1.00 46.49 2079 ARG B O 1
ATOM 3599 N N . LYS B 1 99 ? 67.804 28.159 142.690 1.00 44.07 2080 LYS B N 1
ATOM 3600 C CA . LYS B 1 99 ? 68.688 28.545 143.778 1.00 43.32 2080 LYS B CA 1
ATOM 3601 C C . LYS B 1 99 ? 68.312 30.006 143.940 1.00 40.68 2080 LYS B C 1
ATOM 3602 O O . LYS B 1 99 ? 68.346 30.756 142.977 1.00 42.19 2080 LYS B O 1
ATOM 3608 N N . ILE B 1 100 ? 67.928 30.413 145.138 1.00 39.94 2081 ILE B N 1
ATOM 3609 C CA . ILE B 1 100 ? 67.529 31.795 145.343 1.00 37.96 2081 ILE B CA 1
ATOM 3610 C C . ILE B 1 100 ? 68.588 32.493 146.179 1.00 40.07 2081 ILE B C 1
ATOM 3611 O O . ILE B 1 100 ? 68.944 32.020 147.255 1.00 37.95 2081 ILE B O 1
ATOM 3616 N N . ARG B 1 101 ? 69.098 33.612 145.668 1.00 42.64 2082 ARG B N 1
ATOM 3617 C CA . ARG B 1 101 ? 70.115 34.399 146.365 1.00 46.96 2082 ARG B CA 1
ATOM 3618 C C . ARG B 1 101 ? 69.548 35.606 147.122 1.00 47.42 2082 ARG B C 1
ATOM 3619 O O . ARG B 1 101 ? 69.985 35.908 148.222 1.00 49.95 2082 ARG B O 1
ATOM 3627 N N . LYS B 1 102 ? 68.585 36.303 146.539 1.00 47.44 2083 LYS B N 1
ATOM 3628 C CA . LYS B 1 102 ? 67.987 37.443 147.218 1.00 46.09 2083 LYS B CA 1
ATOM 3629 C C . LYS B 1 102 ? 66.485 37.228 147.262 1.00 46.12 2083 LYS B C 1
ATOM 3630 O O . LYS B 1 102 ? 65.900 36.709 146.315 1.00 45.95 2083 LYS B O 1
ATOM 3636 N N . PRO B 1 103 ? 65.833 37.617 148.362 1.00 44.76 2084 PRO B N 1
ATOM 3637 C CA . PRO B 1 103 ? 64.392 37.395 148.348 1.00 45.15 2084 PRO B CA 1
ATOM 3638 C C . PRO B 1 103 ? 63.775 38.137 147.170 1.00 46.12 2084 PRO B C 1
ATOM 3639 O O . PRO B 1 103 ? 62.738 37.730 146.645 1.00 50.10 2084 PRO B O 1
ATOM 3643 N N . GLU B 1 104 ? 64.422 39.214 146.737 1.00 45.24 2085 GLU B N 1
ATOM 3644 C CA . GLU B 1 104 ? 63.895 39.982 145.620 1.00 44.45 2085 GLU B CA 1
ATOM 3645 C C . GLU B 1 104 ? 64.003 39.298 144.254 1.00 42.31 2085 GLU B C 1
ATOM 3646 O O . GLU B 1 104 ? 63.462 39.796 143.272 1.00 42.55 2085 GLU B O 1
ATOM 3652 N N . GLU B 1 105 ? 64.689 38.165 144.172 1.00 39.54 2086 GLU B N 1
ATOM 3653 C CA . GLU B 1 105 ? 64.778 37.473 142.885 1.00 38.32 2086 GLU B CA 1
ATOM 3654 C C . GLU B 1 105 ? 63.392 36.904 142.551 1.00 36.73 2086 GLU B C 1
ATOM 3655 O O . GLU B 1 105 ? 63.090 36.612 141.397 1.00 35.67 2086 GLU B O 1
ATOM 3661 N N . ILE B 1 106 ? 62.557 36.748 143.577 1.00 36.82 2087 ILE B N 1
ATOM 3662 C CA . ILE B 1 106 ? 61.224 36.181 143.418 1.00 35.29 2087 ILE B CA 1
ATOM 3663 C C . ILE B 1 106 ? 60.276 36.986 142.533 1.00 36.28 2087 ILE B C 1
ATOM 3664 O O . ILE B 1 106 ? 59.559 36.415 141.709 1.00 34.79 2087 ILE B O 1
ATOM 3669 N N . GLN B 1 107 ? 60.259 38.305 142.702 1.00 36.27 2088 GLN B N 1
ATOM 3670 C CA . GLN B 1 107 ? 59.399 39.120 141.867 1.00 39.09 2088 GLN B CA 1
ATOM 3671 C C . GLN B 1 107 ? 59.806 38.930 140.413 1.00 39.25 2088 GLN B C 1
ATOM 3672 O O . GLN B 1 107 ? 58.955 38.900 139.525 1.00 42.79 2088 GLN B O 1
ATOM 3678 N N . GLU B 1 108 ? 61.108 38.784 140.184 1.00 40.52 2089 GLU B N 1
ATOM 3679 C CA . GLU B 1 108 ? 61.648 38.611 138.850 1.00 38.31 2089 GLU B CA 1
ATOM 3680 C C . GLU B 1 108 ? 61.187 37.365 138.138 1.00 36.35 2089 GLU B C 1
ATOM 3681 O O . GLU B 1 108 ? 60.664 37.463 137.043 1.00 37.59 2089 GLU B O 1
ATOM 3687 N N . LEU B 1 109 ? 61.361 36.189 138.725 1.00 34.96 2090 LEU B N 1
ATOM 3688 C CA . LEU B 1 109 ? 60.931 35.013 137.989 1.00 34.99 2090 LEU B CA 1
ATOM 3689 C C . LEU B 1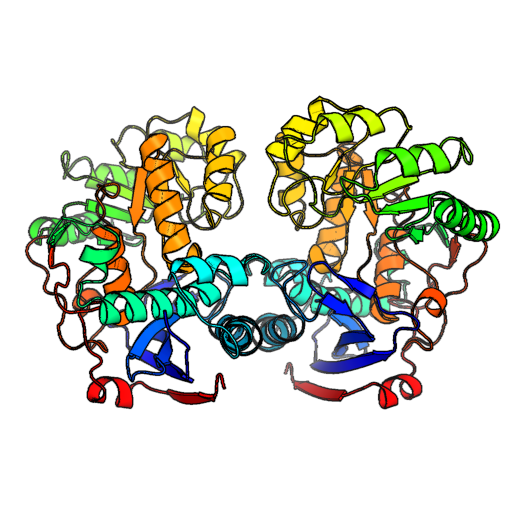 109 ? 59.424 34.939 137.833 1.00 35.44 2090 LEU B C 1
ATOM 3690 O O . LEU B 1 109 ? 58.917 34.157 137.027 1.00 34.96 2090 LEU B O 1
ATOM 3695 N N . PHE B 1 110 ? 58.706 35.762 138.591 1.00 32.45 2091 PHE B N 1
ATOM 3696 C CA . PHE B 1 110 ? 57.256 35.803 138.479 1.00 30.86 2091 PHE B CA 1
ATOM 3697 C C . PHE B 1 110 ? 56.884 36.977 137.571 1.00 30.82 2091 PHE B C 1
ATOM 3698 O O . PHE B 1 110 ? 55.712 37.172 137.244 1.00 32.52 2091 PHE B O 1
ATOM 3706 N N . SER B 1 111 ? 57.881 37.758 137.168 1.00 30.72 2092 SER B N 1
ATOM 3707 C CA . SER B 1 111 ? 57.649 38.933 136.330 1.00 30.33 2092 SER B CA 1
ATOM 3708 C C . SER B 1 111 ? 56.864 38.676 135.051 1.00 28.06 2092 SER B C 1
ATOM 3709 O O . SER B 1 111 ? 56.005 39.463 134.687 1.00 26.28 2092 SER B O 1
ATOM 3712 N N . TRP B 1 112 ? 57.151 37.573 134.376 1.00 27.92 2093 TRP B N 1
ATOM 3713 C CA . TRP B 1 112 ? 56.458 37.267 133.139 1.00 28.90 2093 TRP B CA 1
ATOM 3714 C C . TRP B 1 112 ? 54.985 36.965 133.344 1.00 32.12 2093 TRP B C 1
ATOM 3715 O O . TRP B 1 112 ? 54.211 36.898 132.377 1.00 33.16 2093 TRP B O 1
ATOM 3726 N N . ILE B 1 113 ? 54.589 36.770 134.598 1.00 33.07 2094 ILE B N 1
ATOM 3727 C CA . ILE B 1 113 ? 53.199 36.480 134.887 1.00 31.87 2094 ILE B CA 1
ATOM 3728 C C . ILE B 1 113 ? 52.387 37.759 135.006 1.00 30.28 2094 ILE B C 1
ATOM 3729 O O . ILE B 1 113 ? 52.739 38.657 135.766 1.00 29.98 2094 ILE B O 1
ATOM 3734 N N . GLN B 1 114 ? 51.305 37.829 134.233 1.00 27.40 2095 GLN B N 1
ATOM 3735 C CA . GLN B 1 114 ? 50.403 38.973 134.219 1.00 26.40 2095 GLN B CA 1
ATOM 3736 C C . GLN B 1 114 ? 49.387 38.889 135.353 1.00 26.34 2095 GLN B C 1
ATOM 3737 O O . GLN B 1 114 ? 48.746 37.852 135.536 1.00 26.45 2095 GLN B O 1
ATOM 3743 N N . GLY B 1 115 ? 49.231 39.981 136.103 1.00 26.22 2096 GLY B N 1
ATOM 3744 C CA . GLY B 1 115 ? 48.289 39.993 137.211 1.00 24.86 2096 GLY B CA 1
ATOM 3745 C C . GLY B 1 115 ? 48.595 38.924 138.248 1.00 23.72 2096 GLY B C 1
ATOM 3746 O O . GLY B 1 115 ? 49.757 38.605 138.488 1.00 22.56 2096 GLY B O 1
ATOM 3747 N N . ASN B 1 116 ? 47.555 38.374 138.866 1.00 24.95 2097 ASN B N 1
ATOM 3748 C CA . ASN B 1 116 ? 47.725 37.335 139.868 1.00 24.49 2097 ASN B CA 1
ATOM 3749 C C . ASN B 1 116 ? 48.674 37.765 140.976 1.00 26.54 2097 ASN B C 1
ATOM 3750 O O . ASN B 1 116 ? 49.480 36.970 141.441 1.00 25.92 2097 ASN B O 1
ATOM 3755 N N . GLU B 1 117 ? 48.557 39.016 141.411 1.00 28.22 2098 GLU B N 1
ATOM 3756 C CA . GLU B 1 117 ? 49.432 39.554 142.451 1.00 30.08 2098 GLU B CA 1
ATOM 3757 C C . GLU B 1 117 ? 49.291 38.929 143.822 1.00 29.80 2098 GLU B C 1
ATOM 3758 O O . GLU B 1 117 ? 50.273 38.747 144.533 1.00 30.58 2098 GLU B O 1
ATOM 3764 N N . MET B 1 118 ? 48.068 38.614 144.209 1.00 29.29 2099 MET B N 1
ATOM 3765 C CA . MET B 1 118 ? 47.858 38.049 145.529 1.00 26.54 2099 MET B CA 1
ATOM 3766 C C . MET B 1 118 ? 48.372 36.626 145.648 1.00 24.90 2099 MET B C 1
ATOM 3767 O O . MET B 1 118 ? 48.622 36.146 146.752 1.00 23.87 2099 MET B O 1
ATOM 3772 N N . ALA B 1 119 ? 48.531 35.955 144.517 1.00 24.89 2100 ALA B N 1
ATOM 3773 C CA . ALA B 1 119 ? 49.062 34.608 144.538 1.00 24.79 2100 ALA B CA 1
ATOM 3774 C C . ALA B 1 119 ? 50.564 34.777 144.715 1.00 25.20 2100 ALA B C 1
ATOM 3775 O O . ALA B 1 119 ? 51.177 34.137 145.564 1.00 23.96 2100 ALA B O 1
ATOM 3777 N N . LYS B 1 120 ? 51.153 35.663 143.919 1.00 23.25 2101 LYS B N 1
ATOM 3778 C CA . LYS B 1 120 ? 52.583 35.919 143.997 1.00 22.21 2101 LYS B CA 1
ATOM 3779 C C . LYS B 1 120 ? 52.984 36.315 145.409 1.00 23.33 2101 LYS B C 1
ATOM 3780 O O . LYS B 1 120 ? 53.968 35.809 145.952 1.00 23.53 2101 LYS B O 1
ATOM 3786 N N . ALA B 1 121 ? 52.212 37.229 145.994 1.00 25.36 2102 ALA B N 1
ATOM 3787 C CA . ALA B 1 121 ? 52.475 37.743 147.335 1.00 24.00 2102 ALA B CA 1
ATOM 3788 C C . ALA B 1 121 ? 52.557 36.661 148.385 1.00 23.70 2102 ALA B C 1
ATOM 3789 O O . ALA B 1 121 ? 53.468 36.647 149.191 1.00 23.06 2102 ALA B O 1
ATOM 3791 N N . ALA B 1 122 ? 51.595 35.756 148.376 1.00 24.16 2103 ALA B N 1
ATOM 3792 C CA . ALA B 1 122 ? 51.574 34.672 149.340 1.00 25.14 2103 ALA B CA 1
ATOM 3793 C C . ALA B 1 122 ? 52.875 33.871 149.306 1.00 26.25 2103 ALA B C 1
ATOM 3794 O O . ALA B 1 122 ? 53.428 33.529 150.349 1.00 25.96 2103 ALA B O 1
ATOM 3796 N N . VAL B 1 123 ? 53.359 33.573 148.102 1.00 25.65 2104 VAL B N 1
ATOM 3797 C CA . VAL B 1 123 ? 54.581 32.799 147.935 1.00 23.92 2104 VAL B CA 1
ATOM 3798 C C . VAL B 1 123 ? 55.824 33.631 148.185 1.00 24.92 2104 VAL B C 1
ATOM 3799 O O . VAL B 1 123 ? 56.729 33.201 148.889 1.00 23.96 2104 VAL B O 1
ATOM 3803 N N . GLU B 1 124 ? 55.868 34.830 147.611 1.00 28.16 2105 GLU B N 1
ATOM 3804 C CA . GLU B 1 124 ? 57.033 35.700 147.768 1.00 30.56 2105 GLU B CA 1
ATOM 3805 C C . GLU B 1 124 ? 57.278 36.139 149.207 1.00 30.38 2105 GLU B C 1
ATOM 3806 O O . GLU B 1 124 ? 58.417 36.168 149.660 1.00 32.38 2105 GLU B O 1
ATOM 3812 N N . LEU B 1 125 ? 56.217 36.495 149.918 1.00 29.84 2106 LEU B N 1
ATOM 3813 C CA . LEU B 1 125 ? 56.356 36.912 151.301 1.00 29.64 2106 LEU B CA 1
ATOM 3814 C C . LEU B 1 125 ? 56.893 35.770 152.142 1.00 31.63 2106 LEU B C 1
ATOM 3815 O O . LEU B 1 125 ? 57.522 36.003 153.170 1.00 33.47 2106 LEU B O 1
ATOM 3820 N N . ALA B 1 126 ? 56.646 34.536 151.710 1.00 32.91 2107 ALA B N 1
ATOM 3821 C CA . ALA B 1 126 ? 57.140 33.374 152.434 1.00 31.94 2107 ALA B CA 1
ATOM 3822 C C . ALA B 1 126 ? 58.644 33.352 152.255 1.00 33.14 2107 ALA B C 1
ATOM 3823 O O . ALA B 1 126 ? 59.389 33.146 153.206 1.00 32.54 2107 ALA B O 1
ATOM 3825 N N . VAL B 1 127 ? 59.086 33.584 151.023 1.00 34.14 2108 VAL B N 1
ATOM 3826 C CA . VAL B 1 127 ? 60.508 33.585 150.711 1.00 32.91 2108 VAL B CA 1
ATOM 3827 C C . VAL B 1 127 ? 61.248 34.658 151.488 1.00 34.30 2108 VAL B C 1
ATOM 3828 O O . VAL B 1 127 ? 62.395 34.441 151.879 1.00 35.20 2108 VAL B O 1
ATOM 3832 N N . TRP B 1 128 ? 60.621 35.813 151.711 1.00 32.60 2109 TRP B N 1
ATOM 3833 C CA . TRP B 1 128 ? 61.294 36.855 152.483 1.00 33.91 2109 TRP B CA 1
ATOM 3834 C C . TRP B 1 128 ? 61.495 36.389 153.919 1.00 34.52 2109 TRP B C 1
ATOM 3835 O O . TRP B 1 128 ? 62.610 36.422 154.432 1.00 36.07 2109 TRP B O 1
ATOM 3846 N N . ASP B 1 129 ? 60.417 35.946 154.557 1.00 36.00 2110 ASP B N 1
ATOM 3847 C CA . ASP B 1 129 ? 60.470 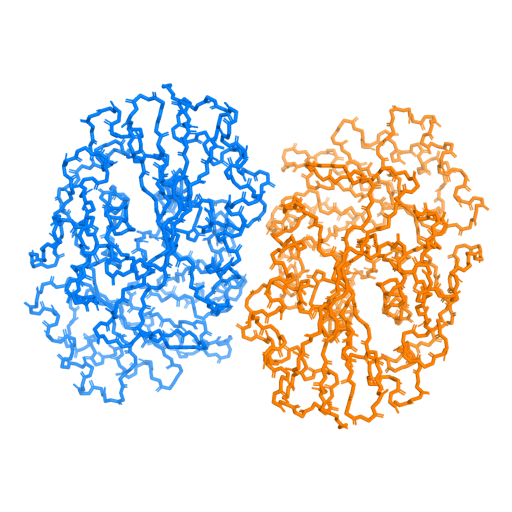35.465 155.928 1.00 36.30 2110 ASP B CA 1
ATOM 3848 C C . ASP B 1 129 ? 61.586 34.432 156.086 1.00 37.05 2110 ASP B C 1
ATOM 3849 O O . ASP B 1 129 ? 62.302 34.421 157.092 1.00 35.39 2110 ASP B O 1
ATOM 3854 N N . ALA B 1 130 ? 61.730 33.574 155.078 1.00 37.31 2111 ALA B N 1
ATOM 3855 C CA . ALA B 1 130 ? 62.746 32.529 155.081 1.00 39.18 2111 ALA B CA 1
ATOM 3856 C C . ALA B 1 130 ? 64.156 33.110 155.103 1.00 41.53 2111 ALA B C 1
ATOM 3857 O O . ALA B 1 130 ? 65.051 32.535 155.721 1.00 42.01 2111 ALA B O 1
ATOM 3859 N N . PHE B 1 131 ? 64.359 34.238 154.424 1.00 43.27 2112 PHE B N 1
ATOM 3860 C CA . PHE B 1 131 ? 65.676 34.873 154.397 1.00 42.79 2112 PHE B CA 1
ATOM 3861 C C . PHE B 1 131 ? 65.966 35.614 155.697 1.00 45.76 2112 PHE B C 1
ATOM 3862 O O . PHE B 1 131 ? 67.024 35.444 156.292 1.00 46.34 2112 PHE B O 1
ATOM 3870 N N . ALA B 1 132 ? 65.030 36.440 156.140 1.00 49.00 2113 ALA B N 1
ATOM 3871 C CA . ALA B 1 132 ? 65.224 37.172 157.380 1.00 50.46 2113 ALA B CA 1
ATOM 3872 C C . ALA B 1 132 ? 65.556 36.173 158.491 1.00 51.23 2113 ALA B C 1
ATOM 3873 O O . ALA B 1 132 ? 66.350 36.463 159.380 1.00 50.83 2113 ALA B O 1
ATOM 3875 N N . LYS B 1 133 ? 64.943 34.993 158.424 1.00 50.28 2114 LYS B N 1
ATOM 3876 C CA . LYS B 1 133 ? 65.183 33.940 159.405 1.00 48.46 2114 LYS B CA 1
ATOM 3877 C C . LYS B 1 133 ? 66.631 33.502 159.300 1.00 48.74 2114 LYS B C 1
ATOM 3878 O O . LYS B 1 133 ? 67.338 33.402 160.293 1.00 48.89 2114 LYS B O 1
ATOM 3884 N N . MET B 1 134 ? 67.068 33.246 158.077 1.00 48.66 2115 MET B N 1
ATOM 3885 C CA . MET B 1 134 ? 68.437 32.831 157.812 1.00 48.24 2115 MET B CA 1
ATOM 3886 C C . MET B 1 134 ? 69.443 33.847 158.353 1.00 49.31 2115 MET B C 1
ATOM 3887 O O . MET B 1 134 ? 70.491 33.473 158.856 1.00 50.90 2115 MET B O 1
ATOM 3892 N N . GLU B 1 135 ? 69.117 35.130 158.265 1.00 52.39 2116 GLU B N 1
ATOM 3893 C CA . GLU B 1 135 ? 70.011 36.181 158.737 1.00 54.83 2116 GLU B CA 1
ATOM 3894 C C . GLU B 1 135 ? 69.786 36.587 160.186 1.00 54.64 2116 GLU B C 1
ATOM 3895 O O . GLU B 1 135 ? 70.221 37.654 160.611 1.00 56.10 2116 GLU B O 1
ATOM 3901 N N . LYS B 1 136 ? 69.113 35.736 160.946 1.00 54.16 2117 LYS B N 1
ATOM 3902 C CA . LYS B 1 136 ? 68.834 36.023 162.349 1.00 54.82 2117 LYS B CA 1
ATOM 3903 C C . LYS B 1 136 ? 68.367 37.461 162.585 1.00 53.33 2117 LYS B C 1
ATOM 3904 O O . LYS B 1 136 ? 68.763 38.091 163.564 1.00 54.36 2117 LYS B O 1
ATOM 3910 N N . ARG B 1 137 ? 67.523 37.975 161.699 1.00 52.72 2118 ARG B N 1
ATOM 3911 C CA . ARG B 1 137 ? 67.010 39.330 161.849 1.00 52.65 2118 ARG B CA 1
ATOM 3912 C C . ARG B 1 137 ? 65.486 39.358 161.822 1.00 52.01 2118 ARG B C 1
ATOM 3913 O O . ARG B 1 137 ? 64.847 38.385 161.428 1.00 52.03 2118 ARG B O 1
ATOM 3921 N N . SER B 1 138 ? 64.903 40.470 162.257 1.00 52.57 2119 SER B N 1
ATOM 3922 C CA . SER B 1 138 ? 63.462 40.605 162.206 1.00 53.23 2119 SER B CA 1
ATOM 3923 C C . SER B 1 138 ? 63.241 40.816 160.725 1.00 53.70 2119 SER B C 1
ATOM 3924 O O . SER B 1 138 ? 64.178 41.153 160.004 1.00 54.15 2119 SER B O 1
ATOM 3927 N N . LEU B 1 139 ? 62.022 40.607 160.251 1.00 51.77 2120 LEU B N 1
ATOM 3928 C CA . LEU B 1 139 ? 61.765 40.846 158.848 1.00 48.90 2120 LEU B CA 1
ATOM 3929 C C . LEU B 1 139 ? 61.748 42.368 158.769 1.00 50.56 2120 LEU B C 1
ATOM 3930 O O . LEU B 1 139 ? 62.127 42.963 157.764 1.00 49.59 2120 LEU B O 1
ATOM 3935 N N . ALA B 1 140 ? 61.341 42.994 159.867 1.00 51.00 2121 ALA B N 1
ATOM 3936 C CA . ALA B 1 140 ? 61.295 44.445 159.931 1.00 52.73 2121 ALA B CA 1
ATOM 3937 C C . ALA B 1 140 ? 62.713 45.013 159.896 1.00 53.38 2121 ALA B C 1
ATOM 3938 O O . ALA B 1 140 ? 62.998 45.946 159.145 1.00 55.60 2121 ALA B O 1
ATOM 3940 N N . LYS B 1 141 ? 63.600 44.451 160.710 1.00 53.97 2122 LYS B N 1
ATOM 3941 C CA . LYS B 1 141 ? 64.982 44.917 160.747 1.00 52.79 2122 LYS B CA 1
ATOM 3942 C C . LYS B 1 141 ? 65.563 44.834 159.344 1.00 48.61 2122 LYS B C 1
ATOM 3943 O O . LYS B 1 141 ? 66.121 45.805 158.830 1.00 48.94 2122 LYS B O 1
ATOM 3949 N N . MET B 1 142 ? 65.412 43.661 158.737 1.00 43.02 2123 MET B N 1
ATOM 3950 C CA . MET B 1 142 ? 65.911 43.379 157.396 1.00 37.91 2123 MET B CA 1
ATOM 3951 C C . MET B 1 142 ? 65.463 44.364 156.306 1.00 34.88 2123 MET B C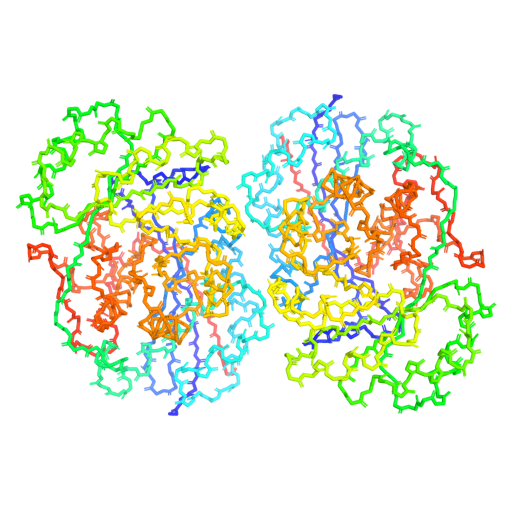 1
ATOM 3952 O O . MET B 1 142 ? 66.306 44.884 155.563 1.00 36.16 2123 MET B O 1
ATOM 3957 N N . ILE B 1 143 ? 64.166 44.642 156.175 1.00 31.93 2124 ILE B N 1
ATOM 3958 C CA . ILE B 1 143 ? 63.778 45.584 155.121 1.00 28.51 2124 ILE B CA 1
ATOM 3959 C C . ILE B 1 143 ? 64.229 46.991 155.459 1.00 27.29 2124 ILE B C 1
ATOM 3960 O O . ILE B 1 143 ? 63.911 47.950 154.747 1.00 28.41 2124 ILE B O 1
ATOM 3965 N N . GLY B 1 144 ? 64.962 47.114 156.558 1.00 26.62 2125 GLY B N 1
ATOM 3966 C CA . GLY B 1 144 ? 65.475 48.409 156.963 1.00 26.70 2125 GLY B CA 1
ATOM 3967 C C . GLY B 1 144 ? 64.671 49.246 157.937 1.00 26.88 2125 GLY B C 1
ATOM 3968 O O . GLY B 1 144 ? 65.108 50.338 158.295 1.00 27.78 2125 GLY B O 1
ATOM 3969 N N . ALA B 1 145 ? 63.517 48.768 158.386 1.00 27.24 2126 ALA B N 1
ATOM 3970 C CA . ALA B 1 145 ? 62.720 49.567 159.319 1.00 27.83 2126 ALA B CA 1
ATOM 3971 C C . ALA B 1 145 ? 63.494 49.887 160.598 1.00 28.34 2126 ALA B C 1
ATOM 3972 O O . ALA B 1 145 ? 64.443 49.176 160.961 1.00 28.04 2126 ALA B O 1
ATOM 3974 N N . THR B 1 146 ? 63.085 50.963 161.273 1.00 29.07 2127 THR B N 1
ATOM 3975 C CA . THR B 1 146 ? 63.732 51.367 162.519 1.00 30.18 2127 THR B CA 1
ATOM 3976 C C . THR B 1 146 ? 62.734 51.495 163.652 1.00 30.07 2127 THR B C 1
ATOM 3977 O O . THR B 1 146 ? 63.087 51.261 164.807 1.00 33.24 2127 THR B O 1
ATOM 3981 N N . LYS B 1 147 ? 61.497 51.866 163.338 1.00 28.96 2128 LYS B N 1
ATOM 3982 C CA . LYS B 1 147 ? 60.493 52.011 164.384 1.00 28.55 2128 LYS B CA 1
ATOM 3983 C C . LYS B 1 147 ? 60.466 50.718 165.194 1.00 29.54 2128 LYS B C 1
ATOM 3984 O O . LYS B 1 147 ? 61.052 49.700 164.790 1.00 27.15 2128 LYS B O 1
ATOM 3990 N N . GLU B 1 148 ? 59.796 50.765 166.342 1.00 30.85 2129 GLU B N 1
ATOM 3991 C CA . GLU B 1 148 ? 59.687 49.591 167.212 1.00 33.84 2129 GLU B CA 1
ATOM 3992 C C . GLU B 1 148 ? 58.215 49.384 167.549 1.00 35.21 2129 GLU B C 1
ATOM 3993 O O . GLU B 1 148 ? 57.816 48.393 168.189 1.00 33.36 2129 GLU B O 1
ATOM 3999 N N . SER B 1 149 ? 57.422 50.344 167.094 1.00 37.00 2130 SER B N 1
ATOM 4000 C CA . SER B 1 149 ? 55.988 50.344 167.285 1.00 39.26 2130 SER B CA 1
ATOM 4001 C C . SER B 1 149 ? 55.456 51.218 166.164 1.00 40.45 2130 SER B C 1
ATOM 4002 O O . SER B 1 149 ? 56.194 52.042 165.614 1.00 41.05 2130 SER B O 1
ATOM 4005 N N . ILE B 1 150 ? 54.187 51.038 165.819 1.00 39.43 2131 ILE B N 1
ATOM 4006 C CA . ILE B 1 150 ? 53.588 51.821 164.749 1.00 35.91 2131 ILE B CA 1
ATOM 4007 C C . ILE B 1 150 ? 52.175 52.220 165.145 1.00 39.49 2131 ILE B C 1
ATOM 4008 O O . ILE B 1 150 ? 51.481 51.472 165.818 1.00 38.70 2131 ILE B O 1
ATOM 4013 N N . LYS B 1 151 ? 51.765 53.412 164.736 1.00 39.72 2132 LYS B N 1
ATOM 4014 C CA . LYS B 1 151 ? 50.430 53.901 165.033 1.00 39.90 2132 LYS B CA 1
ATOM 4015 C C . LYS B 1 151 ? 49.458 53.363 163.993 1.00 38.86 2132 LYS B C 1
ATOM 4016 O O . LYS B 1 151 ? 49.540 53.702 162.815 1.00 40.63 2132 LYS B O 1
ATOM 4022 N N . VAL B 1 152 ? 48.546 52.509 164.434 1.00 36.81 2133 VAL B N 1
ATOM 4023 C CA . VAL B 1 152 ? 47.546 51.927 163.559 1.00 33.50 2133 VAL B CA 1
ATOM 4024 C C . VAL B 1 152 ? 46.259 52.715 163.703 1.00 34.13 2133 VAL B C 1
ATOM 4025 O O . VAL B 1 152 ? 46.035 53.362 164.733 1.00 33.72 2133 VAL B O 1
ATOM 4029 N N . GLY B 1 153 ? 45.419 52.632 162.670 1.00 34.16 2134 GLY B N 1
ATOM 4030 C CA . GLY B 1 153 ? 44.146 53.332 162.643 1.00 34.83 2134 GLY B CA 1
ATOM 4031 C C . GLY B 1 153 ? 42.976 52.386 162.827 1.00 36.74 2134 GLY B C 1
ATOM 4032 O O . GLY B 1 153 ? 43.158 51.232 163.215 1.00 37.82 2134 GLY B O 1
ATOM 4033 N N . VAL B 1 154 ? 41.776 52.874 162.538 1.00 38.96 2135 VAL B N 1
ATOM 4034 C CA . VAL B 1 154 ? 40.555 52.097 162.694 1.00 41.15 2135 VAL B CA 1
ATOM 4035 C C . VAL B 1 154 ? 39.520 52.494 161.628 1.00 43.44 2135 VAL B C 1
ATOM 4036 O O . VAL B 1 154 ? 39.405 53.654 161.254 1.00 45.07 2135 VAL B O 1
ATOM 4040 N N . SER B 1 155 ? 38.761 51.523 161.140 1.00 46.45 2136 SER B N 1
ATOM 4041 C CA . SER B 1 155 ? 37.770 51.804 160.113 1.00 47.36 2136 SER B CA 1
ATOM 4042 C C . SER B 1 155 ? 36.338 51.562 160.585 1.00 47.50 2136 SER B C 1
ATOM 4043 O O . SER B 1 155 ? 36.034 50.527 161.169 1.00 48.77 2136 SER B O 1
ATOM 4046 N N . ILE B 1 156 ? 35.465 52.528 160.321 1.00 44.52 2137 ILE B N 1
ATOM 4047 C CA . ILE B 1 156 ? 34.060 52.451 160.708 1.00 41.51 2137 ILE B CA 1
ATOM 4048 C C . ILE B 1 156 ? 33.192 52.423 159.453 1.00 39.98 2137 ILE B C 1
ATOM 4049 O O . ILE B 1 156 ? 33.319 53.282 158.585 1.00 36.77 2137 ILE B O 1
ATOM 4054 N N . GLY B 1 157 ? 32.310 51.434 159.366 1.00 39.79 2138 GLY B N 1
ATOM 4055 C CA . GLY B 1 157 ? 31.429 51.312 158.217 1.00 41.80 2138 GLY B CA 1
ATOM 4056 C C . GLY B 1 157 ? 30.341 52.374 158.225 1.00 44.17 2138 GLY B C 1
ATOM 4057 O O . GLY B 1 157 ? 30.470 53.400 158.910 1.00 45.07 2138 GLY B O 1
ATOM 4058 N N . LEU B 1 158 ? 29.265 52.146 157.476 1.00 45.54 2139 LEU B N 1
ATOM 4059 C CA . LEU B 1 158 ? 28.173 53.114 157.414 1.00 48.62 2139 LEU B CA 1
ATOM 4060 C C . LEU B 1 158 ? 27.238 52.986 158.614 1.00 54.12 2139 LEU B C 1
ATOM 4061 O O . LEU B 1 158 ? 26.880 51.879 159.019 1.00 55.60 2139 LEU B O 1
ATOM 4066 N N . GLN B 1 159 ? 26.853 54.120 159.186 1.00 61.21 2140 GLN B N 1
ATOM 4067 C CA . GLN B 1 159 ? 25.957 54.132 160.336 1.00 67.25 2140 GLN B CA 1
ATOM 4068 C C . GLN B 1 159 ? 24.648 54.793 159.928 1.00 71.53 2140 GLN B C 1
ATOM 4069 O O . GLN B 1 159 ? 24.647 55.697 159.093 1.00 73.79 2140 GLN B O 1
ATOM 4075 N N . GLN B 1 160 ? 23.533 54.347 160.501 1.00 73.84 2141 GLN B N 1
ATOM 4076 C CA . GLN B 1 160 ? 22.247 54.956 160.172 1.00 75.81 2141 GLN B CA 1
ATOM 4077 C C . GLN B 1 160 ? 22.130 56.276 160.926 1.00 76.15 2141 GLN B C 1
ATOM 4078 O O . GLN B 1 160 ? 21.659 57.280 160.391 1.00 74.84 2141 GLN B O 1
ATOM 4084 N N . ASN B 1 161 ? 22.581 56.275 162.172 1.00 73.87 2142 ASN B N 1
ATOM 4085 C CA . ASN B 1 161 ? 22.539 57.483 162.984 1.00 72.47 2142 ASN B CA 1
ATOM 4086 C C . ASN B 1 161 ? 23.856 58.233 162.884 1.00 70.25 2142 ASN B C 1
ATOM 4087 O O . ASN B 1 161 ? 24.922 57.638 162.698 1.00 70.20 2142 ASN B O 1
ATOM 4092 N N . VAL B 1 162 ? 23.773 59.550 162.992 1.00 68.36 2143 VAL B N 1
ATOM 4093 C CA . VAL B 1 162 ? 24.966 60.379 162.987 1.00 62.76 2143 VAL B CA 1
ATOM 4094 C C . VAL B 1 162 ? 25.410 60.252 164.436 1.00 67.59 2143 VAL B C 1
ATOM 4095 O O . VAL B 1 162 ? 26.596 60.195 164.761 1.00 65.97 2143 VAL B O 1
ATOM 4099 N N . GLU B 1 163 ? 24.398 60.187 165.292 1.00 68.96 2144 GLU B N 1
ATOM 4100 C CA . GLU B 1 163 ? 24.544 60.078 166.729 1.00 68.41 2144 GLU B CA 1
ATOM 4101 C C . GLU B 1 163 ? 25.361 58.859 167.107 1.00 71.79 2144 GLU B C 1
ATOM 4102 O O . GLU B 1 163 ? 26.271 58.945 167.926 1.00 72.47 2144 GLU B O 1
ATOM 4108 N N . THR B 1 164 ? 25.035 57.725 166.500 1.00 70.59 2145 THR B N 1
ATOM 4109 C CA . THR B 1 164 ? 25.734 56.485 166.799 1.00 65.91 2145 THR B CA 1
ATOM 4110 C C . THR B 1 164 ? 27.128 56.420 166.201 1.00 71.65 2145 THR B C 1
ATOM 4111 O O . THR B 1 164 ? 27.989 55.692 166.697 1.00 68.60 2145 THR B O 1
ATOM 4115 N N . LEU B 1 165 ? 27.348 57.159 165.122 1.00 72.13 2146 LEU B N 1
ATOM 4116 C CA . LEU B 1 165 ? 28.668 57.177 164.510 1.00 73.54 2146 LEU B CA 1
ATOM 4117 C C . LEU B 1 165 ? 29.592 57.904 165.476 1.00 76.41 2146 LEU B C 1
ATOM 4118 O O . LEU B 1 165 ? 30.710 57.459 165.747 1.00 77.66 2146 LEU B O 1
ATOM 4123 N N . LEU B 1 166 ? 29.097 59.025 165.996 1.00 79.17 2147 LEU B N 1
ATOM 4124 C CA . LEU B 1 166 ? 29.846 59.856 166.931 1.00 79.87 2147 LEU B CA 1
ATOM 4125 C C . LEU B 1 166 ? 30.181 59.094 168.220 1.00 80.35 2147 LEU B C 1
ATOM 4126 O O . LEU B 1 166 ? 31.201 59.364 168.861 1.00 80.57 2147 LEU B O 1
ATOM 4131 N N . GLN B 1 167 ? 29.324 58.146 168.597 1.00 78.59 2148 GLN B N 1
ATOM 4132 C CA . GLN B 1 167 ? 29.558 57.346 169.797 1.00 74.80 2148 GLN B CA 1
ATOM 4133 C C . GLN B 1 167 ? 30.699 56.375 169.500 1.00 71.93 2148 GLN B C 1
ATOM 4134 O O . GLN B 1 167 ? 31.613 56.208 170.306 1.00 72.09 2148 GLN B O 1
ATOM 4140 N N . LEU B 1 168 ? 30.644 55.750 168.329 1.00 68.84 2149 LEU B N 1
ATOM 4141 C CA . LEU B 1 168 ? 31.682 54.816 167.914 1.00 64.64 2149 LEU B CA 1
ATOM 4142 C C . LEU B 1 168 ? 33.002 55.553 167.797 1.00 62.90 2149 LEU B C 1
ATOM 4143 O O . LEU B 1 168 ? 34.039 55.067 168.249 1.00 59.99 2149 LEU B O 1
ATOM 4148 N N . VAL B 1 169 ? 32.956 56.731 167.181 1.00 60.88 2150 VAL B N 1
ATOM 4149 C CA . VAL B 1 169 ? 34.156 57.546 167.004 1.00 63.44 2150 VAL B CA 1
ATOM 4150 C C . VAL B 1 169 ? 34.789 57.873 168.355 1.00 61.55 2150 VAL B C 1
ATOM 4151 O O . VAL B 1 169 ? 36.013 57.942 168.478 1.00 63.51 2150 VAL B O 1
ATOM 4155 N N . ASN B 1 170 ? 33.943 58.060 169.365 1.00 64.46 2151 ASN B N 1
ATOM 4156 C CA . ASN B 1 170 ? 34.399 58.388 170.711 1.00 63.62 2151 ASN B CA 1
ATOM 4157 C C . ASN B 1 170 ? 35.141 57.242 171.384 1.00 64.68 2151 ASN B C 1
ATOM 4158 O O . ASN B 1 170 ? 36.191 57.444 171.992 1.00 63.57 2151 ASN B O 1
ATOM 4163 N N . GLN B 1 171 ? 34.590 56.039 171.274 1.00 64.47 2152 GLN B N 1
ATOM 4164 C CA . GLN B 1 171 ? 35.202 54.863 171.870 1.00 65.43 2152 GLN B CA 1
ATOM 4165 C C . GLN B 1 171 ? 36.654 54.717 171.447 1.00 66.83 2152 GLN B C 1
ATOM 4166 O O . GLN B 1 171 ? 37.557 54.687 172.283 1.00 66.90 2152 GLN B O 1
ATOM 4172 N N . TYR B 1 172 ? 36.873 54.636 170.139 1.00 65.67 2153 TYR B N 1
ATOM 4173 C CA . TYR B 1 172 ? 38.215 54.464 169.602 1.00 62.81 2153 TYR B CA 1
ATOM 4174 C C . TYR B 1 172 ? 39.201 55.543 170.000 1.00 64.81 2153 TYR B C 1
ATOM 4175 O O . TYR B 1 172 ? 40.313 55.232 170.425 1.00 63.78 2153 TYR B O 1
ATOM 4184 N N . VAL B 1 173 ? 38.813 56.807 169.847 1.00 65.27 2154 VAL B N 1
ATOM 4185 C CA . VAL B 1 173 ? 39.704 57.905 170.209 1.00 65.58 2154 VAL B CA 1
ATOM 4186 C C . VAL B 1 173 ? 40.210 57.715 171.635 1.00 68.78 2154 VAL B C 1
ATOM 4187 O O . VAL B 1 173 ? 41.411 57.840 171.899 1.00 69.84 2154 VAL B O 1
ATOM 4191 N N . ASP B 1 174 ? 39.290 57.408 172.548 1.00 70.60 2155 ASP B N 1
ATOM 4192 C CA . ASP B 1 174 ? 39.648 57.181 173.943 1.00 70.45 2155 ASP B CA 1
ATOM 4193 C C . ASP B 1 174 ? 40.536 55.956 174.041 1.00 73.66 2155 ASP B C 1
ATOM 4194 O O . ASP B 1 174 ? 41.370 55.858 174.942 1.00 73.97 2155 ASP B O 1
ATOM 4199 N N . GLN B 1 175 ? 40.363 55.025 173.104 1.00 73.80 2156 GLN B N 1
ATOM 4200 C CA . GLN B 1 175 ? 41.162 53.803 173.089 1.00 73.43 2156 GLN B CA 1
ATOM 4201 C C . GLN B 1 175 ? 42.591 54.026 172.601 1.00 74.12 2156 GLN B C 1
ATOM 4202 O O . GLN B 1 175 ? 43.454 53.165 172.782 1.00 75.67 2156 GLN B O 1
ATOM 4208 N N . GLY B 1 176 ? 42.841 55.176 171.982 1.00 73.95 2157 GLY B N 1
ATOM 4209 C CA . GLY B 1 176 ? 44.183 55.472 171.509 1.00 72.11 2157 GLY B CA 1
ATOM 4210 C C . GLY B 1 176 ? 44.376 55.574 170.007 1.00 71.59 2157 GLY B C 1
ATOM 4211 O O . GLY B 1 176 ? 45.420 56.046 169.548 1.00 72.00 2157 GLY B O 1
ATOM 4212 N N . TYR B 1 177 ? 43.387 55.130 169.237 1.00 69.17 2158 TYR B N 1
ATOM 4213 C CA . TYR B 1 177 ? 43.484 55.195 167.783 1.00 67.28 2158 TYR B CA 1
ATOM 4214 C C . TYR B 1 177 ? 43.640 56.643 167.343 1.00 64.91 2158 TYR B C 1
ATOM 4215 O O . TYR B 1 177 ? 42.740 57.467 167.542 1.00 64.25 2158 TYR B O 1
ATOM 4224 N N . GLU B 1 178 ? 44.788 56.946 166.742 1.00 61.45 2159 GLU B N 1
ATOM 4225 C CA . GLU B 1 178 ? 45.067 58.303 166.296 1.00 58.88 2159 GLU B CA 1
ATOM 4226 C C . GLU B 1 178 ? 44.552 58.648 164.899 1.00 55.01 2159 GLU B C 1
ATOM 4227 O O . GLU B 1 178 ? 44.826 59.738 164.398 1.00 54.75 2159 GLU B O 1
ATOM 4233 N N . ARG B 1 179 ? 43.824 57.731 164.267 1.00 53.54 2160 ARG B N 1
ATOM 4234 C CA . ARG B 1 179 ? 43.293 57.997 162.928 1.00 50.34 2160 ARG B CA 1
ATOM 4235 C C . ARG B 1 179 ? 42.050 57.155 162.674 1.00 48.19 2160 ARG B C 1
ATOM 4236 O O . ARG B 1 179 ? 42.000 55.986 163.038 1.00 46.26 2160 ARG B O 1
ATOM 4244 N N . VAL B 1 180 ? 41.049 57.760 162.046 1.00 45.90 2161 VAL B N 1
ATOM 4245 C CA . VAL B 1 180 ? 39.806 57.063 161.759 1.00 40.90 2161 VAL B CA 1
ATOM 4246 C C . VAL B 1 180 ? 39.418 57.132 160.290 1.00 42.74 2161 VAL B C 1
ATOM 4247 O O . VAL B 1 180 ? 39.437 58.200 159.680 1.00 41.45 2161 VAL B O 1
ATOM 4251 N N . LYS B 1 181 ? 39.067 55.980 159.730 1.00 40.97 2162 LYS B N 1
ATOM 4252 C CA . LYS B 1 181 ? 38.635 55.913 158.351 1.00 39.49 2162 LYS B CA 1
ATOM 4253 C C . LYS B 1 181 ? 37.124 55.796 158.394 1.00 38.72 2162 LYS B C 1
ATOM 4254 O O . LYS B 1 181 ? 36.585 54.878 158.996 1.00 37.01 2162 LYS B O 1
ATOM 4260 N N . LEU B 1 182 ? 36.437 56.742 157.772 1.00 40.94 2163 LEU B N 1
ATOM 4261 C CA . LEU B 1 182 ? 34.985 56.704 157.760 1.00 42.30 2163 LEU B CA 1
ATOM 4262 C C . LEU B 1 182 ? 34.531 56.168 156.419 1.00 42.40 2163 LEU B C 1
ATOM 4263 O O . LEU B 1 182 ? 35.072 56.547 155.383 1.00 44.20 2163 LEU B O 1
ATOM 4268 N N . LYS B 1 183 ? 33.558 55.268 156.431 1.00 44.09 2164 LYS B N 1
ATOM 4269 C CA . LYS B 1 183 ? 33.058 54.731 155.182 1.00 46.98 2164 LYS B CA 1
ATOM 4270 C C . LYS B 1 183 ? 32.005 55.719 154.699 1.00 48.02 2164 LYS B C 1
ATOM 4271 O O . LYS B 1 183 ? 31.105 56.100 155.457 1.00 48.85 2164 LYS B O 1
ATOM 4277 N N . ILE B 1 184 ? 32.137 56.128 153.437 1.00 48.61 2165 ILE B N 1
ATOM 4278 C CA . ILE B 1 184 ? 31.264 57.116 152.802 1.00 51.88 2165 ILE B CA 1
ATOM 4279 C C . ILE B 1 184 ? 30.384 56.546 151.697 1.00 49.21 2165 ILE B C 1
ATOM 4280 O O . ILE B 1 184 ? 30.693 55.502 151.128 1.00 51.10 2165 ILE B O 1
ATOM 4285 N N . ALA B 1 185 ? 29.286 57.240 151.409 1.00 50.25 2166 ALA B N 1
ATOM 4286 C CA . ALA B 1 185 ? 28.339 56.849 150.370 1.00 51.16 2166 ALA B CA 1
ATOM 4287 C C . ALA B 1 185 ? 27.391 58.018 150.111 1.00 54.18 2166 ALA B C 1
ATOM 4288 O O . ALA B 1 185 ? 26.939 58.680 151.050 1.00 51.23 2166 ALA B O 1
ATOM 4290 N N . PRO B 1 186 ? 27.058 58.267 148.831 1.00 55.66 2167 PRO B N 1
ATOM 4291 C CA . PRO B 1 186 ? 26.174 59.340 148.357 1.00 57.51 2167 PRO B CA 1
ATOM 4292 C C . PRO B 1 186 ? 25.094 59.874 149.299 1.00 59.45 2167 PRO B C 1
ATOM 4293 O O . PRO B 1 186 ? 24.917 61.089 149.405 1.00 60.71 2167 PRO B O 1
ATOM 4297 N N . ASN B 1 187 ? 24.367 58.991 149.974 1.00 59.31 2168 ASN B N 1
ATOM 4298 C CA . ASN B 1 187 ? 23.316 59.447 150.891 1.00 59.27 2168 ASN B CA 1
ATOM 4299 C C . ASN B 1 187 ? 23.842 59.628 152.312 1.00 57.22 2168 ASN B C 1
ATOM 4300 O O . ASN B 1 187 ? 23.232 60.333 153.118 1.00 57.42 2168 ASN B O 1
ATOM 4305 N N . LYS B 1 188 ? 24.970 58.986 152.612 1.00 54.33 2169 LYS B N 1
ATOM 4306 C CA . LYS B 1 188 ? 25.561 59.063 153.939 1.00 51.42 2169 LYS B CA 1
ATOM 4307 C C . LYS B 1 188 ? 26.999 59.521 153.869 1.00 49.98 2169 LYS B C 1
ATOM 4308 O O . LYS B 1 188 ? 27.907 58.759 154.194 1.00 49.10 2169 LYS B O 1
ATOM 4314 N N . ASP B 1 189 ? 27.220 60.764 153.462 1.00 49.78 2170 ASP B N 1
ATOM 4315 C CA . ASP B 1 189 ? 28.587 61.258 153.367 1.00 51.71 2170 ASP B CA 1
ATOM 4316 C C . ASP B 1 189 ? 28.904 62.560 154.111 1.00 54.13 2170 ASP B C 1
ATOM 4317 O O . ASP B 1 189 ? 29.495 62.539 155.198 1.00 54.89 2170 ASP B O 1
ATOM 4322 N N . ILE B 1 190 ? 28.510 63.691 153.532 1.00 56.63 2171 ILE B N 1
ATOM 4323 C CA . ILE B 1 190 ? 28.803 64.999 154.119 1.00 57.51 2171 ILE B CA 1
ATOM 4324 C C . ILE B 1 190 ? 28.323 65.218 155.549 1.00 57.67 2171 ILE B C 1
ATOM 4325 O O . ILE B 1 190 ? 29.053 65.772 156.371 1.00 56.52 2171 ILE B O 1
ATOM 4330 N N . GLN B 1 191 ? 27.100 64.787 155.840 1.00 57.85 2172 GLN B N 1
ATOM 4331 C CA . GLN B 1 191 ? 26.527 64.965 157.165 1.00 59.35 2172 GLN B CA 1
ATOM 4332 C C . GLN B 1 191 ? 27.298 64.233 158.262 1.00 57.72 2172 GLN B C 1
ATOM 4333 O O . GLN B 1 191 ? 27.347 64.684 159.407 1.00 58.87 2172 GLN B O 1
ATOM 4339 N N . PHE B 1 192 ? 27.906 63.105 157.917 1.00 55.91 2173 PHE B N 1
ATOM 4340 C CA . PHE B 1 192 ? 28.673 62.348 158.900 1.00 53.63 2173 PHE B CA 1
ATOM 4341 C C . PHE B 1 192 ? 30.066 62.942 159.097 1.00 52.86 2173 PHE B C 1
ATOM 4342 O O . PHE B 1 192 ? 30.554 63.043 160.223 1.00 50.89 2173 PHE B O 1
ATOM 4350 N N . VAL B 1 193 ? 30.704 63.342 158.004 1.00 53.53 2174 VAL B N 1
ATOM 4351 C CA . VAL B 1 193 ? 32.037 63.923 158.094 1.00 54.43 2174 VAL B CA 1
ATOM 4352 C C . VAL B 1 193 ? 32.018 65.134 159.030 1.00 58.90 2174 VAL B C 1
ATOM 4353 O O . VAL B 1 193 ? 32.863 65.233 159.928 1.00 59.81 2174 VAL B O 1
ATOM 4357 N N . GLU B 1 194 ? 31.059 66.048 158.829 1.00 62.29 2175 GLU B N 1
ATOM 4358 C CA . GLU B 1 194 ? 30.937 67.228 159.696 1.00 62.61 2175 GLU B CA 1
ATOM 4359 C C . GLU B 1 194 ? 30.929 66.715 161.111 1.00 62.59 2175 GLU B C 1
ATOM 4360 O O . GLU B 1 194 ? 31.860 66.926 161.881 1.00 63.67 2175 GLU B O 1
ATOM 4366 N N . ALA B 1 195 ? 29.825 66.046 161.428 1.00 60.61 2176 ALA B N 1
ATOM 4367 C CA . ALA B 1 195 ? 29.586 65.471 162.738 1.00 59.20 2176 ALA B CA 1
ATOM 4368 C C . ALA B 1 195 ? 30.888 65.077 163.415 1.00 57.57 2176 ALA B C 1
ATOM 4369 O O . ALA B 1 195 ? 31.160 65.475 164.550 1.00 54.06 2176 ALA B O 1
ATOM 4371 N N . VAL B 1 196 ? 31.701 64.306 162.703 1.00 54.96 2177 VAL B N 1
ATOM 4372 C CA . VAL B 1 196 ? 32.972 63.853 163.257 1.00 52.33 2177 VAL B CA 1
ATOM 4373 C C . VAL B 1 196 ? 34.039 64.954 163.269 1.00 57.07 2177 VAL B C 1
ATOM 4374 O O . VAL B 1 196 ? 34.781 65.091 164.246 1.00 55.13 2177 VAL B O 1
ATOM 4378 N N . ARG B 1 197 ? 34.111 65.743 162.199 1.00 61.01 2178 ARG B N 1
ATOM 4379 C CA . ARG B 1 197 ? 35.096 66.817 162.141 1.00 64.66 2178 ARG B CA 1
ATOM 4380 C C . ARG B 1 197 ? 34.769 67.895 163.169 1.00 69.74 2178 ARG B C 1
ATOM 4381 O O . ARG B 1 197 ? 35.650 68.347 163.908 1.00 72.45 2178 ARG B O 1
ATOM 4389 N N . LYS B 1 198 ? 33.503 68.306 163.210 1.00 73.33 2179 LYS B N 1
ATOM 4390 C CA . LYS B 1 198 ? 33.051 69.313 164.166 1.00 74.90 2179 LYS B CA 1
ATOM 4391 C C . LYS B 1 198 ? 32.770 68.593 165.479 1.00 76.18 2179 LYS B C 1
ATOM 4392 O O . LYS B 1 198 ? 31.631 68.559 165.950 1.00 76.97 2179 LYS B O 1
ATOM 4398 N N . SER B 1 199 ? 33.816 68.013 166.060 1.00 72.42 2180 SER B N 1
ATOM 4399 C CA . SER B 1 199 ? 33.693 67.275 167.305 1.00 68.61 2180 SER B CA 1
ATOM 4400 C C . SER B 1 199 ? 35.065 66.714 167.665 1.00 69.45 2180 SER B C 1
ATOM 4401 O O . SER B 1 199 ? 35.382 66.493 168.837 1.00 67.74 2180 SER B O 1
ATOM 4404 N N . PHE B 1 200 ? 35.874 66.473 166.640 1.00 69.00 2181 PHE B N 1
ATOM 4405 C CA . PHE B 1 200 ? 37.234 65.973 166.820 1.00 66.61 2181 PHE B CA 1
ATOM 4406 C C . PHE B 1 200 ? 38.028 66.770 165.808 1.00 66.47 2181 PHE B C 1
ATOM 4407 O O . PHE B 1 200 ? 38.596 66.220 164.868 1.00 68.35 2181 PHE B O 1
ATOM 4415 N N . PRO B 1 201 ? 38.074 68.094 165.997 1.00 70.45 2182 PRO B N 1
ATOM 4416 C CA . PRO B 1 201 ? 38.777 69.030 165.120 1.00 68.52 2182 PRO B CA 1
ATOM 4417 C C . PRO B 1 201 ? 40.260 68.754 164.902 1.00 67.11 2182 PRO B C 1
ATOM 4418 O O . PRO B 1 201 ? 40.865 69.306 163.980 1.00 67.96 2182 PRO B O 1
ATOM 4422 N N . LYS B 1 202 ? 40.844 67.894 165.731 1.00 65.68 2183 LYS B N 1
ATOM 4423 C CA . LYS B 1 202 ? 42.269 67.609 165.610 1.00 63.19 2183 LYS B CA 1
ATOM 4424 C C . LYS B 1 202 ? 42.606 66.162 165.254 1.00 59.07 2183 LYS B C 1
ATOM 4425 O O . LYS B 1 202 ? 43.774 65.817 165.064 1.00 59.19 2183 LYS B O 1
ATOM 4431 N N . LEU B 1 203 ? 41.579 65.324 165.160 1.00 55.50 2184 LEU B N 1
ATOM 4432 C CA . LEU B 1 203 ? 41.747 63.911 164.825 1.00 48.06 2184 LEU B CA 1
ATOM 4433 C C . LEU B 1 203 ? 41.951 63.734 163.323 1.00 47.68 2184 LEU B C 1
ATOM 4434 O O . LEU B 1 203 ? 41.139 64.229 162.529 1.00 46.02 2184 LEU B O 1
ATOM 4439 N N . SER B 1 204 ? 43.019 63.039 162.926 1.00 44.62 2185 SER B N 1
ATOM 4440 C CA . SER B 1 204 ? 43.254 62.818 161.498 1.00 44.37 2185 SER B CA 1
ATOM 4441 C C . SER B 1 204 ? 42.091 61.942 161.051 1.00 45.53 2185 SER B C 1
ATOM 4442 O O . SER B 1 204 ? 41.756 60.953 161.710 1.00 45.09 2185 SER B O 1
ATOM 4445 N N . LEU B 1 205 ? 41.475 62.297 159.932 1.00 44.84 2186 LEU B N 1
ATOM 4446 C CA . LEU B 1 205 ? 40.316 61.560 159.482 1.00 45.44 2186 LEU B CA 1
ATOM 4447 C C . LEU B 1 205 ? 40.319 61.447 157.976 1.00 44.73 2186 LEU B C 1
ATOM 4448 O O . LEU B 1 205 ? 40.620 62.410 157.285 1.00 47.91 2186 LEU B O 1
ATOM 4453 N N . MET B 1 206 ? 39.993 60.266 157.466 1.00 44.22 2187 MET B N 1
ATOM 4454 C CA . MET B 1 206 ? 39.930 60.045 156.024 1.00 40.67 2187 MET B CA 1
ATOM 4455 C C . MET B 1 206 ? 38.582 59.424 155.695 1.00 39.47 2187 MET B C 1
ATOM 4456 O O . MET B 1 206 ? 37.884 58.926 156.583 1.00 39.18 2187 MET B O 1
ATOM 4461 N N . ALA B 1 207 ? 38.225 59.433 154.415 1.00 39.61 2188 ALA B N 1
ATOM 4462 C CA . ALA B 1 207 ? 36.963 58.851 153.982 1.00 39.72 2188 ALA B CA 1
ATOM 4463 C C . ALA B 1 2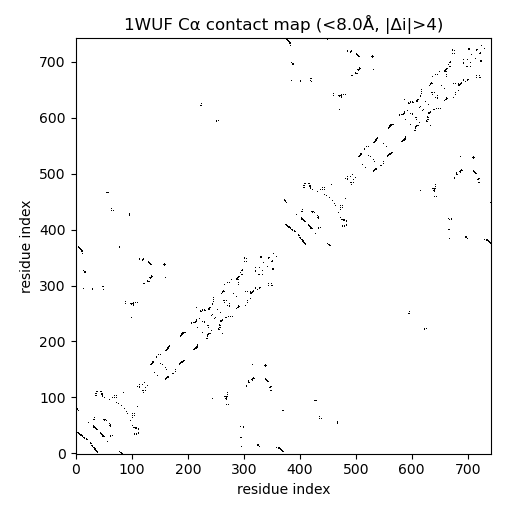07 ? 37.217 57.831 152.883 1.00 39.24 2188 ALA B C 1
ATOM 4464 O O . ALA B 1 207 ? 38.052 58.053 152.003 1.00 37.17 2188 ALA B O 1
ATOM 4466 N N . ASP B 1 208 ? 36.503 56.709 152.946 1.00 39.08 2189 ASP B N 1
ATOM 4467 C CA . ASP B 1 208 ? 36.641 55.642 151.952 1.00 41.42 2189 ASP B CA 1
ATOM 4468 C C . ASP B 1 208 ? 35.333 55.592 151.202 1.00 38.98 2189 ASP B C 1
ATOM 4469 O O . ASP B 1 208 ? 34.319 55.243 151.788 1.00 40.64 2189 ASP B O 1
ATOM 4474 N N . ALA B 1 209 ? 35.349 55.924 149.913 1.00 40.78 2190 ALA B N 1
ATOM 4475 C CA . ALA B 1 209 ? 34.121 55.938 149.118 1.00 41.40 2190 ALA B CA 1
ATOM 4476 C C . ALA B 1 209 ? 33.803 54.671 148.327 1.00 42.06 2190 ALA B C 1
ATOM 4477 O O . ALA B 1 209 ? 32.856 54.663 147.527 1.00 42.74 2190 ALA B O 1
ATOM 4479 N N . ASN B 1 210 ? 34.586 53.611 148.534 1.00 43.36 2191 ASN B N 1
ATOM 4480 C CA . ASN B 1 210 ? 34.371 52.324 147.854 1.00 47.05 2191 ASN B CA 1
ATOM 4481 C C . ASN B 1 210 ? 33.734 52.351 146.459 1.00 45.77 2191 ASN B C 1
ATOM 4482 O O . ASN B 1 210 ? 32.795 51.598 146.202 1.00 46.95 2191 ASN B O 1
ATOM 4487 N N . SER B 1 211 ? 34.243 53.193 145.563 1.00 43.72 2192 SER B N 1
ATOM 4488 C CA . SER B 1 211 ? 33.720 53.283 144.197 1.00 40.44 2192 SER B CA 1
ATOM 4489 C C . SER B 1 211 ? 32.206 53.408 144.163 1.00 40.02 2192 SER B C 1
ATOM 4490 O O . SER B 1 211 ? 31.539 52.676 143.437 1.00 39.42 2192 SER B O 1
ATOM 4493 N N . ALA B 1 212 ? 31.660 54.341 144.932 1.00 41.84 2193 ALA B N 1
ATOM 4494 C CA . ALA B 1 212 ? 30.215 54.519 144.976 1.00 42.96 2193 ALA B CA 1
ATOM 4495 C C . ALA B 1 212 ? 29.719 55.778 144.271 1.00 43.78 2193 ALA B C 1
ATOM 4496 O O . ALA B 1 212 ? 28.510 56.016 144.208 1.00 41.91 2193 ALA B O 1
ATOM 4498 N N . TYR B 1 213 ? 30.646 56.564 143.722 1.00 42.69 2194 TYR B N 1
ATOM 4499 C CA . TYR B 1 213 ? 30.294 57.822 143.056 1.00 45.13 2194 TYR B CA 1
ATOM 4500 C C . TYR B 1 213 ? 30.560 57.880 141.552 1.00 44.75 2194 TYR B C 1
ATOM 4501 O O . TYR B 1 213 ? 31.286 57.054 141.020 1.00 46.60 2194 TYR B O 1
ATOM 4510 N N . ASN B 1 214 ? 29.956 58.863 140.882 1.00 46.70 2195 ASN B N 1
ATOM 4511 C CA . ASN B 1 214 ? 30.122 59.089 139.437 1.00 47.11 2195 ASN B CA 1
ATOM 4512 C C . ASN B 1 214 ? 30.612 60.522 139.319 1.00 47.04 2195 ASN B C 1
ATOM 4513 O O . ASN B 1 214 ? 30.666 61.246 140.317 1.00 46.25 2195 ASN B O 1
ATOM 4518 N N . ARG B 1 215 ? 30.965 60.945 138.111 1.00 48.02 2196 ARG B N 1
ATOM 4519 C CA . ARG B 1 215 ? 31.422 62.319 137.925 1.00 49.20 2196 ARG B CA 1
ATOM 4520 C C . ARG B 1 215 ? 30.317 63.274 138.375 1.00 50.75 2196 ARG B C 1
ATOM 4521 O O . ARG B 1 215 ? 30.579 64.313 138.981 1.00 51.00 2196 ARG B O 1
ATOM 4529 N N . GLU B 1 216 ? 29.077 62.907 138.065 1.00 51.57 2197 GLU B N 1
ATOM 4530 C CA . GLU B 1 216 ? 27.908 63.707 138.408 1.00 50.91 2197 GLU B CA 1
ATOM 4531 C C . GLU B 1 216 ? 27.787 64.065 139.887 1.00 50.29 2197 GLU B C 1
ATOM 4532 O O . GLU B 1 216 ? 26.996 64.928 140.254 1.00 49.13 2197 GLU B O 1
ATOM 4538 N N . ASP B 1 217 ? 28.559 63.394 140.735 1.00 49.50 2198 ASP B N 1
ATOM 4539 C CA . ASP B 1 217 ? 28.518 63.640 142.179 1.00 49.20 2198 ASP B CA 1
ATOM 4540 C C . ASP B 1 217 ? 29.706 64.483 142.637 1.00 50.82 2198 ASP B C 1
ATOM 4541 O O . ASP B 1 217 ? 30.008 64.533 143.833 1.00 50.24 2198 ASP B O 1
ATOM 4546 N N . PHE B 1 218 ? 30.384 65.154 141.710 1.00 53.83 2199 PHE B N 1
ATOM 4547 C CA . PHE B 1 218 ? 31.542 65.933 142.130 1.00 56.62 2199 PHE B CA 1
ATOM 4548 C C . PHE B 1 218 ? 31.177 67.029 143.131 1.00 56.65 2199 PHE B C 1
ATOM 4549 O O . PHE B 1 218 ? 32.029 67.467 143.916 1.00 59.02 2199 PHE B O 1
ATOM 4557 N N . LEU B 1 219 ? 29.916 67.462 143.124 1.00 54.64 2200 LEU B N 1
ATOM 4558 C CA . LEU B 1 219 ? 29.478 68.483 144.067 1.00 50.32 2200 LEU B CA 1
ATOM 4559 C C . LEU B 1 219 ? 29.590 67.922 145.475 1.00 49.15 2200 LEU B C 1
ATOM 4560 O O . LEU B 1 219 ? 30.160 68.563 146.364 1.00 47.07 2200 LEU B O 1
ATOM 4565 N N . LEU B 1 220 ? 29.044 66.722 145.673 1.00 46.12 2201 LEU B N 1
ATOM 4566 C CA . LEU B 1 220 ? 29.094 66.073 146.979 1.00 44.94 2201 LEU B CA 1
ATOM 4567 C C . LEU B 1 220 ? 30.541 65.957 147.415 1.00 45.21 2201 LEU B C 1
ATOM 4568 O O . LEU B 1 220 ? 30.899 66.344 148.525 1.00 44.53 2201 LEU B O 1
ATOM 4573 N N . LEU B 1 221 ? 31.380 65.432 146.527 1.00 45.74 2202 LEU B N 1
ATOM 4574 C CA . LEU B 1 221 ? 32.795 65.255 146.838 1.00 46.26 2202 LEU B CA 1
ATOM 4575 C C . LEU B 1 221 ? 33.540 66.557 147.123 1.00 47.51 2202 LEU B C 1
ATOM 4576 O O . LEU B 1 221 ? 34.463 66.579 147.932 1.00 48.28 2202 LEU B O 1
ATOM 4581 N N . LYS B 1 222 ? 33.163 67.642 146.452 1.00 53.13 2203 LYS B N 1
ATOM 4582 C CA . LYS B 1 222 ? 33.839 68.914 146.692 1.00 55.82 2203 LYS B CA 1
ATOM 4583 C C . LYS B 1 222 ? 33.493 69.463 148.073 1.00 55.19 2203 LYS B C 1
ATOM 4584 O O . LYS B 1 222 ? 34.307 70.139 148.699 1.00 53.43 2203 LYS B O 1
ATOM 4590 N N . GLU B 1 223 ? 32.287 69.154 148.544 1.00 53.63 2204 GLU B N 1
ATOM 4591 C CA . GLU B 1 223 ? 31.824 69.613 149.856 1.00 56.71 2204 GLU B CA 1
ATOM 4592 C C . GLU B 1 223 ? 32.600 69.009 151.031 1.00 54.39 2204 GLU B C 1
ATOM 4593 O O . GLU B 1 223 ? 32.464 69.463 152.175 1.00 54.78 2204 GLU B O 1
ATOM 4599 N N . LEU B 1 224 ? 33.399 67.982 150.747 1.00 51.94 2205 LEU B N 1
ATOM 4600 C CA . LEU B 1 224 ? 34.183 67.304 151.773 1.00 48.44 2205 LEU B CA 1
ATOM 4601 C C . LEU B 1 224 ? 35.579 67.894 151.869 1.00 48.36 2205 LEU B C 1
ATOM 4602 O O . LEU B 1 224 ? 36.277 67.735 152.879 1.00 48.19 2205 LEU B O 1
ATOM 4607 N N . ASP B 1 225 ? 35.983 68.577 150.806 1.00 49.88 2206 ASP B N 1
ATOM 4608 C CA . ASP B 1 225 ? 37.306 69.179 150.740 1.00 49.76 2206 ASP B CA 1
ATOM 4609 C C . ASP B 1 225 ? 37.570 70.071 151.940 1.00 52.59 2206 ASP B C 1
ATOM 4610 O O . ASP B 1 225 ? 38.679 70.115 152.472 1.00 52.48 2206 ASP B O 1
ATOM 4615 N N . GLN B 1 226 ? 36.531 70.772 152.369 1.00 53.50 2207 GLN B N 1
ATOM 4616 C CA . GLN B 1 226 ? 36.645 71.694 153.482 1.00 54.60 2207 GLN B CA 1
ATOM 4617 C C . GLN B 1 226 ? 36.598 71.092 154.884 1.00 54.25 2207 GLN B C 1
ATOM 4618 O O . GLN B 1 226 ? 36.448 71.820 155.863 1.00 54.77 2207 GLN B O 1
ATOM 4624 N N . TYR B 1 227 ? 36.737 69.777 154.996 1.00 51.78 2208 TYR B N 1
ATOM 4625 C CA . TYR B 1 227 ? 36.722 69.159 156.316 1.00 51.49 2208 TYR B CA 1
ATOM 4626 C C . TYR B 1 227 ? 38.096 68.635 156.690 1.00 50.20 2208 TYR B C 1
ATOM 4627 O O . TYR B 1 227 ? 38.224 67.770 157.566 1.00 49.92 2208 TYR B O 1
ATOM 4636 N N . ASP B 1 228 ? 39.123 69.169 156.035 1.00 49.69 2209 ASP B N 1
ATOM 4637 C CA . ASP B 1 228 ? 40.494 68.744 156.296 1.00 48.55 2209 ASP B CA 1
ATOM 4638 C C . ASP B 1 228 ? 40.600 67.231 156.285 1.00 48.52 2209 ASP B C 1
ATOM 4639 O O . ASP B 1 228 ? 41.254 66.645 157.148 1.00 49.27 2209 ASP B O 1
ATOM 4644 N N . LEU B 1 229 ? 39.942 66.601 155.318 1.00 49.99 2210 LEU B N 1
ATOM 4645 C CA . LEU B 1 229 ? 39.975 65.156 155.209 1.00 49.35 2210 LEU B CA 1
ATOM 4646 C C . LEU B 1 229 ? 41.366 64.771 154.740 1.00 52.07 2210 LEU B C 1
ATOM 4647 O O . LEU B 1 229 ? 41.876 65.327 153.775 1.00 52.10 2210 LEU B O 1
ATOM 4652 N N . GLU B 1 230 ? 41.985 63.832 155.441 1.00 50.81 2211 GLU B N 1
ATOM 4653 C CA . GLU B 1 230 ? 43.336 63.388 155.114 1.00 50.54 2211 GLU B CA 1
ATOM 4654 C C . GLU B 1 230 ? 43.415 62.884 153.669 1.00 49.41 2211 GLU B C 1
ATOM 4655 O O . GLU B 1 230 ? 44.420 63.100 152.973 1.00 52.29 2211 GLU B O 1
ATOM 4661 N N . MET B 1 231 ? 42.343 62.213 153.234 1.00 46.33 2212 MET B N 1
ATOM 4662 C CA . MET B 1 231 ? 42.241 61.665 151.886 1.00 39.36 2212 MET B CA 1
ATOM 4663 C C . MET B 1 231 ? 40.869 61.029 151.685 1.00 36.21 2212 MET B C 1
ATOM 4664 O O . MET B 1 231 ? 40.175 60.709 152.645 1.00 33.78 2212 MET B O 1
ATOM 4669 N N . ILE B 1 232 ? 40.492 60.855 150.422 1.00 31.02 2213 ILE B N 1
ATOM 4670 C CA . ILE B 1 232 ? 39.236 60.230 150.045 1.00 28.31 2213 ILE B CA 1
ATOM 4671 C C . ILE B 1 232 ? 39.607 59.050 149.143 1.00 29.49 2213 ILE B C 1
ATOM 4672 O O . ILE B 1 232 ? 40.077 59.257 148.026 1.00 28.34 2213 ILE B O 1
ATOM 4677 N N . GLU B 1 233 ? 39.405 57.817 149.624 1.00 30.75 2214 GLU B N 1
ATOM 4678 C CA . GLU B 1 233 ? 39.764 56.626 148.840 1.00 29.83 2214 GLU B CA 1
ATOM 4679 C C . GLU B 1 233 ? 38.771 56.202 147.761 1.00 29.53 2214 GLU B C 1
ATOM 4680 O O . GLU B 1 233 ? 37.565 56.111 147.996 1.00 28.84 2214 GLU B O 1
ATOM 4686 N N . GLN B 1 234 ? 39.330 55.954 146.580 1.00 29.64 2215 GLN B N 1
ATOM 4687 C CA . GLN B 1 234 ? 38.628 55.510 145.387 1.00 28.79 2215 GLN B CA 1
ATOM 4688 C C . GLN B 1 234 ? 37.163 55.901 145.203 1.00 28.81 2215 GLN B C 1
ATOM 4689 O O . GLN B 1 234 ? 36.276 55.052 145.279 1.00 29.97 2215 GLN B O 1
ATOM 4695 N N . PRO B 1 235 ? 36.892 57.190 144.923 1.00 32.02 2216 PRO B N 1
ATOM 4696 C CA . PRO B 1 235 ? 35.528 57.692 144.716 1.00 29.81 2216 PRO B CA 1
ATOM 4697 C C . PRO B 1 235 ? 34.906 57.072 143.475 1.00 30.73 2216 PRO B C 1
ATOM 4698 O O . PRO B 1 235 ? 33.737 56.681 143.481 1.00 34.93 2216 PRO B O 1
ATOM 4702 N N . PHE B 1 236 ? 35.691 56.987 142.405 1.00 33.84 2217 PHE B N 1
ATOM 4703 C CA . PHE B 1 236 ? 35.195 56.445 141.148 1.00 34.75 2217 PHE B CA 1
ATOM 4704 C C . PHE B 1 236 ? 35.616 55.003 140.865 1.00 35.14 2217 PHE B C 1
ATOM 4705 O O . PHE B 1 236 ? 35.945 54.262 141.789 1.00 35.57 2217 PHE B O 1
ATOM 4713 N N . GLY B 1 237 ? 35.599 54.627 139.582 1.00 33.12 2218 GLY B N 1
ATOM 4714 C CA . GLY B 1 237 ? 35.935 53.281 139.138 1.00 31.80 2218 GLY B CA 1
ATOM 4715 C C . GLY B 1 237 ? 37.191 52.609 139.672 1.00 32.47 2218 GLY B C 1
ATOM 4716 O O . GLY B 1 237 ? 38.209 53.260 139.925 1.00 32.57 2218 GLY B O 1
ATOM 4717 N N . THR B 1 238 ? 37.121 51.288 139.821 1.00 33.50 2219 THR B N 1
ATOM 4718 C CA . THR B 1 238 ? 38.239 50.522 140.337 1.00 29.28 2219 THR B CA 1
ATOM 4719 C C . THR B 1 238 ? 39.346 50.366 139.318 1.00 33.97 2219 THR B C 1
ATOM 4720 O O . THR B 1 238 ? 40.385 49.780 139.613 1.00 32.89 2219 THR B O 1
ATOM 4724 N N . LYS B 1 239 ? 39.126 50.867 138.111 1.00 35.15 2220 LYS B N 1
ATOM 4725 C CA . LYS B 1 239 ? 40.156 50.794 137.073 1.00 37.87 2220 LYS B CA 1
ATOM 4726 C C . LYS B 1 239 ? 40.453 52.181 136.557 1.00 39.35 2220 LYS B C 1
ATOM 4727 O O . LYS B 1 239 ? 41.378 52.376 135.780 1.00 42.37 2220 LYS B O 1
ATOM 4733 N N . ASP B 1 240 ? 39.668 53.143 137.016 1.00 40.13 2221 ASP B N 1
ATOM 4734 C CA . ASP B 1 240 ? 39.790 54.515 136.576 1.00 38.51 2221 ASP B CA 1
ATOM 4735 C C . ASP B 1 240 ? 40.995 55.309 137.025 1.00 36.52 2221 ASP B C 1
ATOM 4736 O O . ASP B 1 240 ? 41.435 55.222 138.163 1.00 36.11 2221 ASP B O 1
ATOM 4741 N N . PHE B 1 241 ? 41.499 56.110 136.095 1.00 33.82 2222 PHE B N 1
ATOM 4742 C CA . PHE B 1 241 ? 42.632 56.997 136.314 1.00 29.55 2222 PHE B CA 1
ATOM 4743 C C . PHE B 1 241 ? 42.126 58.380 135.915 1.00 29.21 2222 PHE B C 1
ATOM 4744 O O . PHE B 1 241 ? 42.300 59.366 136.622 1.00 28.04 2222 PHE B O 1
ATOM 4752 N N . VAL B 1 242 ? 41.489 58.412 134.756 1.00 27.27 2223 VAL B N 1
ATOM 4753 C CA . VAL B 1 242 ? 40.941 59.619 134.161 1.00 25.67 2223 VAL B CA 1
ATOM 4754 C C . VAL B 1 242 ? 39.969 60.446 135.020 1.00 26.45 2223 VAL B C 1
ATOM 4755 O O . VAL B 1 242 ? 40.250 61.621 135.300 1.00 26.97 2223 VAL B O 1
ATOM 4759 N N . ASP B 1 243 ? 38.840 59.861 135.424 1.00 26.08 2224 ASP B N 1
ATOM 4760 C CA . ASP B 1 243 ? 37.867 60.584 136.250 1.00 27.24 2224 ASP B CA 1
ATOM 4761 C C . ASP B 1 243 ? 38.477 60.982 137.601 1.00 27.15 2224 ASP B C 1
ATOM 4762 O O . ASP B 1 243 ? 38.145 62.022 138.164 1.00 28.07 2224 ASP B O 1
ATOM 4767 N N . HIS B 1 244 ? 39.371 60.151 138.121 1.00 27.54 2225 HIS B N 1
ATOM 4768 C CA . HIS B 1 244 ? 40.021 60.467 139.375 1.00 29.48 2225 HIS B CA 1
ATOM 4769 C C . HIS B 1 244 ? 40.849 61.737 139.195 1.00 30.64 2225 HIS B C 1
ATOM 4770 O O . HIS B 1 244 ? 40.794 62.647 140.023 1.00 31.22 2225 HIS B O 1
ATOM 4777 N N . ALA B 1 245 ? 41.606 61.801 138.104 1.00 31.12 2226 ALA B N 1
ATOM 4778 C CA . ALA B 1 245 ? 42.434 62.968 137.812 1.00 32.63 2226 ALA B CA 1
ATOM 4779 C C . ALA B 1 245 ? 41.558 64.215 137.643 1.00 35.23 2226 ALA B C 1
ATOM 4780 O O . ALA B 1 245 ? 41.884 65.307 138.131 1.00 36.89 2226 ALA B O 1
ATOM 4782 N N . TRP B 1 246 ? 40.441 64.048 136.953 1.00 36.48 2227 TRP B N 1
ATOM 4783 C CA . TRP B 1 246 ? 39.531 65.152 136.733 1.00 36.19 2227 TRP B CA 1
ATOM 4784 C C . TRP B 1 246 ? 38.984 65.692 138.058 1.00 38.87 2227 TRP B C 1
ATOM 4785 O O . TRP B 1 246 ? 38.595 66.859 138.147 1.00 39.08 2227 TRP B O 1
ATOM 4796 N N . LEU B 1 247 ? 38.975 64.844 139.086 1.00 37.07 2228 LEU B N 1
ATOM 4797 C CA . LEU B 1 247 ? 38.456 65.211 140.400 1.00 33.68 2228 LEU B CA 1
ATOM 4798 C C . LEU B 1 247 ? 39.566 65.744 141.298 1.00 33.56 2228 LEU B C 1
ATOM 4799 O O . LEU B 1 247 ? 39.373 66.676 142.075 1.00 31.80 2228 LEU B O 1
ATOM 4804 N N . GLN B 1 248 ? 40.735 65.137 141.193 1.00 34.50 2229 GLN B N 1
ATOM 4805 C CA . GLN B 1 248 ? 41.865 65.533 142.022 1.00 35.97 2229 GLN B CA 1
ATOM 4806 C C . GLN B 1 248 ? 42.243 66.994 141.817 1.00 36.54 2229 GLN B C 1
ATOM 4807 O O . GLN B 1 248 ? 42.551 67.713 142.770 1.00 38.56 2229 GLN B O 1
ATOM 4813 N N . LYS B 1 249 ? 42.212 67.421 140.557 1.00 38.83 2230 LYS B N 1
ATOM 4814 C CA . LYS B 1 249 ? 42.557 68.788 140.168 1.00 39.69 2230 LYS B CA 1
ATOM 4815 C C . LYS B 1 249 ? 41.562 69.815 140.699 1.00 38.22 2230 LYS B C 1
ATOM 4816 O O . LYS B 1 249 ? 41.837 71.004 140.650 1.00 41.91 2230 LYS B O 1
ATOM 4822 N N . GLN B 1 250 ? 40.419 69.351 141.203 1.00 38.07 2231 GLN B N 1
ATOM 4823 C CA . GLN B 1 250 ? 39.385 70.228 141.747 1.00 35.57 2231 GLN B CA 1
ATOM 4824 C C . GLN B 1 250 ? 39.309 70.156 143.279 1.00 35.43 2231 GLN B C 1
ATOM 4825 O O . GLN B 1 250 ? 38.410 70.738 143.881 1.00 33.68 2231 GLN B O 1
ATOM 4831 N N . LEU B 1 251 ? 40.241 69.452 143.913 1.00 34.37 2232 LEU B N 1
ATOM 4832 C CA . LEU B 1 251 ? 40.204 69.324 145.370 1.00 37.09 2232 LEU B CA 1
ATOM 4833 C C . LEU B 1 251 ? 41.538 69.583 146.054 1.00 41.25 2232 LEU B C 1
ATOM 4834 O O . LEU B 1 251 ? 42.607 69.434 145.448 1.00 41.18 2232 LEU B O 1
ATOM 4839 N N . LYS B 1 252 ? 41.458 69.946 147.335 1.00 44.46 2233 LYS B N 1
ATOM 4840 C CA . LYS B 1 252 ? 42.636 70.202 148.161 1.00 47.24 2233 LYS B CA 1
ATOM 4841 C C . LYS B 1 252 ? 43.026 68.868 148.786 1.00 48.19 2233 LYS B C 1
ATOM 4842 O O . LYS B 1 252 ? 44.207 68.531 148.887 1.00 49.75 2233 LYS B O 1
ATOM 4848 N N . THR B 1 253 ? 42.007 68.122 149.213 1.00 49.26 2234 THR B N 1
ATOM 4849 C CA . THR B 1 253 ? 42.183 66.810 149.825 1.00 45.16 2234 THR B CA 1
ATOM 4850 C C . THR B 1 253 ? 42.838 65.872 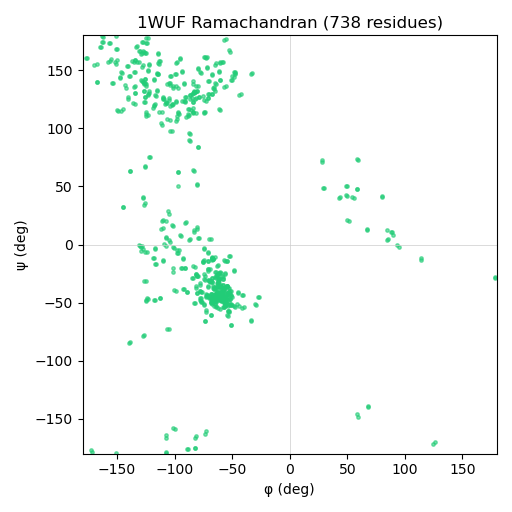148.816 1.00 47.38 2234 THR B C 1
ATOM 4851 O O . THR B 1 253 ? 42.629 66.007 147.614 1.00 45.94 2234 THR B O 1
ATOM 4855 N N . ARG B 1 254 ? 43.634 64.926 149.297 1.00 44.52 2235 ARG B N 1
ATOM 4856 C CA . ARG B 1 254 ? 44.276 63.982 148.399 1.00 42.50 2235 ARG B CA 1
ATOM 4857 C C . ARG B 1 254 ? 43.269 62.919 148.022 1.00 42.52 2235 ARG B C 1
ATOM 4858 O O . ARG B 1 254 ? 42.363 62.629 148.793 1.00 43.30 2235 ARG B O 1
ATOM 4866 N N . ILE B 1 255 ? 43.428 62.339 146.837 1.00 38.55 2236 ILE B N 1
ATOM 4867 C CA . ILE B 1 255 ? 42.569 61.251 146.404 1.00 32.90 2236 ILE B CA 1
ATOM 4868 C C . ILE B 1 255 ? 43.454 60.021 146.588 1.00 32.90 2236 ILE B C 1
ATOM 4869 O O . ILE B 1 255 ? 44.679 60.087 146.402 1.00 32.22 2236 ILE B O 1
ATOM 4874 N N . CYS B 1 256 ? 42.856 58.901 146.967 1.00 32.23 2237 CYS B N 1
ATOM 4875 C CA . CYS B 1 256 ? 43.642 57.696 147.187 1.00 30.02 2237 CYS B CA 1
ATOM 4876 C C . CYS B 1 256 ? 43.166 56.537 146.337 1.00 30.02 2237 CYS B C 1
ATOM 4877 O O . CYS B 1 256 ? 41.976 56.219 146.321 1.00 30.39 2237 CYS B O 1
ATOM 4880 N N . LEU B 1 257 ? 44.089 55.906 145.624 1.00 29.21 2238 LEU B N 1
ATOM 4881 C CA . LEU B 1 257 ? 43.722 54.766 144.805 1.00 27.65 2238 LEU B CA 1
ATOM 4882 C C . LEU B 1 257 ? 43.983 53.504 145.593 1.00 28.00 2238 LEU B C 1
ATOM 4883 O O . LEU B 1 257 ? 44.738 53.498 146.559 1.00 27.92 2238 LEU B O 1
ATOM 4888 N N . ASP B 1 258 ? 43.351 52.427 145.166 1.00 29.15 2239 ASP B N 1
ATOM 4889 C CA . ASP B 1 258 ? 43.471 51.151 145.840 1.00 28.53 2239 ASP B CA 1
ATOM 4890 C C . ASP B 1 258 ? 43.579 50.021 144.822 1.00 27.81 2239 ASP B C 1
ATOM 4891 O O . ASP B 1 258 ? 44.669 49.596 144.448 1.00 27.67 2239 ASP B O 1
ATOM 4896 N N . GLU B 1 259 ? 42.418 49.571 144.365 1.00 27.36 2240 GLU B N 1
ATOM 4897 C CA . GLU B 1 259 ? 42.275 48.465 143.430 1.00 25.62 2240 GLU B CA 1
ATOM 4898 C C . GLU B 1 259 ? 43.218 48.438 142.235 1.00 24.23 2240 GLU B C 1
ATOM 4899 O O . GLU B 1 259 ? 43.879 47.427 141.992 1.00 23.08 2240 GLU B O 1
ATOM 4905 N N . ASN B 1 260 ? 43.287 49.535 141.488 1.00 24.04 2241 ASN B N 1
ATOM 4906 C CA . ASN B 1 260 ? 44.130 49.578 140.297 1.00 22.60 2241 ASN B CA 1
ATOM 4907 C C . ASN B 1 260 ? 45.604 49.887 140.502 1.00 21.39 2241 ASN B C 1
ATOM 4908 O O . ASN B 1 260 ? 46.313 50.159 139.540 1.00 22.76 2241 ASN B O 1
ATOM 4913 N N . ILE B 1 261 ? 46.063 49.841 141.746 1.00 20.39 2242 ILE B N 1
ATOM 4914 C CA . ILE B 1 261 ? 47.461 50.073 142.054 1.00 17.29 2242 ILE B CA 1
ATOM 4915 C C . ILE B 1 261 ? 48.104 48.725 142.342 1.00 17.75 2242 ILE B C 1
ATOM 4916 O O . ILE B 1 261 ? 48.005 48.212 143.456 1.00 15.21 2242 ILE B O 1
ATOM 4921 N N . ARG B 1 262 ? 48.765 48.158 141.337 1.00 18.21 2243 ARG B N 1
ATOM 4922 C CA . ARG B 1 262 ? 49.429 46.856 141.480 1.00 19.22 2243 ARG B CA 1
ATOM 4923 C C . ARG B 1 262 ? 50.943 46.919 141.474 1.00 22.23 2243 ARG B C 1
ATOM 4924 O O . ARG B 1 262 ? 51.585 45.930 141.822 1.00 24.12 2243 ARG B O 1
ATOM 4932 N N . SER B 1 263 ? 51.518 48.051 141.074 1.00 25.22 2244 SER B N 1
ATOM 4933 C CA . SER B 1 263 ? 52.971 48.159 141.004 1.00 27.13 2244 SER B CA 1
ATOM 4934 C C . SER B 1 263 ? 53.484 49.596 140.924 1.00 28.67 2244 SER B C 1
ATOM 4935 O O . SER B 1 263 ? 52.699 50.541 140.829 1.00 28.83 2244 SER B O 1
ATOM 4938 N N . VAL B 1 264 ? 54.804 49.764 140.973 1.00 29.52 2245 VAL B N 1
ATOM 4939 C CA . VAL B 1 264 ? 55.368 51.101 140.877 1.00 31.24 2245 VAL B CA 1
ATOM 4940 C C . VAL B 1 264 ? 54.895 51.675 139.551 1.00 32.43 2245 VAL B C 1
ATOM 4941 O O . VAL B 1 264 ? 54.489 52.836 139.474 1.00 32.44 2245 VAL B O 1
ATOM 4945 N N . LYS B 1 265 ? 54.950 50.843 138.510 1.00 32.69 2246 LYS B N 1
ATOM 4946 C CA . LYS B 1 265 ? 54.522 51.230 137.173 1.00 35.95 2246 LYS B CA 1
ATOM 4947 C C . LYS B 1 265 ? 53.092 51.777 137.236 1.00 34.74 2246 LYS B C 1
ATOM 4948 O O . LYS B 1 265 ? 52.779 52.774 136.595 1.00 37.05 2246 LYS B O 1
ATOM 4954 N N . ASP B 1 266 ? 52.221 51.137 138.011 1.00 36.03 2247 ASP B N 1
ATOM 4955 C CA . ASP B 1 266 ? 50.852 51.620 138.114 1.00 34.85 2247 ASP B CA 1
ATOM 4956 C C . ASP B 1 266 ? 50.803 52.964 138.806 1.00 33.20 2247 ASP B C 1
ATOM 4957 O O . ASP B 1 266 ? 50.005 53.813 138.442 1.00 32.62 2247 ASP B O 1
ATOM 4962 N N . VAL B 1 267 ? 51.653 53.162 139.807 1.00 32.83 2248 VAL B N 1
ATOM 4963 C CA . VAL B 1 267 ? 51.672 54.435 140.512 1.00 33.78 2248 VAL B CA 1
ATOM 4964 C C . VAL B 1 267 ? 52.157 55.513 139.532 1.00 35.23 2248 VAL B C 1
ATOM 4965 O O . VAL B 1 267 ? 51.585 56.602 139.464 1.00 34.69 2248 VAL B O 1
ATOM 4969 N N . GLU B 1 268 ? 53.201 55.194 138.767 1.00 35.24 2249 GLU B N 1
ATOM 4970 C CA . GLU B 1 268 ? 53.749 56.116 137.782 1.00 36.56 2249 GLU B CA 1
ATOM 4971 C C . GLU B 1 268 ? 52.682 56.650 136.825 1.00 37.18 2249 GLU B C 1
ATOM 4972 O O . GLU B 1 268 ? 52.690 57.828 136.475 1.00 37.94 2249 GLU B O 1
ATOM 4978 N N . GLN B 1 269 ? 51.777 55.787 136.380 1.00 37.37 2250 GLN B N 1
ATOM 4979 C CA . GLN B 1 269 ? 50.721 56.238 135.494 1.00 36.01 2250 GLN B CA 1
ATOM 4980 C C . GLN B 1 269 ? 49.763 57.159 136.236 1.00 35.97 2250 GLN B C 1
ATOM 4981 O O . GLN B 1 269 ? 49.447 58.251 135.762 1.00 36.27 2250 GLN B O 1
ATOM 4987 N N . ALA B 1 270 ? 49.293 56.711 137.396 1.00 34.67 2251 ALA B N 1
ATOM 4988 C CA . ALA B 1 270 ? 48.368 57.504 138.188 1.00 33.86 2251 ALA B CA 1
ATOM 4989 C C . ALA B 1 270 ? 48.965 58.879 138.459 1.00 34.00 2251 ALA B C 1
ATOM 4990 O O . ALA B 1 270 ? 48.261 59.889 138.488 1.00 30.76 2251 ALA B O 1
ATOM 4992 N N . HIS B 1 271 ? 50.277 58.901 138.648 1.00 35.09 2252 HIS B N 1
ATOM 4993 C CA . HIS B 1 271 ? 50.989 60.128 138.930 1.00 37.51 2252 HIS B CA 1
ATOM 4994 C C . HIS B 1 271 ? 51.001 61.069 137.734 1.00 38.39 2252 HIS B C 1
ATOM 4995 O O . HIS B 1 271 ? 50.496 62.185 137.818 1.00 40.55 2252 HIS B O 1
ATOM 5002 N N . SER B 1 272 ? 51.571 60.628 136.614 1.00 38.82 2253 SER B N 1
ATOM 5003 C CA . SER B 1 272 ? 51.645 61.477 135.427 1.00 37.72 2253 SER B CA 1
ATOM 5004 C C . SER B 1 272 ? 50.268 61.924 134.964 1.00 35.40 2253 SER B C 1
ATOM 5005 O O . SER B 1 272 ? 50.128 62.999 134.400 1.00 35.99 2253 SER B O 1
ATOM 5008 N N . ILE B 1 273 ? 49.252 61.105 135.210 1.00 33.46 2254 ILE B N 1
ATOM 5009 C CA . ILE B 1 273 ? 47.888 61.460 134.823 1.00 30.52 2254 ILE B CA 1
ATOM 5010 C C . ILE B 1 273 ? 47.279 62.398 135.868 1.00 32.17 2254 ILE B C 1
ATOM 5011 O O . ILE B 1 273 ? 46.381 63.188 135.567 1.00 30.40 2254 ILE B O 1
ATOM 5016 N N . GLY B 1 274 ? 47.782 62.305 137.094 1.00 33.09 2255 GLY B N 1
ATOM 5017 C CA . GLY B 1 274 ? 47.281 63.145 138.164 1.00 34.83 2255 GLY B CA 1
ATOM 5018 C C . GLY B 1 274 ? 45.989 62.578 138.707 1.00 36.71 2255 GLY B C 1
ATOM 5019 O O . GLY B 1 274 ? 45.038 63.311 138.996 1.00 39.12 2255 GLY B O 1
ATOM 5020 N N . SER B 1 275 ? 45.955 61.258 138.848 1.00 36.03 2256 SER B N 1
ATOM 5021 C CA . SER B 1 275 ? 44.770 60.589 139.341 1.00 34.56 2256 SER B CA 1
ATOM 5022 C C . SER B 1 275 ? 44.662 60.654 140.852 1.00 34.82 2256 SER B C 1
ATOM 5023 O O . SER B 1 275 ? 43.553 60.610 141.402 1.00 35.09 2256 SER B O 1
ATOM 5026 N N . CYS B 1 276 ? 45.802 60.772 141.528 1.00 34.38 2257 CYS B N 1
ATOM 5027 C CA . CYS B 1 276 ? 45.782 60.795 142.990 1.00 35.82 2257 CYS B CA 1
ATOM 5028 C C . CYS B 1 276 ? 46.970 61.479 143.657 1.00 35.99 2257 CYS B C 1
ATOM 5029 O O . CYS B 1 276 ? 47.938 61.875 143.002 1.00 36.83 2257 CYS B O 1
ATOM 5032 N N . ARG B 1 277 ? 46.877 61.617 144.976 1.00 37.45 2258 ARG B N 1
ATOM 5033 C CA . ARG B 1 277 ? 47.946 62.221 145.757 1.00 38.27 2258 ARG B CA 1
ATOM 5034 C C . ARG B 1 277 ? 48.302 61.292 146.908 1.00 37.30 2258 ARG B C 1
ATOM 5035 O O . ARG B 1 277 ? 49.217 61.576 147.688 1.00 38.44 2258 ARG B O 1
ATOM 5043 N N . ALA B 1 278 ? 47.582 60.173 146.999 1.00 36.57 2259 ALA B N 1
ATOM 5044 C CA . ALA B 1 278 ? 47.827 59.181 148.043 1.00 34.00 2259 ALA B CA 1
ATOM 5045 C C . ALA B 1 278 ? 47.553 57.769 147.525 1.00 32.15 2259 ALA B C 1
ATOM 5046 O O . ALA B 1 278 ? 46.679 57.573 146.686 1.00 32.00 2259 ALA B O 1
ATOM 5048 N N . ILE B 1 279 ? 48.293 56.792 148.042 1.00 28.28 2260 ILE B N 1
ATOM 5049 C CA . ILE B 1 279 ? 48.160 55.393 147.628 1.00 25.93 2260 ILE B CA 1
ATOM 5050 C C . ILE B 1 279 ? 47.910 54.429 148.797 1.00 26.77 2260 ILE B C 1
ATOM 5051 O O . ILE B 1 279 ? 48.687 54.409 149.770 1.00 26.99 2260 ILE B O 1
ATOM 5056 N N . ASN B 1 280 ? 46.845 53.627 148.695 1.00 24.17 2261 ASN B N 1
ATOM 5057 C CA . ASN B 1 280 ? 46.534 52.626 149.717 1.00 22.12 2261 ASN B CA 1
ATOM 5058 C C . ASN B 1 280 ? 47.319 51.353 149.363 1.00 22.22 2261 ASN B C 1
ATOM 5059 O O . ASN B 1 280 ? 46.865 50.541 148.567 1.00 20.85 2261 ASN B O 1
ATOM 5064 N N . LEU B 1 281 ? 48.491 51.181 149.960 1.00 24.24 2262 LEU B N 1
ATOM 5065 C CA . LEU B 1 281 ? 49.337 50.032 149.669 1.00 25.02 2262 LEU B CA 1
ATOM 5066 C C . LEU B 1 281 ? 49.081 48.791 150.512 1.00 28.11 2262 LEU B C 1
ATOM 5067 O O . LEU B 1 281 ? 49.280 48.809 151.724 1.00 29.03 2262 LEU B O 1
ATOM 5072 N N . LYS B 1 282 ? 48.652 47.713 149.856 1.00 28.12 2263 LYS B N 1
ATOM 5073 C CA . LYS B 1 282 ? 48.387 46.432 150.518 1.00 29.23 2263 LYS B CA 1
ATOM 5074 C C . LYS B 1 282 ? 49.328 45.383 149.925 1.00 30.63 2263 LYS B C 1
ATOM 5075 O O . LYS B 1 282 ? 49.261 45.110 148.736 1.00 31.69 2263 LYS B O 1
ATOM 5081 N N . LEU B 1 283 ? 50.185 44.785 150.746 1.00 34.48 2264 LEU B N 1
ATOM 5082 C CA . LEU B 1 283 ? 51.134 43.782 150.258 1.00 34.26 2264 LEU B CA 1
ATOM 5083 C C . LEU B 1 283 ? 50.593 42.786 149.235 1.00 33.08 2264 LEU B C 1
ATOM 5084 O O . LEU B 1 283 ? 51.160 42.619 148.154 1.00 30.98 2264 LEU B O 1
ATOM 5089 N N . ALA B 1 284 ? 49.505 42.114 149.583 1.00 30.71 2265 ALA B N 1
ATOM 5090 C CA . ALA B 1 284 ? 48.897 41.121 148.690 1.00 29.85 2265 ALA B CA 1
ATOM 5091 C C . ALA B 1 284 ? 48.516 41.679 147.320 1.00 28.31 2265 ALA B C 1
ATOM 5092 O O . ALA B 1 284 ? 48.910 41.133 146.290 1.00 29.53 2265 ALA B O 1
ATOM 5094 N N . ARG B 1 285 ? 47.746 42.760 147.309 1.00 26.95 2266 ARG B N 1
ATOM 5095 C CA . ARG B 1 285 ? 47.294 43.356 146.063 1.00 24.33 2266 ARG B CA 1
ATOM 5096 C C . ARG B 1 285 ? 48.400 43.882 145.178 1.00 22.74 2266 ARG B C 1
ATOM 5097 O O . ARG B 1 285 ? 48.195 44.096 143.987 1.00 21.80 2266 ARG B O 1
ATOM 5105 N N . VAL B 1 286 ? 49.572 44.087 145.763 1.00 22.64 2267 VAL B N 1
ATOM 5106 C CA . VAL B 1 286 ? 50.716 44.647 145.043 1.00 22.10 2267 VAL B CA 1
ATOM 5107 C C . VAL B 1 286 ? 51.794 43.618 144.654 1.00 21.55 2267 VAL B C 1
ATOM 5108 O O . VAL B 1 286 ? 52.832 43.967 144.085 1.00 19.93 2267 VAL B O 1
ATOM 5112 N N . GLY B 1 287 ? 51.552 42.355 144.975 1.00 22.82 2268 GLY B N 1
ATOM 5113 C CA . GLY B 1 287 ? 52.493 41.315 144.609 1.00 24.02 2268 GLY B CA 1
ATOM 5114 C C . GLY B 1 287 ? 53.629 40.940 145.536 1.00 25.22 2268 GLY B C 1
ATOM 5115 O O . GLY B 1 287 ? 54.499 40.167 145.142 1.00 26.64 2268 GLY B O 1
ATOM 5116 N N . GLY B 1 288 ? 53.654 41.464 146.752 1.00 28.63 2269 GLY B N 1
ATOM 5117 C CA . GLY B 1 288 ? 54.731 41.095 147.649 1.00 30.35 2269 GLY B CA 1
ATOM 5118 C C . GLY B 1 288 ? 55.509 42.239 148.253 1.00 32.66 2269 GLY B C 1
ATOM 5119 O O . GLY B 1 288 ? 55.131 43.400 148.121 1.00 33.53 2269 GLY B O 1
ATOM 5120 N N . MET B 1 289 ? 56.615 41.889 148.903 1.00 35.40 2270 MET B N 1
ATOM 5121 C CA . MET B 1 289 ? 57.490 42.840 149.582 1.00 36.87 2270 MET B CA 1
ATOM 5122 C C . MET B 1 289 ? 58.355 43.671 148.639 1.00 39.08 2270 MET B C 1
ATOM 5123 O O . MET B 1 289 ? 58.368 44.900 148.741 1.00 39.72 2270 MET B O 1
ATOM 5128 N N . SER B 1 290 ? 59.084 43.011 147.738 1.00 39.17 2271 SER B N 1
ATOM 5129 C CA . SER B 1 290 ? 59.947 43.726 146.798 1.00 40.55 2271 SER B CA 1
ATOM 5130 C C . SER B 1 290 ? 59.156 44.870 146.186 1.00 41.09 2271 SER B C 1
ATOM 5131 O O . SER B 1 290 ? 59.572 46.035 146.220 1.00 43.37 2271 SER B O 1
ATOM 5134 N N . SER B 1 291 ? 58.001 44.514 145.635 1.00 39.52 2272 SER B N 1
ATOM 5135 C CA . SER B 1 291 ? 57.090 45.454 144.998 1.00 36.26 2272 SER B CA 1
ATOM 5136 C C . SER B 1 291 ? 56.593 46.560 145.942 1.00 35.68 2272 SER B C 1
ATOM 5137 O O . SER B 1 291 ? 56.567 47.733 145.573 1.00 35.26 2272 SER B O 1
ATOM 5140 N N . ALA B 1 292 ? 56.194 46.195 147.153 1.00 36.98 2273 ALA B N 1
ATOM 5141 C CA . ALA B 1 292 ? 55.699 47.184 148.099 1.00 37.59 2273 ALA B CA 1
ATOM 5142 C C . ALA B 1 292 ? 56.747 48.247 148.449 1.00 38.64 2273 ALA B C 1
ATOM 5143 O O . ALA B 1 292 ? 56.435 49.438 148.500 1.00 37.80 2273 ALA B O 1
ATOM 5145 N N . LEU B 1 293 ? 57.982 47.820 148.704 1.00 37.08 2274 LEU B N 1
ATOM 5146 C CA . LEU B 1 293 ? 59.051 48.759 149.027 1.00 37.72 2274 LEU B CA 1
ATOM 5147 C C . LEU B 1 293 ? 59.336 49.679 147.850 1.00 37.27 2274 LEU B C 1
ATOM 5148 O O . LEU B 1 293 ? 59.479 50.873 148.030 1.00 37.72 2274 LEU B O 1
ATOM 5153 N N . LYS B 1 294 ? 59.425 49.129 146.644 1.00 38.28 2275 LYS B N 1
ATOM 5154 C CA . LYS B 1 294 ? 59.678 49.956 145.468 1.00 37.60 2275 LYS B CA 1
ATOM 5155 C C . LYS B 1 294 ? 58.655 51.072 145.388 1.00 36.67 2275 LYS B C 1
ATOM 5156 O O . LYS B 1 294 ? 58.989 52.205 145.067 1.00 35.96 2275 LYS B O 1
ATOM 5162 N N . ILE B 1 295 ? 57.404 50.737 145.673 1.00 36.06 2276 ILE B N 1
ATOM 5163 C CA . ILE B 1 295 ? 56.308 51.703 145.638 1.00 35.78 2276 ILE B CA 1
ATOM 5164 C C . ILE B 1 295 ? 56.429 52.740 146.752 1.00 38.66 2276 ILE B C 1
ATOM 5165 O O . ILE B 1 295 ? 56.209 53.931 146.525 1.00 37.23 2276 ILE B O 1
ATOM 5170 N N . ALA B 1 296 ? 56.777 52.286 147.953 1.00 40.27 2277 ALA B N 1
ATOM 5171 C CA . ALA B 1 296 ? 56.929 53.181 149.104 1.00 41.74 2277 ALA B CA 1
ATOM 5172 C C . ALA B 1 296 ? 58.003 54.210 148.818 1.00 43.05 2277 ALA B C 1
ATOM 5173 O O . ALA B 1 296 ? 57.813 55.410 149.035 1.00 45.51 2277 ALA B O 1
ATOM 5175 N N . GLU B 1 297 ? 59.138 53.726 148.330 1.00 44.51 2278 GLU B N 1
ATOM 5176 C CA . GLU B 1 297 ? 60.251 54.592 147.999 1.00 44.02 2278 GLU B CA 1
ATOM 5177 C C . GLU B 1 297 ? 59.819 55.626 146.958 1.00 43.81 2278 GLU B C 1
ATOM 5178 O O . GLU B 1 297 ? 60.106 56.814 147.100 1.00 44.52 2278 GLU B O 1
ATOM 5184 N N . TYR B 1 298 ? 59.097 55.178 145.933 1.00 40.68 2279 TYR B N 1
ATOM 5185 C CA . TYR B 1 298 ? 58.634 56.066 144.872 1.00 36.41 2279 TYR B CA 1
ATOM 5186 C C . TYR B 1 298 ? 57.662 57.116 145.374 1.00 35.79 2279 TYR B C 1
ATOM 5187 O O . TYR B 1 298 ? 57.748 58.272 144.967 1.00 36.56 2279 TYR B O 1
ATOM 5196 N N . CYS B 1 299 ? 56.725 56.727 146.234 1.00 35.47 2280 CYS B N 1
ATOM 5197 C CA . CYS B 1 299 ? 55.760 57.696 146.745 1.00 34.50 2280 CYS B CA 1
ATOM 5198 C C . CYS B 1 299 ? 56.494 58.754 147.562 1.00 34.55 2280 CYS B C 1
ATOM 5199 O O . CYS B 1 299 ? 56.162 59.942 147.516 1.00 34.06 2280 CYS B O 1
ATOM 5202 N N . ALA B 1 300 ? 57.508 58.313 148.299 1.00 34.64 2281 ALA B N 1
ATOM 5203 C CA . ALA B 1 300 ? 58.308 59.218 149.118 1.00 35.88 2281 ALA B CA 1
ATOM 5204 C C . ALA B 1 300 ? 59.002 60.278 148.239 1.00 37.19 2281 ALA B C 1
ATOM 5205 O O . ALA B 1 300 ? 59.023 61.466 148.581 1.00 37.19 2281 ALA B O 1
ATOM 5207 N N . LEU B 1 301 ? 59.557 59.848 147.107 1.00 38.45 2282 LEU B N 1
ATOM 5208 C CA . LEU B 1 301 ? 60.238 60.765 146.198 1.00 39.06 2282 LEU B CA 1
ATOM 5209 C C . LEU B 1 301 ? 59.308 61.661 145.399 1.00 41.93 2282 LEU B C 1
ATOM 5210 O O . LEU B 1 301 ? 59.774 62.615 144.779 1.00 42.14 2282 LEU B O 1
ATOM 5215 N N . ASN B 1 302 ? 58.012 61.360 145.380 1.00 42.88 2283 ASN B N 1
ATOM 5216 C CA . ASN B 1 302 ? 57.094 62.168 144.593 1.00 44.99 2283 ASN B CA 1
ATOM 5217 C C . ASN B 1 302 ? 55.903 62.700 145.363 1.00 49.22 2283 ASN B C 1
ATOM 5218 O O . ASN B 1 302 ? 54.804 62.829 144.824 1.00 50.31 2283 ASN B O 1
ATOM 5223 N N . GLU B 1 303 ? 56.141 63.002 146.633 1.00 52.69 2284 GLU B N 1
ATOM 5224 C CA . GLU B 1 303 ? 55.131 63.569 147.516 1.00 54.84 2284 GLU B CA 1
ATOM 5225 C C . GLU B 1 303 ? 53.789 62.840 147.586 1.00 53.56 2284 GLU B C 1
ATOM 5226 O O . GLU B 1 303 ? 52.777 63.421 147.999 1.00 56.20 2284 GLU B O 1
ATOM 5232 N N . ILE B 1 304 ? 53.774 61.574 147.193 1.00 49.94 2285 ILE B N 1
ATOM 5233 C CA . ILE B 1 304 ? 52.544 60.794 147.235 1.00 42.85 2285 ILE B CA 1
ATOM 5234 C C . ILE B 1 304 ? 52.441 60.083 148.585 1.00 45.01 2285 ILE B C 1
ATOM 5235 O O . ILE B 1 304 ? 53.345 59.334 148.973 1.00 43.21 2285 ILE B O 1
ATOM 5240 N N . LEU B 1 305 ? 51.343 60.328 149.297 1.00 41.65 2286 LEU B N 1
ATOM 5241 C CA . LEU B 1 305 ? 51.123 59.730 150.615 1.00 41.43 2286 LEU B CA 1
ATOM 5242 C C . LEU B 1 305 ? 50.927 58.220 150.496 1.00 40.39 2286 LEU B C 1
ATOM 5243 O O . LEU B 1 305 ? 50.112 57.761 149.703 1.00 43.49 2286 LEU B O 1
ATOM 5248 N N . VAL B 1 306 ? 51.663 57.446 151.280 1.00 39.31 2287 VAL B N 1
ATOM 5249 C CA . VAL B 1 306 ? 51.528 56.003 151.221 1.00 37.03 2287 VAL B CA 1
ATOM 5250 C C . VAL B 1 306 ? 51.251 55.429 152.618 1.00 36.56 2287 VAL B C 1
ATOM 5251 O O . VAL B 1 306 ? 51.824 55.874 153.621 1.00 36.91 2287 VAL B O 1
ATOM 5255 N N . TRP B 1 307 ? 50.350 54.455 152.683 1.00 35.61 2288 TRP B N 1
ATOM 5256 C CA . TRP B 1 307 ? 49.998 53.832 153.947 1.00 35.10 2288 TRP B CA 1
ATOM 5257 C C . TRP B 1 307 ? 49.552 52.391 153.740 1.00 35.16 2288 TRP B C 1
ATOM 5258 O O . TRP B 1 307 ? 49.081 52.038 152.664 1.00 35.74 2288 TRP B O 1
ATOM 5269 N N . CYS B 1 308 ? 49.689 51.562 154.772 1.00 35.19 2289 CYS B N 1
ATOM 5270 C CA . CYS B 1 308 ? 49.303 50.159 154.668 1.00 36.05 2289 CYS B CA 1
ATOM 5271 C C . CYS B 1 308 ? 47.812 49.905 154.853 1.00 35.09 2289 CYS B C 1
ATOM 5272 O O . CYS B 1 308 ? 47.263 50.110 155.933 1.00 36.85 2289 CYS B O 1
ATOM 5275 N N . GLY B 1 309 ? 47.153 49.464 153.788 1.00 35.17 2290 GLY B N 1
ATOM 5276 C CA . GLY B 1 309 ? 45.741 49.163 153.888 1.00 32.95 2290 GLY B CA 1
ATOM 5277 C C . GLY B 1 309 ? 45.672 47.774 154.468 1.00 31.96 2290 GLY B C 1
ATOM 5278 O O . GLY B 1 309 ? 46.697 47.202 154.822 1.00 30.83 2290 GLY B O 1
ATOM 5279 N N . GLY B 1 310 ? 44.483 47.209 154.566 1.00 32.30 2291 GLY B N 1
ATOM 5280 C CA . GLY B 1 310 ? 44.399 45.872 155.116 1.00 32.95 2291 GLY B CA 1
ATOM 5281 C C . GLY B 1 310 ? 43.533 44.923 154.314 1.00 34.44 2291 GLY B C 1
ATOM 5282 O O . GLY B 1 310 ? 42.814 45.335 153.394 1.00 34.84 2291 GLY B O 1
ATOM 5283 N N . MET B 1 311 ? 43.594 43.644 154.677 1.00 35.46 2292 MET B N 1
ATOM 5284 C CA . MET B 1 311 ? 42.806 42.621 154.005 1.00 34.65 2292 MET B CA 1
ATOM 5285 C C . MET B 1 311 ? 42.322 41.532 154.960 1.00 36.64 2292 MET B C 1
ATOM 5286 O O . MET B 1 311 ? 42.184 40.369 154.561 1.00 37.88 2292 MET B O 1
ATOM 5291 N N . LEU B 1 312 ? 42.067 41.909 156.213 1.00 36.24 2293 LEU B N 1
ATOM 5292 C CA . LEU B 1 312 ? 41.608 40.959 157.218 1.00 35.57 2293 LEU B CA 1
ATOM 5293 C C . LEU B 1 312 ? 42.601 39.827 157.386 1.00 35.98 2293 LEU B C 1
ATOM 5294 O O . LEU B 1 312 ? 42.223 38.659 157.397 1.00 35.95 2293 LEU B O 1
ATOM 5299 N N . GLU B 1 313 ? 43.874 40.169 157.518 1.00 35.00 2294 GLU B N 1
ATOM 5300 C CA . GLU B 1 313 ? 44.910 39.153 157.672 1.00 36.08 2294 GLU B CA 1
ATOM 5301 C C . GLU B 1 313 ? 44.866 38.360 158.978 1.00 34.89 2294 GLU B C 1
ATOM 5302 O O . GLU B 1 313 ? 44.489 38.876 160.035 1.00 33.66 2294 GLU B O 1
ATOM 5308 N N . ALA B 1 314 ? 45.258 37.092 158.888 1.00 35.63 2295 ALA B N 1
ATOM 5309 C CA . ALA B 1 314 ? 45.323 36.238 160.063 1.00 34.62 2295 ALA B CA 1
ATOM 5310 C C . ALA B 1 314 ? 46.676 36.598 160.672 1.00 33.80 2295 ALA B C 1
ATOM 5311 O O . ALA B 1 314 ? 47.280 37.589 160.279 1.00 33.16 2295 ALA B O 1
ATOM 5313 N N . GLY B 1 315 ? 47.162 35.800 161.615 1.00 35.12 2296 GLY B N 1
ATOM 5314 C CA . GLY B 1 315 ? 48.438 36.105 162.250 1.00 34.76 2296 GLY B CA 1
ATOM 5315 C C . GLY B 1 315 ? 49.644 36.341 161.351 1.00 33.82 2296 GLY B C 1
ATOM 5316 O O . GLY B 1 315 ? 50.395 37.298 161.562 1.00 32.20 2296 GLY B O 1
ATOM 5317 N N . VAL B 1 316 ? 49.834 35.467 160.360 1.00 32.34 2297 VAL B N 1
ATOM 5318 C CA . VAL B 1 316 ? 50.956 35.560 159.429 1.00 32.12 2297 VAL B CA 1
ATOM 5319 C C . VAL B 1 316 ? 50.864 36.792 158.540 1.00 30.28 2297 VAL B C 1
ATOM 5320 O O . VAL B 1 316 ? 51.849 37.504 158.346 1.00 30.41 2297 VAL B O 1
ATOM 5324 N N . GLY B 1 317 ? 49.680 37.045 157.997 1.00 30.17 2298 GLY B N 1
ATOM 5325 C CA . GLY B 1 317 ? 49.502 38.204 157.144 1.00 33.08 2298 GLY B CA 1
ATOM 5326 C C . GLY B 1 317 ? 49.817 39.488 157.882 1.00 33.23 2298 GLY B C 1
ATOM 5327 O O . GLY B 1 317 ? 50.527 40.353 157.367 1.00 31.52 2298 GLY B O 1
ATOM 5328 N N . ARG B 1 318 ? 49.296 39.595 159.101 1.00 36.38 2299 ARG B N 1
ATOM 5329 C CA . ARG B 1 318 ? 49.495 40.763 159.944 1.00 41.42 2299 ARG B CA 1
ATOM 5330 C C . ARG B 1 318 ? 50.960 40.997 160.307 1.00 38.79 2299 ARG B C 1
ATOM 5331 O O . ARG B 1 318 ? 51.420 42.136 160.309 1.00 39.99 2299 ARG B O 1
ATOM 5339 N N . ALA B 1 319 ? 51.690 39.929 160.623 1.00 37.37 2300 ALA B N 1
ATOM 5340 C CA . ALA B 1 319 ? 53.102 40.062 160.984 1.00 36.74 2300 ALA B CA 1
ATOM 5341 C C . ALA B 1 319 ? 53.925 40.710 159.872 1.00 36.01 2300 ALA B C 1
ATOM 5342 O O . ALA B 1 319 ? 54.778 41.555 160.145 1.00 33.16 2300 ALA B O 1
ATOM 5344 N N . HIS B 1 320 ? 53.679 40.303 158.624 1.00 35.09 2301 HIS B N 1
ATOM 5345 C CA . HIS B 1 320 ? 54.372 40.887 157.470 1.00 33.97 2301 HIS B CA 1
ATOM 5346 C C . HIS B 1 320 ? 53.947 42.339 157.332 1.00 35.67 2301 HIS B C 1
ATOM 5347 O O . HIS B 1 320 ? 54.771 43.230 157.209 1.00 36.62 2301 HIS B O 1
ATOM 5354 N N . ASN B 1 321 ? 52.643 42.566 157.358 1.00 37.23 2302 ASN B N 1
ATOM 5355 C CA . ASN B 1 321 ? 52.111 43.902 157.210 1.00 37.44 2302 ASN B CA 1
ATOM 5356 C C . ASN B 1 321 ? 52.753 44.901 158.166 1.00 39.09 2302 ASN B C 1
ATOM 5357 O O . ASN B 1 321 ? 53.070 46.018 157.772 1.00 38.66 2302 ASN B O 1
ATOM 5362 N N . ILE B 1 322 ? 52.951 44.491 159.417 1.00 38.88 2303 ILE B N 1
ATOM 5363 C CA . ILE B 1 322 ? 53.542 45.362 160.433 1.00 35.94 2303 ILE B CA 1
ATOM 5364 C C . ILE B 1 322 ? 55.015 45.677 160.158 1.00 37.53 2303 ILE B C 1
ATOM 5365 O O . ILE B 1 322 ? 55.489 46.758 160.497 1.00 35.88 2303 ILE B O 1
ATOM 5370 N N . ALA B 1 323 ? 55.739 44.741 159.549 1.00 36.02 2304 ALA B N 1
ATOM 5371 C CA . ALA B 1 323 ? 57.144 44.966 159.216 1.00 34.75 2304 ALA B CA 1
ATOM 5372 C C . ALA B 1 323 ? 57.222 45.988 158.077 1.00 36.43 2304 ALA B C 1
ATOM 5373 O O . ALA B 1 323 ? 58.133 46.810 158.028 1.00 37.46 2304 ALA B O 1
ATOM 5375 N N . LEU B 1 324 ? 56.262 45.935 157.159 1.00 38.19 2305 LEU B N 1
ATOM 5376 C CA . LEU B 1 324 ? 56.227 46.880 156.049 1.00 37.24 2305 LEU B CA 1
ATOM 5377 C C . LEU B 1 324 ? 55.905 48.242 156.636 1.00 38.20 2305 LEU B C 1
ATOM 5378 O O . LEU B 1 324 ? 56.583 49.222 156.355 1.00 39.30 2305 LEU B O 1
ATOM 5383 N N . ALA B 1 325 ? 54.866 48.280 157.462 1.00 40.03 2306 ALA B N 1
ATOM 5384 C CA . ALA B 1 325 ? 54.406 49.503 158.112 1.00 41.66 2306 ALA B CA 1
ATOM 5385 C C . ALA B 1 325 ? 55.477 50.216 158.939 1.00 42.22 2306 ALA B C 1
ATOM 5386 O O . ALA B 1 325 ? 55.403 51.424 159.152 1.00 40.75 2306 ALA B O 1
ATOM 5388 N N . ALA B 1 326 ? 56.471 49.460 159.399 1.00 42.87 2307 ALA B N 1
ATOM 5389 C CA . ALA B 1 326 ? 57.563 50.001 160.212 1.00 43.48 2307 ALA B CA 1
ATOM 5390 C C . ALA B 1 326 ? 58.536 50.890 159.430 1.00 42.10 2307 ALA B C 1
ATOM 5391 O O . ALA B 1 326 ? 59.345 51.604 160.031 1.00 43.27 2307 ALA B O 1
ATOM 5393 N N . ARG B 1 327 ? 58.467 50.835 158.097 1.00 41.18 2308 ARG B N 1
ATOM 5394 C CA . ARG B 1 327 ? 59.326 51.645 157.232 1.00 38.33 2308 ARG B CA 1
ATOM 5395 C C . ARG B 1 327 ? 59.068 53.123 157.504 1.00 37.09 2308 ARG B C 1
ATOM 5396 O O . ARG B 1 327 ? 57.987 53.489 157.974 1.00 36.18 2308 ARG B O 1
ATOM 5404 N N . ASN B 1 328 ? 60.049 53.967 157.197 1.00 37.60 2309 ASN B N 1
ATOM 5405 C CA . ASN B 1 328 ? 59.900 55.401 157.423 1.00 40.60 2309 ASN B CA 1
ATOM 5406 C C . ASN B 1 328 ? 58.888 56.099 156.508 1.00 40.83 2309 ASN B C 1
ATOM 5407 O O . ASN B 1 328 ? 58.248 57.071 156.926 1.00 41.09 2309 ASN B O 1
ATOM 5412 N N . GLU B 1 329 ? 58.730 55.618 155.275 1.00 40.83 2310 GLU B N 1
ATOM 5413 C CA . GLU B 1 329 ? 57.792 56.247 154.347 1.00 42.00 2310 GLU B CA 1
ATOM 5414 C C . GLU B 1 329 ? 56.376 56.306 154.893 1.00 42.76 2310 GLU B C 1
ATOM 5415 O O . GLU B 1 329 ? 55.669 57.297 154.713 1.00 43.87 2310 GLU B O 1
ATOM 5421 N N . PHE B 1 330 ? 55.962 55.237 155.553 1.00 45.18 2311 PHE B N 1
ATOM 5422 C CA . PHE B 1 330 ? 54.623 55.173 156.104 1.00 45.46 2311 PHE B CA 1
ATOM 5423 C C . PHE B 1 330 ? 54.503 56.049 157.335 1.00 47.49 2311 PHE B C 1
ATOM 5424 O O . PHE B 1 330 ? 55.133 55.800 158.359 1.00 48.48 2311 PHE B O 1
ATOM 5432 N N . VAL B 1 331 ? 53.699 57.093 157.216 1.00 46.13 2312 VAL B N 1
ATOM 5433 C CA . VAL B 1 331 ? 53.494 58.012 158.313 1.00 45.93 2312 VAL B CA 1
ATOM 5434 C C . VAL B 1 331 ? 52.057 57.872 158.777 1.00 47.55 2312 VAL B C 1
ATOM 5435 O O . VAL B 1 331 ? 51.782 57.773 159.971 1.00 46.86 2312 VAL B O 1
ATOM 5439 N N . PHE B 1 332 ? 51.141 57.859 157.817 1.00 46.47 2313 PHE B N 1
ATOM 5440 C CA . PHE B 1 332 ? 49.722 57.714 158.115 1.00 47.66 2313 PHE B CA 1
ATOM 5441 C C . PHE B 1 332 ? 49.478 56.322 158.706 1.00 50.80 2313 PHE B C 1
ATOM 5442 O O . PHE B 1 332 ? 50.018 55.319 158.212 1.00 49.48 2313 PHE B O 1
ATOM 5450 N N . PRO B 1 333 ? 48.680 56.243 159.785 1.00 47.69 2314 PRO B N 1
ATOM 5451 C CA . PRO B 1 333 ? 48.370 54.964 160.433 1.00 49.68 2314 PRO B CA 1
ATOM 5452 C C . PRO B 1 333 ? 47.736 53.988 159.433 1.00 49.97 2314 PRO B C 1
ATOM 5453 O O . PRO B 1 333 ? 46.861 54.367 158.660 1.00 46.41 2314 PRO B O 1
ATOM 5457 N N . GLY B 1 334 ? 48.183 52.737 159.445 1.00 46.63 2315 GLY B N 1
ATOM 5458 C CA . GLY B 1 334 ? 47.642 51.763 158.517 1.00 47.39 2315 GLY B CA 1
ATOM 5459 C C . GLY B 1 334 ? 46.421 51.036 159.044 1.00 47.96 2315 GLY B C 1
ATOM 5460 O O . GLY B 1 334 ? 45.928 51.347 160.123 1.00 47.46 2315 GLY B O 1
ATOM 5461 N N . ASP B 1 335 ? 45.922 50.072 158.272 1.00 45.84 2316 ASP B N 1
ATOM 5462 C CA . ASP B 1 335 ? 44.764 49.286 158.666 1.00 43.51 2316 ASP B CA 1
ATOM 5463 C C . ASP B 1 335 ? 45.190 47.969 159.292 1.00 43.69 2316 ASP B C 1
ATOM 5464 O O . ASP B 1 335 ? 44.893 46.891 158.781 1.00 43.57 2316 ASP B O 1
ATOM 5469 N N . ILE B 1 336 ? 45.901 48.069 160.405 1.00 44.79 2317 ILE B N 1
ATOM 5470 C CA . ILE B 1 336 ? 46.362 46.900 161.126 1.00 44.34 2317 ILE B CA 1
ATOM 5471 C C . ILE B 1 336 ? 45.800 47.008 162.539 1.00 50.01 2317 ILE B C 1
ATOM 5472 O O . ILE B 1 336 ? 45.493 48.110 163.001 1.00 48.98 2317 ILE B O 1
ATOM 5477 N N . SER B 1 337 ? 45.647 45.882 163.226 1.00 53.68 2318 SER B N 1
ATOM 5478 C CA . SER B 1 337 ? 45.114 45.928 164.583 1.00 59.88 2318 SER B CA 1
ATOM 5479 C C . SER B 1 337 ? 45.350 44.636 165.342 1.00 64.65 2318 SER B C 1
ATOM 5480 O O . SER B 1 337 ? 45.773 43.642 164.765 1.00 67.85 2318 SER B O 1
ATOM 5483 N N . ALA B 1 338 ? 45.084 44.660 166.643 1.00 68.78 2319 ALA B N 1
ATOM 5484 C CA . ALA B 1 338 ? 45.249 43.479 167.477 1.00 69.55 2319 ALA B CA 1
ATOM 5485 C C . ALA B 1 338 ? 44.243 42.446 166.990 1.00 71.38 2319 ALA B C 1
ATOM 5486 O O . ALA B 1 338 ? 43.100 42.780 166.676 1.00 71.96 2319 ALA B O 1
ATOM 5488 N N . SER B 1 339 ? 44.672 41.194 166.919 1.00 72.72 2320 SER B N 1
ATOM 5489 C CA . SER B 1 339 ? 43.808 40.117 166.456 1.00 73.81 2320 SER B CA 1
ATOM 5490 C C . SER B 1 339 ? 42.432 40.230 167.092 1.00 76.67 2320 SER B C 1
ATOM 5491 O O . SER B 1 339 ? 41.405 40.052 166.433 1.00 74.93 2320 SER B O 1
ATOM 5494 N N . ASN B 1 340 ? 42.440 40.544 168.383 1.00 76.10 2321 ASN B N 1
ATOM 5495 C CA . ASN B 1 340 ? 41.237 40.671 169.201 1.00 77.03 2321 ASN B CA 1
ATOM 5496 C C . ASN B 1 340 ? 40.138 41.585 168.676 1.00 76.77 2321 ASN B C 1
ATOM 5497 O O . ASN B 1 340 ? 39.031 41.601 169.214 1.00 77.41 2321 ASN B O 1
ATOM 5502 N N . ARG B 1 341 ? 40.437 42.343 167.631 1.00 76.62 2322 ARG B N 1
ATOM 5503 C CA . ARG B 1 341 ? 39.447 43.239 167.071 1.00 75.00 2322 ARG B CA 1
ATOM 5504 C C . ARG B 1 341 ? 38.542 42.519 166.095 1.00 71.08 2322 ARG B C 1
ATOM 5505 O O . ARG B 1 341 ? 37.382 42.893 165.926 1.00 70.09 2322 ARG B O 1
ATOM 5513 N N . PHE B 1 342 ? 39.074 41.480 165.460 1.00 66.99 2323 PHE B N 1
ATOM 5514 C CA . PHE B 1 342 ? 38.316 40.722 164.471 1.00 63.35 2323 PHE B CA 1
ATOM 5515 C C . PHE B 1 342 ? 38.106 39.266 164.832 1.00 61.52 2323 PHE B C 1
ATOM 5516 O O . PHE B 1 342 ? 36.999 38.738 164.733 1.00 60.53 2323 PHE B O 1
ATOM 5524 N N . PHE B 1 343 ? 39.182 38.614 165.241 1.00 61.39 2324 PHE B N 1
ATOM 5525 C CA . PHE B 1 343 ? 39.121 37.203 165.560 1.00 60.95 2324 PHE B CA 1
ATOM 5526 C C . PHE B 1 343 ? 39.017 36.874 167.030 1.00 61.21 2324 PHE B C 1
ATOM 5527 O O . PHE B 1 343 ? 39.549 37.576 167.888 1.00 59.70 2324 PHE B O 1
ATOM 5535 N N . ALA B 1 344 ? 38.304 35.792 167.313 1.00 62.71 2325 ALA B N 1
ATOM 5536 C CA . ALA B 1 344 ? 38.164 35.328 168.678 1.00 63.33 2325 ALA B CA 1
ATOM 5537 C C . ALA B 1 344 ? 39.547 34.768 168.994 1.00 63.71 2325 ALA B C 1
ATOM 5538 O O . ALA B 1 344 ? 40.106 35.017 170.052 1.00 62.77 2325 ALA B O 1
ATOM 5540 N N . GLU B 1 345 ? 40.099 34.031 168.038 1.00 64.70 2326 GLU B N 1
ATOM 5541 C CA . GLU B 1 345 ? 41.422 33.440 168.173 1.00 64.74 2326 GLU B CA 1
ATOM 5542 C C . GLU B 1 345 ? 42.224 33.677 166.907 1.00 63.15 2326 GLU B C 1
ATOM 5543 O O . GLU B 1 345 ? 41.654 33.919 165.844 1.00 65.42 2326 GLU B O 1
ATOM 5549 N N . ASP B 1 346 ? 43.545 33.606 167.017 1.00 58.84 2327 ASP B N 1
ATOM 5550 C CA . ASP B 1 346 ? 44.393 33.765 165.848 1.00 54.21 2327 ASP B CA 1
ATOM 5551 C C . ASP B 1 346 ? 45.331 32.567 165.801 1.00 50.64 2327 ASP B C 1
ATOM 5552 O O . ASP B 1 346 ? 45.345 31.742 166.716 1.00 49.25 2327 ASP B O 1
ATOM 5557 N N . ILE B 1 347 ? 46.108 32.478 164.728 1.00 45.98 2328 ILE B N 1
ATOM 5558 C CA . ILE B 1 347 ? 47.034 31.372 164.528 1.00 42.24 2328 ILE B CA 1
ATOM 5559 C C . ILE B 1 347 ? 48.490 31.783 164.773 1.00 41.92 2328 ILE B C 1
ATOM 5560 O O . ILE B 1 347 ? 49.413 31.185 164.228 1.00 42.52 2328 ILE B O 1
ATOM 5565 N N . VAL B 1 348 ? 48.701 32.797 165.600 1.00 43.60 2329 VAL B N 1
ATOM 5566 C CA . VAL B 1 348 ? 50.053 33.257 165.872 1.00 46.08 2329 VAL B CA 1
ATOM 5567 C C . VAL B 1 348 ? 50.252 33.481 167.375 1.00 48.34 2329 VAL B C 1
ATOM 5568 O O . VAL B 1 348 ? 49.545 34.285 167.994 1.00 50.59 2329 VAL B O 1
ATOM 5572 N N . THR B 1 349 ? 51.225 32.761 167.940 1.00 52.82 2330 THR B N 1
ATOM 5573 C CA . THR B 1 349 ? 51.535 32.784 169.373 1.00 56.34 2330 THR B CA 1
ATOM 5574 C C . THR B 1 349 ? 51.717 34.115 170.083 1.00 54.71 2330 THR B C 1
ATOM 5575 O O . THR B 1 349 ? 51.108 34.345 171.129 1.00 55.89 2330 THR B O 1
ATOM 5579 N N . PRO B 1 350 ? 52.577 34.999 169.562 1.00 55.89 2331 PRO B N 1
ATOM 5580 C CA . PRO B 1 350 ? 52.656 36.240 170.343 1.00 53.92 2331 PRO B CA 1
ATOM 5581 C C . PRO B 1 350 ? 51.573 37.243 169.914 1.00 54.02 2331 PRO B C 1
ATOM 5582 O O . PRO B 1 350 ? 51.797 38.074 169.027 1.00 57.65 2331 PRO B O 1
ATOM 5586 N N . ALA B 1 351 ? 50.400 37.151 170.537 1.00 56.70 2332 ALA B N 1
ATOM 5587 C CA . ALA B 1 351 ? 49.281 38.034 170.222 1.00 58.21 2332 ALA B CA 1
ATOM 5588 C C . ALA B 1 351 ? 49.709 39.497 170.156 1.00 59.41 2332 ALA B C 1
ATOM 5589 O O . ALA B 1 351 ? 50.610 39.913 170.876 1.00 58.70 2332 ALA B O 1
ATOM 5591 N N . PHE B 1 352 ? 49.063 40.278 169.296 1.00 61.25 2333 PHE B N 1
ATOM 5592 C CA . PHE B 1 352 ? 49.411 41.692 169.165 1.00 66.28 2333 PHE B CA 1
ATOM 5593 C C . PHE B 1 352 ? 48.649 42.566 170.144 1.00 66.36 2333 PHE B C 1
ATOM 5594 O O . PHE B 1 352 ? 47.432 42.749 170.036 1.00 67.07 2333 PHE B O 1
ATOM 5602 N N . GLU B 1 353 ? 49.386 43.115 171.099 1.00 67.70 2334 GLU B N 1
ATOM 5603 C CA . GLU B 1 353 ? 48.801 43.960 172.119 1.00 68.28 2334 GLU B CA 1
ATOM 5604 C C . GLU B 1 353 ? 48.705 45.408 171.674 1.00 65.70 2334 GLU B C 1
ATOM 5605 O O . GLU B 1 353 ? 49.683 46.000 171.219 1.00 64.38 2334 GLU B O 1
ATOM 5611 N N . LEU B 1 354 ? 47.510 45.968 171.806 1.00 66.42 2335 LEU B N 1
ATOM 5612 C CA . LEU B 1 354 ? 47.279 47.358 171.457 1.00 67.80 2335 LEU B CA 1
ATOM 5613 C C . LEU B 1 354 ? 47.684 48.202 172.659 1.00 67.84 2335 LEU B C 1
ATOM 5614 O O . LEU B 1 354 ? 47.179 47.997 173.763 1.00 67.63 2335 LEU B O 1
ATOM 5619 N N . ASN B 1 355 ? 48.607 49.135 172.456 1.00 67.66 2336 ASN B N 1
ATOM 5620 C CA . ASN B 1 355 ? 49.041 50.004 173.542 1.00 69.34 2336 ASN B CA 1
ATOM 5621 C C . ASN B 1 355 ? 48.820 51.458 173.176 1.00 70.66 2336 ASN B C 1
ATOM 5622 O O . ASN B 1 355 ? 49.749 52.193 172.837 1.00 69.76 2336 ASN B O 1
ATOM 5627 N N . GLN B 1 356 ? 47.558 51.858 173.243 1.00 74.00 2337 GLN B N 1
ATOM 5628 C CA . GLN B 1 356 ? 47.168 53.220 172.931 1.00 77.86 2337 GLN B CA 1
ATOM 5629 C C . GLN B 1 356 ? 47.556 53.586 171.511 1.00 76.36 2337 GLN B C 1
ATOM 5630 O O . GLN B 1 356 ? 48.499 54.345 171.289 1.00 79.70 2337 GLN B O 1
ATOM 5636 N N . GLY B 1 357 ? 46.818 53.019 170.559 1.00 75.71 2338 GLY B N 1
ATOM 5637 C CA . GLY B 1 357 ? 47.040 53.275 169.148 1.00 71.68 2338 GLY B CA 1
ATOM 5638 C C . GLY B 1 357 ? 48.336 52.764 168.546 1.00 68.85 2338 GLY B C 1
ATOM 5639 O O . GLY B 1 357 ? 48.669 53.145 167.429 1.00 70.07 2338 GLY B O 1
ATOM 5640 N N . ARG B 1 358 ? 49.066 51.909 169.256 1.00 64.25 2339 ARG B N 1
ATOM 5641 C CA . ARG B 1 358 ? 50.328 51.400 168.726 1.00 63.26 2339 ARG B CA 1
ATOM 5642 C C . ARG B 1 358 ? 50.536 49.893 168.882 1.00 58.77 2339 ARG B C 1
ATOM 5643 O O . ARG B 1 358 ? 50.070 49.284 169.849 1.00 57.40 2339 ARG B O 1
ATOM 5651 N N . LEU B 1 359 ? 51.248 49.308 167.918 1.00 53.00 2340 LEU B N 1
ATOM 5652 C CA . LEU B 1 359 ? 51.556 47.887 167.917 1.00 50.24 2340 LEU B CA 1
ATOM 5653 C C . LEU B 1 359 ? 53.068 47.715 167.980 1.00 48.61 2340 LEU B C 1
ATOM 5654 O O . LEU B 1 359 ? 53.815 48.480 167.365 1.00 48.88 2340 LEU B O 1
ATOM 5659 N N . LYS B 1 360 ? 53.517 46.711 168.726 1.00 51.60 2341 LYS B N 1
ATOM 5660 C CA . LYS B 1 360 ? 54.942 46.457 168.860 1.00 52.05 2341 LYS B CA 1
ATOM 5661 C C . LYS B 1 360 ? 55.457 45.676 167.664 1.00 50.62 2341 LYS B C 1
ATOM 5662 O O . LYS B 1 360 ? 54.927 44.619 167.325 1.00 49.90 2341 LYS B O 1
ATOM 5668 N N . VAL B 1 361 ? 56.489 46.211 167.022 1.00 47.42 2342 VAL B N 1
ATOM 5669 C CA . VAL B 1 361 ? 57.081 45.568 165.857 1.00 45.33 2342 VAL B CA 1
ATOM 5670 C C . VAL B 1 361 ? 57.906 44.379 166.305 1.00 44.29 2342 VAL B C 1
ATOM 5671 O O . VAL B 1 361 ? 58.800 44.513 167.141 1.00 44.53 2342 VAL B O 1
ATOM 5675 N N . PRO B 1 362 ? 57.612 43.194 165.759 1.00 44.19 2343 PRO B N 1
ATOM 5676 C CA . PRO B 1 362 ? 58.340 41.972 166.109 1.00 43.00 2343 PRO B CA 1
ATOM 5677 C C . PRO B 1 362 ? 59.863 42.118 166.017 1.00 41.86 2343 PRO B C 1
ATOM 5678 O O . PRO B 1 362 ? 60.387 42.778 165.118 1.00 42.17 2343 PRO B O 1
ATOM 5682 N N . THR B 1 363 ? 60.569 41.496 166.956 1.00 42.27 2344 THR B N 1
ATOM 5683 C CA . THR B 1 363 ? 62.026 41.551 166.979 1.00 42.57 2344 THR B CA 1
ATOM 5684 C C . THR B 1 363 ? 62.616 40.156 166.785 1.00 41.43 2344 THR B C 1
ATOM 5685 O O . THR B 1 363 ? 63.794 39.997 166.465 1.00 37.49 2344 THR B O 1
ATOM 5689 N N . ASN B 1 364 ? 61.768 39.153 166.977 1.00 42.47 2345 ASN B N 1
ATOM 5690 C CA . ASN B 1 364 ? 62.143 37.755 166.784 1.00 47.45 2345 ASN B CA 1
ATOM 5691 C C . ASN B 1 364 ? 62.473 37.524 165.305 1.00 48.27 2345 ASN B C 1
ATOM 5692 O O . ASN B 1 364 ? 61.965 38.242 164.430 1.00 49.00 2345 ASN B O 1
ATOM 5697 N N . GLU B 1 365 ? 63.308 36.518 165.034 1.00 50.50 2346 GLU B N 1
ATOM 5698 C CA . GLU B 1 365 ? 63.712 36.172 163.669 1.00 52.62 2346 GLU B CA 1
ATOM 5699 C C . GLU B 1 365 ? 62.526 36.057 162.709 1.00 51.35 2346 GLU B C 1
ATOM 5700 O O . GLU B 1 365 ? 61.446 35.600 163.093 1.00 54.30 2346 GLU B O 1
ATOM 5706 N N . GLY B 1 366 ? 62.736 36.472 161.462 1.00 50.90 2347 GLY B N 1
ATOM 5707 C CA . GLY B 1 366 ? 61.683 36.406 160.459 1.00 47.25 2347 GLY B CA 1
ATOM 5708 C C . GLY B 1 366 ? 60.530 37.360 160.709 1.00 45.98 2347 GLY B C 1
ATOM 5709 O O . GLY B 1 366 ? 60.735 38.508 161.096 1.00 44.42 2347 GLY B O 1
ATOM 5710 N N . ILE B 1 367 ? 59.310 36.889 160.467 1.00 45.16 2348 ILE B N 1
ATOM 5711 C CA . ILE B 1 367 ? 58.125 37.709 160.687 1.00 44.51 2348 ILE B CA 1
ATOM 5712 C C . ILE B 1 367 ? 57.928 37.991 162.170 1.00 47.13 2348 ILE B C 1
ATOM 5713 O O . ILE B 1 367 ? 57.090 38.822 162.541 1.00 45.96 2348 ILE B O 1
ATOM 5718 N N . GLY B 1 368 ? 58.689 37.274 163.002 1.00 46.83 2349 GLY B N 1
ATOM 5719 C CA . GLY B 1 368 ? 58.652 37.475 164.441 1.00 46.16 2349 GLY B CA 1
ATOM 5720 C C . GLY B 1 368 ? 57.596 36.763 165.254 1.00 45.70 2349 GLY B C 1
ATOM 5721 O O . GLY B 1 368 ? 57.513 36.971 166.459 1.00 46.59 2349 GLY B O 1
ATOM 5722 N N . VAL B 1 369 ? 56.788 35.925 164.625 1.00 45.12 2350 VAL B N 1
ATOM 5723 C CA . VAL B 1 369 ? 55.756 35.222 165.371 1.00 44.43 2350 VAL B CA 1
ATOM 5724 C C . VAL B 1 369 ? 55.683 33.747 164.996 1.00 47.39 2350 VAL B C 1
ATOM 5725 O O . VAL B 1 369 ? 56.101 33.356 163.904 1.00 44.72 2350 VAL B O 1
ATOM 5729 N N . THR B 1 370 ? 55.145 32.930 165.903 1.00 50.16 2351 THR B N 1
ATOM 5730 C CA . THR B 1 370 ? 55.045 31.491 165.660 1.00 52.48 2351 THR B CA 1
ATOM 5731 C C . THR B 1 370 ? 53.610 31.003 165.527 1.00 53.34 2351 THR B C 1
ATOM 5732 O O . THR B 1 370 ? 52.689 31.616 166.052 1.00 56.23 2351 THR B O 1
ATOM 5736 N N . LEU B 1 371 ? 53.430 29.890 164.828 1.00 54.02 2352 LEU B N 1
ATOM 5737 C CA . LEU B 1 371 ? 52.110 29.314 164.619 1.00 53.32 2352 LEU B CA 1
ATOM 5738 C C . LEU B 1 371 ? 51.647 28.452 165.779 1.00 54.49 2352 LEU B C 1
ATOM 5739 O O . LEU B 1 371 ? 52.394 27.599 166.248 1.00 54.30 2352 LEU B O 1
ATOM 5744 N N . ASP B 1 372 ? 50.418 28.666 166.240 1.00 54.60 2353 ASP B N 1
ATOM 5745 C CA . ASP B 1 372 ? 49.873 27.828 167.307 1.00 56.45 2353 ASP B CA 1
ATOM 5746 C C . ASP B 1 372 ? 49.447 26.584 166.558 1.00 56.21 2353 ASP B C 1
ATOM 5747 O O . ASP B 1 372 ? 48.281 26.466 166.175 1.00 56.25 2353 ASP B O 1
ATOM 5752 N N . LEU B 1 373 ? 50.372 25.663 166.324 1.00 56.55 2354 LEU B N 1
ATOM 5753 C CA . LEU B 1 373 ? 50.015 24.451 165.604 1.00 56.21 2354 LEU B CA 1
ATOM 5754 C C . LEU B 1 373 ? 48.745 23.858 166.208 1.00 56.00 2354 LEU B C 1
ATOM 5755 O O . LEU B 1 373 ? 48.013 23.127 165.540 1.00 56.94 2354 LEU B O 1
ATOM 5760 N N . LYS B 1 374 ? 48.484 24.203 167.466 1.00 56.78 2355 LYS B N 1
ATOM 5761 C CA . LYS B 1 374 ? 47.307 23.728 168.181 1.00 56.81 2355 LYS B CA 1
ATOM 5762 C C . LYS B 1 374 ? 46.081 24.447 167.647 1.00 54.72 2355 LYS B C 1
ATOM 5763 O O . LYS B 1 374 ? 45.192 23.832 167.046 1.00 53.89 2355 LYS B O 1
ATOM 5769 N N . VAL B 1 375 ? 46.038 25.756 167.888 1.00 50.07 2356 VAL B N 1
ATOM 5770 C CA . VAL B 1 375 ? 44.924 26.583 167.440 1.00 46.60 2356 VAL B CA 1
ATOM 5771 C C . VAL B 1 375 ? 44.652 26.323 165.962 1.00 47.43 2356 VAL B C 1
ATOM 5772 O O . VAL B 1 375 ? 43.497 26.165 165.546 1.00 46.62 2356 VAL B O 1
ATOM 5776 N N . LEU B 1 376 ? 45.727 26.276 165.179 1.00 45.88 2357 LEU B N 1
ATOM 5777 C CA . LEU B 1 376 ? 45.637 26.036 163.745 1.00 44.16 2357 LEU B CA 1
ATOM 5778 C C . LEU B 1 376 ? 44.847 24.771 163.411 1.00 46.45 2357 LEU B C 1
ATOM 5779 O O . LEU B 1 376 ? 43.866 24.821 162.667 1.00 45.97 2357 LEU B O 1
ATOM 5784 N N . LYS B 1 377 ? 45.295 23.641 163.958 1.00 49.33 2358 LYS B N 1
ATOM 5785 C CA . LYS B 1 377 ? 44.658 22.351 163.716 1.00 51.49 2358 LYS B CA 1
ATOM 5786 C C . LYS B 1 377 ? 43.141 22.387 163.714 1.00 52.42 2358 LYS B C 1
ATOM 5787 O O . LYS B 1 377 ? 42.510 21.779 162.848 1.00 53.87 2358 LYS B O 1
ATOM 5793 N N . LYS B 1 378 ? 42.550 23.093 164.673 1.00 50.51 2359 LYS B N 1
ATOM 5794 C CA . LYS B 1 378 ? 41.101 23.148 164.746 1.00 47.84 2359 LYS B CA 1
ATOM 5795 C C . LYS B 1 378 ? 40.428 24.095 163.775 1.00 47.22 2359 LYS B C 1
ATOM 5796 O O . LYS B 1 378 ? 39.213 24.272 163.831 1.00 47.84 2359 LYS B O 1
ATOM 5802 N N . TYR B 1 379 ? 41.209 24.698 162.886 1.00 45.81 2360 TYR B N 1
ATOM 5803 C CA . TYR B 1 379 ? 40.669 25.618 161.887 1.00 42.20 2360 TYR B CA 1
ATOM 5804 C C . TYR B 1 379 ? 41.174 25.249 160.515 1.00 38.34 2360 TYR B C 1
ATOM 5805 O O . TYR B 1 379 ? 40.831 25.863 159.521 1.00 38.70 2360 TYR B O 1
ATOM 5814 N N . THR B 1 380 ? 41.996 24.220 160.475 1.00 34.28 2361 THR B N 1
ATOM 5815 C CA . THR B 1 380 ? 42.557 23.746 159.230 1.00 31.21 2361 THR B CA 1
ATOM 5816 C C . THR B 1 380 ? 41.557 22.838 158.527 1.00 30.12 2361 THR B C 1
ATOM 5817 O O . THR B 1 380 ? 41.018 21.914 159.140 1.00 31.44 2361 THR B O 1
ATOM 5821 N N . LYS B 1 381 ? 41.327 23.090 157.242 1.00 29.27 2362 LYS B N 1
ATOM 5822 C CA . LYS B 1 381 ? 40.407 22.282 156.449 1.00 27.71 2362 LYS B CA 1
ATOM 5823 C C . LYS B 1 381 ? 41.124 21.269 155.554 1.00 26.67 2362 LYS B C 1
ATOM 5824 O O . LYS B 1 381 ? 40.525 20.295 155.112 1.00 28.75 2362 LYS B O 1
ATOM 5830 N N . SER B 1 382 ? 42.398 21.495 155.270 1.00 25.52 2363 SER B N 1
ATOM 5831 C CA . SER B 1 382 ? 43.132 20.562 154.432 1.00 25.61 2363 SER B CA 1
ATOM 5832 C C . SER B 1 382 ? 44.606 20.908 154.460 1.00 25.03 2363 SER B C 1
ATOM 5833 O O . SER B 1 382 ? 44.983 22.045 154.734 1.00 24.50 2363 SER B O 1
ATOM 5836 N N . THR B 1 383 ? 45.434 19.904 154.200 1.00 24.69 2364 THR B N 1
ATOM 5837 C CA . THR B 1 383 ? 46.876 20.083 154.185 1.00 25.30 2364 THR B CA 1
ATOM 5838 C C . THR B 1 383 ? 47.461 19.387 152.969 1.00 27.34 2364 THR B C 1
ATOM 5839 O O . THR B 1 383 ? 47.095 18.246 152.644 1.00 29.31 2364 THR B O 1
ATOM 5843 N N . GLU B 1 384 ? 48.369 20.077 152.290 1.00 26.75 2365 GLU B N 1
ATOM 5844 C CA . GLU B 1 384 ? 48.968 19.520 151.093 1.00 25.17 2365 GLU B CA 1
ATOM 5845 C C . GLU B 1 384 ? 50.439 19.833 151.015 1.00 25.55 2365 GLU B C 1
ATOM 5846 O O . GLU B 1 384 ? 50.849 20.987 151.123 1.00 24.62 2365 GLU B O 1
ATOM 5852 N N . GLU B 1 385 ? 51.236 18.793 150.831 1.00 26.12 2366 GLU B N 1
ATOM 5853 C CA . GLU B 1 385 ? 52.672 18.975 150.745 1.00 27.49 2366 GLU B CA 1
ATOM 5854 C C . GLU B 1 385 ? 53.101 18.804 149.320 1.00 28.56 2366 GLU B C 1
ATOM 5855 O O . GLU B 1 385 ? 52.631 17.900 148.624 1.00 31.49 2366 GLU B O 1
ATOM 5861 N N . ILE B 1 386 ? 54.002 19.674 148.887 1.00 27.13 2367 ILE B N 1
ATOM 5862 C CA . ILE B 1 386 ? 54.490 19.610 147.536 1.00 24.18 2367 ILE B CA 1
ATOM 5863 C C . ILE B 1 386 ? 56.010 19.564 147.494 1.00 26.14 2367 ILE B C 1
ATOM 5864 O O . ILE B 1 386 ? 56.695 20.433 148.022 1.00 26.91 2367 ILE B O 1
ATOM 5869 N N . LEU B 1 387 ? 56.530 18.521 146.874 1.00 26.62 2368 LEU B N 1
ATOM 5870 C CA . LEU B 1 387 ? 57.961 18.355 146.710 1.00 26.22 2368 LEU B CA 1
ATOM 5871 C C . LEU B 1 387 ? 58.456 19.322 145.616 1.00 26.96 2368 LEU B C 1
ATOM 5872 O O . LEU B 1 387 ? 58.075 19.196 144.446 1.00 25.97 2368 LEU B O 1
ATOM 5877 N N . LEU B 1 388 ? 59.257 20.317 145.986 1.00 26.78 2369 LEU B N 1
ATOM 5878 C CA . LEU B 1 388 ? 59.791 21.257 144.996 1.00 27.11 2369 LEU B CA 1
ATOM 5879 C C . LEU B 1 388 ? 61.177 20.694 144.710 1.00 30.00 2369 LEU B C 1
ATOM 5880 O O . LEU B 1 388 ? 62.180 21.423 144.754 1.00 31.71 2369 LEU B O 1
ATOM 5885 N N . ASN B 1 389 ? 61.232 19.394 144.418 1.00 31.29 2370 ASN B N 1
ATOM 5886 C CA . ASN B 1 389 ? 62.515 18.716 144.231 1.00 31.17 2370 ASN B CA 1
ATOM 5887 C C . ASN B 1 389 ? 62.245 17.210 144.000 1.00 31.40 2370 ASN B C 1
ATOM 5888 O O . ASN B 1 389 ? 62.763 16.361 144.776 1.00 31.96 2370 ASN B O 1
#

Secondary structure (DSSP, 8-state):
-EE--EEEEEEEEEEEEEEEEETTEEEEEEEEEEEEEE-SSS-EEEEEE---SSTTSSS--HHHHHHHIIIIIHHHHHH-EESSTTHHHHHHTTS-S-HHHHHHHHHHHHHHHHHHTTSBHHHHTT---SEEEB-EEE---S-HHHHHHHHHHHHHHT--EEEEE-BTTBSHHHHHHHHTT-TTSEEEEE-TT---GGGHHHHHTTGGGT-SEEE--S-SS-SHHHHHHHTT-SSEEEE-TT--SHHHHHHHHHHT--SEEEE-TGGGTSHHHHHHHHHHHHHTT-EEEE------HHHHHHHHHHHTSSS--S-BS---GGGTBSS-SBSS-----SSEEEPP-SSBTS--B-HHHHHTTEEEEEEEE--/-EE--EEEEEEEEEEEEEEEEETTEEEEEEEEEEEEEE-SSS-EEEEEE---SSTTSSS--HHHHHHHIIIIIHHHHHH-EESSTTHHHHHTTTS-S-HHHHHHHHHHHHHHHHHHTTSBHHHHTT---SEEEB-EEE---S-HHHHHHHHHHHHHHT--EEEEE-BTTBSHHHHHHHHTT-TTSEEEEE-TT---GGGHHHHHHHHTTT-SEEE--S-SS-SHHHHHHHTT-SSEEEE-TT--SHHHHHHHHHHT--SEEEE-TGGGTSHHHHHHHHHHHHHTT-EEEE------HHHHHHHHHHHTSSS--S-BS---GGGTBSS-SBSS-----SSEEEPP-SSBTS--B-HHHHHTTEEEEEEEE--

InterPro domains:
  IPR010197 o-Succinylbenzoate synthase/NAAAR [TIGR01928] (10-333)
  IPR010197 o-Succinylbenzoate synthase/NAAAR [cd03317] (6-359)
  IPR013341 Mandelate racemase, N-terminal domain [PF02746] (11-125)
  IPR013342 Mandelate racemase, C-terminal domain [PF13378] (148-354)
  IPR013342 Mandelate racemase, C-terminal domain [SM00922] (143-235)
  IPR029017 Enolase-like, N-terminal [G3DSA:3.30.390.10] (7-116)
  IPR029017 Enolase-like, N-terminal [SSF54826] (1-125)
  IPR036849 Enolase-like, C-terminal domain superfamily [G3DSA:3.20.20.120] (117-347)
  IPR036849 Enolase-like, C-terminal domain superfamily [SSF51604] (115-364)
  IPR047585 o-succinylbenzoate synthase MenC [MF_01933] (1-360)